Protein AF-0000000079472969 (afdb_homodimer)

Sequence (480 aa):
MRLGFPGTDNIRYLSDYVLSYDKRNRTANWVMEHLTKENLRSIEEVSRTKCEFHEDQAIHPYFRSGVADYARSGFDRGHLAAAGNHRRTQKDMNDTFFYSNMAPQVGKGFNRDSWERLESHVRQLTRKYTSVYVCTGPLYLPRCEADGKLYVHYQVIGANHVAVPTHFFKVVVGETDNGEMDMEAYVMPNEVIDDTTPLEAFMVPLDTIERASGLLIFNRIGSLRTMNGKAAPKLLRPRMMRLGFPGTDNIRYLSDYVLSYDKRNRTANWVMEHLTKENLRSIEEVSRTKCEFHEDQAIHPYFRSGVADYARSGFDRGHLAAAGNHRRTQKDMNDTFFYSNMAPQVGKGFNRDSWERLESHVRQLTRKYTSVYVCTGPLYLPRCEADGKLYVHYQVIGANHVAVPTHFFKVVVGETDNGEMDMEAYVMPNEVIDDTTPLEAFMVPLDTIERASGLLIFNRIGSLRTMNGKAAPKLLRPRM

Solvent-accessible surface area (backbone atoms only — not comparable to full-atom values): 25413 Å² total; per-residue (Å²): 114,95,44,49,72,56,70,66,83,33,75,43,82,55,88,69,40,38,36,31,50,29,39,44,41,32,24,35,56,31,30,38,41,72,46,30,57,76,44,50,40,85,39,89,87,36,56,75,86,78,46,62,77,40,61,45,81,87,45,58,75,77,38,46,46,47,70,72,29,45,58,92,59,80,40,35,82,29,55,58,51,51,50,80,63,28,29,75,39,53,65,39,28,37,61,36,30,25,32,56,35,22,41,51,23,35,34,79,33,16,51,78,37,53,50,42,50,50,53,50,52,58,61,55,43,29,80,74,15,65,35,32,37,36,41,25,30,52,31,73,64,64,43,74,46,95,89,71,46,37,29,32,66,34,45,36,33,45,93,71,40,34,43,33,42,44,23,34,37,40,40,38,38,35,26,36,90,86,68,46,30,33,35,39,31,38,49,44,68,54,40,74,42,66,86,82,62,59,71,74,78,31,52,47,64,64,65,60,54,25,42,57,53,37,33,54,73,49,70,61,61,76,69,45,60,26,41,68,90,34,78,36,63,85,61,91,61,81,82,130,115,95,43,49,73,57,70,68,83,33,75,43,83,56,89,68,41,38,34,31,51,31,38,43,41,33,24,34,56,30,30,40,40,73,44,30,57,74,46,50,41,84,39,90,88,35,57,73,88,77,47,62,78,37,62,46,81,86,44,58,76,76,36,44,44,46,70,73,29,45,58,89,58,78,39,34,82,30,56,57,49,50,49,82,63,28,30,75,38,54,65,38,28,39,62,36,31,25,32,58,36,22,40,50,24,35,35,79,32,15,52,79,37,55,50,41,50,52,52,49,54,58,62,53,44,30,79,74,14,66,35,33,39,36,41,24,29,53,30,72,62,65,43,74,47,95,87,71,46,37,30,34,69,32,45,36,33,46,94,71,41,34,42,31,43,45,22,36,37,39,39,38,37,33,27,36,91,86,69,46,30,33,34,39,29,36,49,44,68,54,39,75,42,68,84,81,61,57,72,74,78,30,53,48,63,63,65,60,53,26,42,58,54,38,34,53,73,49,70,61,61,76,69,46,60,26,40,66,89,35,77,36,62,85,60,91,59,81,82,127

InterPro domains:
  IPR001604 DNA/RNA non-specific endonuclease/pyrophosphatase/phosphodiesterase domain [PF01223] (4-219)
  IPR001604 DNA/RNA non-specific endonuclease/pyrophosphatase/phosphodiesterase domain [SM00892] (13-224)
  IPR018524 DNA/RNA non-specific endonuclease, active site [PS01070] (76-84)
  IPR020821 ENPP1-3/EXOG-like, endonuclease/phosphodiesterase domain [SM00477] (14-224)
  IPR040255 Non-specific endonuclease [PTHR13966] (1-221)
  IPR044925 His-Me finger superfamily [SSF54060] (2-221)
  IPR044929 DNA/RNA non-specific endonuclease superfamily [G3DSA:3.40.570.10] (1-231)

pLDDT: mean 93.41, std 9.68, range [42.09, 98.94]

Organism: Varroa destructor (NCBI:txid109461)

Nearest PDB structures (foldseek):
  3ism-assembly1_A  TM=9.592E-01  e=1.079E-37  Drosophila melanogaster
  3s5b-assembly1_B  TM=9.571E-01  e=1.030E-32  Caenorhabditis elegans
  5gkc-assembly1_B  TM=9.577E-01  e=2.692E-32  Caenorhabditis elegans
  4qn0-assembly2_B  TM=9.572E-01  e=4.098E-32  Caenorhabditis elegans
  5gkp-assembly1_B  TM=9.505E-01  e=1.535E-31  Caenorhabditis elegans

Structure (mmCIF, N/CA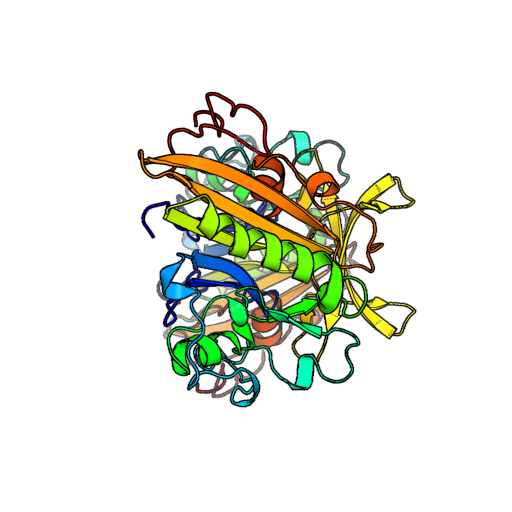/C/O backbone):
data_AF-0000000079472969-model_v1
#
loop_
_entity.id
_entity.type
_entity.pdbx_description
1 polymer Endonuclease
#
loop_
_atom_site.group_PDB
_atom_site.id
_atom_site.type_symbol
_atom_site.label_atom_id
_atom_site.label_alt_id
_atom_site.label_comp_id
_atom_site.label_asym_id
_atom_site.label_entity_id
_atom_site.label_seq_id
_atom_site.pdbx_PDB_ins_code
_atom_site.Cartn_x
_atom_site.Cartn_y
_atom_site.Cartn_z
_atom_site.occupancy
_atom_site.B_iso_or_equiv
_atom_site.auth_seq_id
_atom_site.auth_comp_id
_atom_site.auth_asym_id
_atom_site.auth_atom_id
_atom_site.pdbx_PDB_model_num
ATOM 1 N N . MET A 1 1 ? 5.09 -20.078 9.031 1 42.53 1 MET A N 1
ATOM 2 C CA . MET A 1 1 ? 5.957 -20.484 7.922 1 42.53 1 MET A CA 1
ATOM 3 C C . MET A 1 1 ? 7.426 -20.375 8.312 1 42.53 1 MET A C 1
ATOM 5 O O . MET A 1 1 ? 7.855 -19.359 8.859 1 42.53 1 MET A O 1
ATOM 9 N N . ARG A 1 2 ? 8.195 -21.391 8.273 1 45.91 2 ARG A N 1
ATOM 10 C CA . ARG A 1 2 ? 9.578 -21.609 8.695 1 45.91 2 ARG A CA 1
ATOM 11 C C . ARG A 1 2 ? 10.5 -20.531 8.109 1 45.91 2 ARG A C 1
ATOM 13 O O . ARG A 1 2 ? 11.422 -20.078 8.789 1 45.91 2 ARG A O 1
ATOM 20 N N . LEU A 1 3 ? 10.125 -20.047 6.926 1 52.72 3 LEU A N 1
ATOM 21 C CA . LEU A 1 3 ? 11.062 -19.188 6.211 1 52.72 3 LEU A CA 1
ATOM 22 C C . LEU A 1 3 ? 10.695 -17.719 6.395 1 52.72 3 LEU A C 1
ATOM 24 O O . LEU A 1 3 ? 11.391 -16.828 5.883 1 52.72 3 LEU A O 1
ATOM 28 N N . GLY A 1 4 ? 9.68 -17.375 7.199 1 56.12 4 GLY A N 1
ATOM 29 C CA . GLY A 1 4 ? 9.305 -16 7.523 1 56.12 4 GLY A CA 1
ATOM 30 C C . GLY A 1 4 ? 8.219 -15.453 6.621 1 56.12 4 GLY A C 1
ATOM 31 O O . GLY A 1 4 ? 8.117 -15.844 5.453 1 56.12 4 GLY A O 1
ATOM 32 N N . PHE A 1 5 ? 7.332 -14.656 7.211 1 61.09 5 PHE A N 1
ATOM 33 C CA . PHE A 1 5 ? 6.332 -13.922 6.445 1 61.09 5 PHE A CA 1
ATOM 34 C C . PHE A 1 5 ? 6.828 -12.523 6.102 1 61.09 5 PHE A C 1
ATOM 36 O O . PHE A 1 5 ? 7.562 -11.914 6.883 1 61.09 5 PHE A O 1
ATOM 43 N N . PRO A 1 6 ? 6.516 -12.039 4.82 1 61.31 6 PRO A N 1
ATOM 44 C CA . PRO A 1 6 ? 6.914 -10.672 4.5 1 61.31 6 PRO A CA 1
ATOM 45 C C . PRO A 1 6 ? 6.324 -9.641 5.465 1 61.31 6 PRO A C 1
ATOM 47 O O . PRO A 1 6 ? 5.188 -9.805 5.922 1 61.31 6 PRO A O 1
ATOM 50 N N . GLY A 1 7 ? 7.078 -8.773 6.211 1 53.88 7 GLY A N 1
ATOM 51 C CA . GLY A 1 7 ? 6.812 -7.848 7.301 1 53.88 7 GLY A CA 1
ATOM 52 C C . GLY A 1 7 ? 5.645 -6.922 7.023 1 53.88 7 GLY A C 1
ATOM 53 O O . GLY A 1 7 ? 5.492 -6.426 5.906 1 53.88 7 GLY A O 1
ATOM 54 N N . THR A 1 8 ? 4.637 -6.961 7.98 1 54.59 8 THR A N 1
ATOM 55 C CA . THR A 1 8 ? 3.441 -6.129 7.922 1 54.59 8 THR A CA 1
ATOM 56 C C . THR A 1 8 ? 3.59 -4.91 8.828 1 54.59 8 THR A C 1
ATOM 58 O O . THR A 1 8 ? 2.896 -3.906 8.641 1 54.59 8 THR A O 1
ATOM 61 N N . ASP A 1 9 ? 4.629 -5.059 9.734 1 59.91 9 ASP A N 1
ATOM 62 C CA . ASP A 1 9 ? 4.598 -4.012 10.75 1 59.91 9 ASP A CA 1
ATOM 63 C C . ASP A 1 9 ? 5.18 -2.707 10.219 1 59.91 9 ASP A C 1
ATOM 65 O O . ASP A 1 9 ? 6.312 -2.682 9.727 1 59.91 9 ASP A O 1
ATOM 69 N N . ASN A 1 10 ? 4.34 -1.793 10.25 1 75.88 10 ASN A N 1
ATOM 70 C CA . ASN A 1 10 ? 4.797 -0.537 9.664 1 75.88 10 ASN A CA 1
ATOM 71 C C . ASN A 1 10 ? 4.453 0.654 10.555 1 75.88 10 ASN A C 1
ATOM 73 O O . ASN A 1 10 ? 4.402 1.792 10.078 1 75.88 10 ASN A O 1
ATOM 77 N N . ILE A 1 11 ? 4.367 0.348 12.078 1 80.81 11 ILE A N 1
ATOM 78 C CA . ILE A 1 11 ? 4.008 1.478 12.93 1 80.81 11 ILE A CA 1
ATOM 79 C C . ILE A 1 11 ? 5.23 1.946 13.711 1 80.81 11 ILE A C 1
ATOM 81 O O . ILE A 1 11 ? 5.984 1.13 14.25 1 80.81 11 ILE A O 1
ATOM 85 N N . ARG A 1 12 ? 5.438 3.217 13.805 1 84.75 12 ARG A N 1
ATOM 86 C CA . ARG A 1 12 ? 6.504 3.883 14.539 1 84.75 12 ARG A CA 1
ATOM 87 C C . ARG A 1 12 ? 5.934 4.859 15.562 1 84.75 12 ARG A C 1
ATOM 89 O O . ARG A 1 12 ? 5.078 5.684 15.234 1 84.75 12 ARG A O 1
ATOM 96 N N . TYR A 1 13 ? 6.395 4.625 16.766 1 84.44 13 TYR A N 1
ATOM 97 C CA . TYR A 1 13 ? 6.059 5.574 17.828 1 84.44 13 TYR A CA 1
ATOM 98 C C . TYR A 1 13 ? 7.188 6.578 18.031 1 84.44 13 TYR A C 1
ATOM 100 O O . TYR A 1 13 ? 8.297 6.207 18.438 1 84.44 13 TYR A O 1
ATOM 108 N N . LEU A 1 14 ? 6.91 7.805 17.719 1 90.56 14 LEU A N 1
ATOM 109 C CA . LEU A 1 14 ? 7.895 8.867 17.922 1 90.56 14 LEU A CA 1
ATOM 110 C C . LEU A 1 14 ? 7.566 9.68 19.156 1 90.56 14 LEU A C 1
ATOM 112 O O . LEU A 1 14 ? 6.715 9.289 19.969 1 90.56 14 LEU A O 1
ATOM 116 N N . SER A 1 15 ? 8.242 10.75 19.406 1 87 15 SER A N 1
ATOM 117 C CA . SER A 1 15 ? 8.141 11.461 20.672 1 87 15 SER A CA 1
ATOM 118 C C . SER A 1 15 ? 6.746 12.055 20.859 1 87 15 SER A C 1
ATOM 120 O O . SER A 1 15 ? 6.184 11.992 21.953 1 87 15 SER A O 1
ATOM 122 N N . ASP A 1 16 ? 6.207 12.562 19.781 1 92.44 16 ASP A N 1
ATOM 123 C CA . ASP A 1 16 ? 4.973 13.312 20 1 92.44 16 ASP A CA 1
ATOM 124 C C . ASP A 1 16 ? 3.945 13 18.906 1 92.44 16 ASP A C 1
ATOM 126 O O . ASP A 1 16 ? 2.969 13.734 18.75 1 92.44 16 ASP A O 1
ATOM 130 N N . TYR A 1 17 ? 4.246 12.008 18.047 1 94.5 17 TYR A N 1
ATOM 131 C CA . TYR A 1 17 ? 3.283 11.547 17.062 1 94.5 17 TYR A CA 1
ATOM 132 C C . TYR A 1 17 ? 3.545 10.094 16.688 1 94.5 17 TYR A C 1
ATOM 134 O O . TYR A 1 17 ? 4.566 9.516 17.078 1 94.5 17 TYR A O 1
ATOM 142 N N . VAL A 1 18 ? 2.562 9.523 16.078 1 93.12 18 VAL A N 1
ATOM 143 C CA . VAL A 1 18 ? 2.646 8.141 15.633 1 93.12 18 VAL A CA 1
ATOM 144 C C . VAL A 1 18 ? 2.566 8.07 14.109 1 93.12 18 VAL A C 1
ATOM 146 O O . VAL A 1 18 ? 1.831 8.844 13.484 1 93.12 18 VAL A O 1
ATOM 149 N N . LEU A 1 19 ? 3.354 7.121 13.555 1 93.94 19 LEU A N 1
ATOM 150 C CA . LEU A 1 19 ? 3.467 7.039 12.102 1 93.94 19 LEU A CA 1
ATOM 151 C C . LEU A 1 19 ? 3.381 5.59 11.633 1 93.94 19 LEU A C 1
ATOM 153 O O . LEU A 1 19 ? 3.979 4.699 12.242 1 93.94 19 LEU A O 1
ATOM 157 N N . SER A 1 20 ? 2.516 5.324 10.664 1 93.38 20 SER A N 1
ATOM 158 C CA . SER A 1 20 ? 2.551 4.086 9.898 1 93.38 20 SER A CA 1
ATOM 159 C C . SER A 1 20 ? 3.254 4.285 8.555 1 93.38 20 SER A C 1
ATOM 161 O O . SER A 1 20 ? 2.891 5.18 7.789 1 93.38 20 SER A O 1
ATOM 163 N N . TYR A 1 21 ? 4.25 3.436 8.336 1 94.88 21 TYR A N 1
ATOM 164 C CA . TYR A 1 21 ? 5.102 3.666 7.176 1 94.88 21 TYR A CA 1
ATOM 165 C C . TYR A 1 21 ? 4.734 2.727 6.035 1 94.88 21 TYR A C 1
ATOM 167 O O . TYR A 1 21 ? 4.5 1.536 6.254 1 94.88 21 TYR A O 1
ATOM 175 N N . ASP A 1 22 ? 4.613 3.279 4.859 1 94.88 22 ASP A N 1
ATOM 176 C CA . ASP A 1 22 ? 4.422 2.543 3.613 1 94.88 22 ASP A CA 1
ATOM 177 C C . ASP A 1 22 ? 5.758 2.248 2.938 1 94.88 22 ASP A C 1
ATOM 179 O O . ASP A 1 22 ? 6.309 3.104 2.244 1 94.88 22 ASP A O 1
ATOM 183 N N . LYS A 1 23 ? 6.176 1.065 3.037 1 94.38 23 LYS A N 1
ATOM 184 C CA . LYS A 1 23 ? 7.484 0.671 2.52 1 94.38 23 LYS A CA 1
ATOM 185 C C . LYS A 1 23 ? 7.496 0.675 0.995 1 94.38 23 LYS A C 1
ATOM 187 O O . LYS A 1 23 ? 8.531 0.938 0.377 1 94.38 23 LYS A O 1
ATOM 192 N N . ARG A 1 24 ? 6.441 0.442 0.397 1 95.06 24 ARG A N 1
ATOM 193 C CA . ARG A 1 24 ? 6.359 0.403 -1.06 1 95.06 24 ARG A CA 1
ATOM 194 C C . ARG A 1 24 ? 6.484 1.803 -1.653 1 95.06 24 ARG A C 1
ATOM 196 O O . ARG A 1 24 ? 7.254 2.02 -2.592 1 95.06 24 ARG A O 1
ATOM 203 N N . ASN A 1 25 ? 5.773 2.693 -1.058 1 96.75 25 ASN A N 1
ATOM 204 C CA . ASN A 1 25 ? 5.707 4.039 -1.621 1 96.75 25 ASN A CA 1
ATOM 205 C C . ASN A 1 25 ? 6.738 4.965 -0.982 1 96.75 25 ASN A C 1
ATOM 207 O O . ASN A 1 25 ? 6.949 6.082 -1.45 1 96.75 25 ASN A O 1
ATOM 211 N N . ARG A 1 26 ? 7.352 4.543 0.113 1 97.12 26 ARG A N 1
ATOM 212 C CA . ARG A 1 26 ? 8.391 5.266 0.836 1 97.12 26 ARG A CA 1
ATOM 213 C C . ARG A 1 26 ? 7.871 6.598 1.361 1 97.12 26 ARG A C 1
ATOM 215 O O . ARG A 1 26 ? 8.562 7.613 1.284 1 97.12 26 ARG A O 1
ATOM 222 N N . THR A 1 27 ? 6.66 6.594 1.744 1 96.69 27 THR A N 1
ATOM 223 C CA . THR A 1 27 ? 5.988 7.629 2.523 1 96.69 27 THR A CA 1
ATOM 224 C C . THR A 1 27 ? 5.156 7.012 3.643 1 96.69 27 THR A C 1
ATOM 226 O O . THR A 1 27 ? 5.059 5.785 3.744 1 96.69 27 THR A O 1
ATOM 229 N N . ALA A 1 28 ? 4.664 7.867 4.48 1 96.06 28 ALA A N 1
ATOM 230 C CA . ALA A 1 28 ? 3.781 7.316 5.508 1 96.06 28 ALA A CA 1
ATOM 231 C C . ALA A 1 28 ? 2.43 6.93 4.918 1 96.06 28 ALA A C 1
ATOM 233 O O . ALA A 1 28 ? 1.945 7.57 3.984 1 96.06 28 ALA A O 1
ATOM 234 N N . ASN A 1 29 ? 1.852 5.832 5.465 1 94.81 29 ASN A N 1
ATOM 235 C CA . ASN A 1 29 ? 0.433 5.582 5.23 1 94.81 29 ASN A CA 1
ATOM 236 C C . ASN A 1 29 ? -0.439 6.652 5.883 1 94.81 29 ASN A C 1
ATOM 238 O O . ASN A 1 29 ? -1.455 7.059 5.32 1 94.81 29 ASN A O 1
ATOM 242 N N . TRP A 1 30 ? 0.001 6.941 7.105 1 95.56 30 TRP A N 1
ATOM 243 C CA . TRP A 1 30 ? -0.675 7.953 7.91 1 95.56 30 TRP A CA 1
ATOM 244 C C . TRP A 1 30 ? 0.191 8.375 9.094 1 95.56 30 TRP A C 1
ATOM 246 O O . TRP A 1 30 ? 1.111 7.656 9.484 1 95.56 30 TRP A O 1
ATOM 256 N N . VAL A 1 31 ? -0.04 9.555 9.578 1 96.38 31 VAL A N 1
ATOM 257 C CA . VAL A 1 31 ? 0.464 10.039 10.867 1 96.38 31 VAL A CA 1
ATOM 258 C C . VAL A 1 31 ? -0.703 10.477 11.75 1 96.38 31 VAL A C 1
ATOM 260 O O . VAL A 1 31 ? -1.722 10.953 11.25 1 96.38 31 VAL A O 1
ATOM 263 N N . MET A 1 32 ? -0.513 10.297 13 1 94.69 32 MET A N 1
ATOM 264 C CA . MET A 1 32 ? -1.516 10.742 13.969 1 94.69 32 MET A CA 1
ATOM 265 C C . MET A 1 32 ? -0.9 11.68 15 1 94.69 32 MET A C 1
ATOM 267 O O . MET A 1 32 ? 0.186 11.414 15.516 1 94.69 32 MET A O 1
ATOM 271 N N . GLU A 1 33 ? -1.605 12.711 15.188 1 96.06 33 GLU A N 1
ATOM 272 C CA . GLU A 1 33 ? -1.178 13.742 16.125 1 96.06 33 GLU A CA 1
ATOM 273 C C . GLU A 1 33 ? -2.279 14.062 17.141 1 96.06 33 GLU A C 1
ATOM 275 O O . GLU A 1 33 ? -3.459 13.82 16.875 1 96.06 33 GLU A O 1
ATOM 280 N N . HIS A 1 34 ? -1.877 14.461 18.281 1 95.5 34 HIS A N 1
ATOM 281 C CA . HIS A 1 34 ? -2.76 14.992 19.312 1 95.5 34 HIS A CA 1
ATOM 282 C C . HIS A 1 34 ? -2.369 16.422 19.688 1 95.5 34 HIS A C 1
ATOM 284 O O . HIS A 1 34 ? -1.249 16.656 20.156 1 95.5 34 HIS A O 1
ATOM 290 N N . LEU A 1 35 ? -3.279 17.344 19.469 1 96.69 35 LEU A N 1
ATOM 291 C CA . LEU A 1 35 ? -3.006 18.75 19.719 1 96.69 35 LEU A CA 1
ATOM 292 C C . LEU A 1 35 ? -3.848 19.281 20.875 1 96.69 35 LEU A C 1
ATOM 294 O O . LEU A 1 35 ? -5.035 18.953 20.984 1 96.69 35 LEU A O 1
ATOM 298 N N . THR A 1 36 ? -3.285 20.031 21.703 1 95.88 36 THR A N 1
ATOM 299 C CA . THR A 1 36 ? -3.924 20.812 22.75 1 95.88 36 THR A CA 1
ATOM 300 C C . THR A 1 36 ? -3.361 22.234 22.781 1 95.88 36 THR A C 1
ATOM 302 O O . THR A 1 36 ? -2.285 22.484 22.234 1 95.88 36 THR A O 1
ATOM 305 N N . LYS A 1 37 ? -4.141 23.078 23.406 1 95.38 37 LYS A N 1
ATOM 306 C CA . LYS A 1 37 ? -3.65 24.453 23.562 1 95.38 37 LYS A CA 1
ATOM 307 C C . LYS A 1 37 ? -2.283 24.469 24.234 1 95.38 37 LYS A C 1
ATOM 309 O O . LYS A 1 37 ? -1.4 25.234 23.844 1 95.38 37 LYS A O 1
ATOM 314 N N . GLU A 1 38 ? -2.025 23.656 25.156 1 92.69 38 GLU A N 1
ATOM 315 C CA . GLU A 1 38 ? -0.796 23.594 25.953 1 92.69 38 GLU A CA 1
ATOM 316 C C . GLU A 1 38 ? 0.381 23.125 25.094 1 92.69 38 GLU A C 1
ATOM 318 O O . GLU A 1 38 ? 1.469 23.703 25.156 1 92.69 38 GLU A O 1
ATOM 323 N N . ASN A 1 39 ? 0.145 22.172 24.312 1 91.56 39 ASN A N 1
ATOM 324 C CA . ASN A 1 39 ? 1.266 21.594 23.578 1 91.56 39 ASN A CA 1
ATOM 325 C C . ASN A 1 39 ? 1.632 22.453 22.359 1 91.56 39 ASN A C 1
ATOM 327 O O . ASN A 1 39 ? 2.701 22.281 21.781 1 91.56 39 ASN A O 1
ATOM 331 N N . LEU A 1 40 ? 0.744 23.359 22.047 1 94.06 40 LEU A N 1
ATOM 332 C CA . LEU A 1 40 ? 1.011 24.219 20.891 1 94.06 40 LEU A CA 1
ATOM 333 C C . LEU A 1 40 ? 1.72 25.5 21.312 1 94.06 40 LEU A C 1
ATOM 335 O O . LEU A 1 40 ? 2.143 26.281 20.469 1 94.06 40 LEU A O 1
ATOM 339 N N . ARG A 1 41 ? 1.836 25.656 22.516 1 90.06 41 ARG A N 1
ATOM 340 C CA . ARG A 1 41 ? 2.469 26.875 23 1 90.06 41 ARG A CA 1
ATOM 341 C C . ARG A 1 41 ? 3.908 26.984 22.516 1 90.06 41 ARG A C 1
ATOM 343 O O . ARG A 1 41 ? 4.641 25.984 22.5 1 90.06 41 ARG A O 1
ATOM 350 N N . SER A 1 42 ? 4.195 28.141 22.125 1 85.25 42 SER A N 1
ATOM 351 C CA . SER A 1 42 ? 5.555 28.406 21.656 1 85.25 42 SER A CA 1
ATOM 352 C C . SER A 1 42 ? 6.531 28.5 22.828 1 85.25 42 SER A C 1
ATOM 354 O O . SER A 1 42 ? 6.25 29.172 23.828 1 85.25 42 SER A O 1
ATOM 356 N N . ILE A 1 43 ? 7.555 27.812 22.656 1 87.81 43 ILE A N 1
ATOM 357 C CA . ILE A 1 43 ? 8.641 27.859 23.641 1 87.81 43 ILE A CA 1
ATOM 358 C C . ILE A 1 43 ? 9.883 28.453 23 1 87.81 43 ILE A C 1
ATOM 360 O O . ILE A 1 43 ? 10.328 28.016 21.938 1 87.81 43 ILE A O 1
ATOM 364 N N . GLU A 1 44 ? 10.477 29.375 23.594 1 88.81 44 GLU A N 1
ATOM 365 C CA . GLU A 1 44 ? 11.578 30.172 23.047 1 88.81 44 GLU A CA 1
ATOM 366 C C . GLU A 1 44 ? 12.75 29.281 22.656 1 88.81 44 GLU A C 1
ATOM 368 O O . GLU A 1 44 ? 13.422 29.531 21.656 1 88.81 44 GLU A O 1
ATOM 373 N N . GLU A 1 45 ? 12.977 28.266 23.375 1 92.06 45 GLU A N 1
ATOM 374 C CA . GLU A 1 45 ? 14.141 27.422 23.156 1 92.06 45 GLU A CA 1
ATOM 375 C C . GLU A 1 45 ? 13.93 26.484 21.969 1 92.06 45 GLU A C 1
ATOM 377 O O . GLU A 1 45 ? 14.883 25.891 21.453 1 92.06 45 GLU A O 1
ATOM 382 N N . VAL A 1 46 ? 12.766 26.391 21.531 1 93 46 VAL A N 1
ATOM 383 C CA . VAL A 1 46 ? 12.43 25.469 20.453 1 93 46 VAL A CA 1
ATOM 384 C C . VAL A 1 46 ? 12.312 26.25 19.141 1 93 46 VAL A C 1
ATOM 386 O O . VAL A 1 46 ? 11.586 27.234 19.062 1 93 46 VAL A O 1
ATOM 389 N N . SER A 1 47 ? 13.125 25.797 18.156 1 94 47 SER A N 1
ATOM 390 C CA . SER A 1 47 ? 13.117 26.516 16.875 1 94 47 SER A CA 1
ATOM 391 C C . SER A 1 47 ? 13.266 25.562 15.703 1 94 47 SER A C 1
ATOM 393 O O . SER A 1 47 ? 14.07 24.625 15.75 1 94 47 SER A O 1
ATOM 395 N N . ARG A 1 48 ? 12.562 25.891 14.672 1 93.19 48 ARG A N 1
ATOM 396 C CA . ARG A 1 48 ? 12.625 25.125 13.43 1 93.19 48 ARG A CA 1
ATOM 397 C C . ARG A 1 48 ? 14 25.25 12.781 1 93.19 48 ARG A C 1
ATOM 399 O O . ARG A 1 48 ? 14.469 24.328 12.109 1 93.19 48 ARG A O 1
ATOM 406 N N . THR A 1 49 ? 14.672 26.328 12.953 1 93.44 49 THR A N 1
ATOM 407 C CA . THR A 1 49 ? 15.961 26.594 12.328 1 93.44 49 THR A CA 1
ATOM 408 C C . THR A 1 49 ? 17.031 25.641 12.852 1 93.44 49 THR A C 1
ATOM 410 O O . THR A 1 49 ? 18.094 25.5 12.25 1 93.44 49 THR A O 1
ATOM 413 N N . LYS A 1 50 ? 16.734 25.016 13.938 1 94.88 50 LYS A N 1
ATOM 414 C CA . LYS A 1 50 ? 17.672 24.094 14.547 1 94.88 50 LYS A CA 1
ATOM 415 C C . LYS A 1 50 ? 17.422 22.656 14.07 1 94.88 50 LYS A C 1
ATOM 417 O O . LYS A 1 50 ? 18.094 21.719 14.531 1 94.88 50 LYS A O 1
ATOM 422 N N . CYS A 1 51 ? 16.516 22.516 13.25 1 96.12 51 CYS A N 1
ATOM 423 C CA . CYS A 1 51 ? 16.156 21.172 12.789 1 96.12 51 CYS A CA 1
ATOM 424 C C . CYS A 1 51 ? 16.781 20.875 11.43 1 96.12 51 CYS A C 1
ATOM 426 O O . CYS A 1 51 ? 16.922 21.781 10.594 1 96.12 51 CYS A O 1
ATOM 428 N N . GLU A 1 52 ? 17.141 19.609 11.273 1 96.44 52 GLU A N 1
ATOM 429 C CA . GLU A 1 52 ? 17.672 19.125 10 1 96.44 52 GLU A CA 1
ATOM 430 C C . GLU A 1 52 ? 16.938 17.859 9.539 1 96.44 52 GLU A C 1
ATOM 432 O O . GLU A 1 52 ? 16.656 16.984 10.352 1 96.44 52 GLU A O 1
ATOM 437 N N . PHE A 1 53 ? 16.766 17.875 8.297 1 97.5 53 PHE A N 1
ATOM 438 C CA . PHE A 1 53 ? 16.188 16.656 7.727 1 97.5 53 PHE A CA 1
ATOM 439 C C . PHE A 1 53 ? 17.156 15.492 7.84 1 97.5 53 PHE A C 1
ATOM 441 O O . PHE A 1 53 ? 18.344 15.633 7.57 1 97.5 53 PHE A O 1
ATOM 448 N N . HIS A 1 54 ? 16.578 14.367 8.203 1 95.69 54 HIS A N 1
ATOM 449 C CA . HIS A 1 54 ? 17.438 13.195 8.32 1 95.69 54 HIS A CA 1
ATOM 450 C C . HIS A 1 54 ? 16.688 11.914 7.977 1 95.69 54 HIS A C 1
ATOM 452 O O . HIS A 1 54 ? 15.477 11.844 8.156 1 95.69 54 HIS A O 1
ATOM 458 N N . GLU A 1 55 ? 17.438 10.977 7.52 1 96.06 55 GLU A N 1
ATOM 459 C CA . GLU A 1 55 ? 16.875 9.672 7.195 1 96.06 55 GLU A CA 1
ATOM 460 C C . GLU A 1 55 ? 16.438 8.93 8.461 1 96.06 55 GLU A C 1
ATOM 462 O O . GLU A 1 55 ? 17.062 9.07 9.508 1 96.06 55 GLU A O 1
ATOM 467 N N . ASP A 1 56 ? 15.461 8.234 8.367 1 95.62 56 ASP A N 1
ATOM 468 C CA . ASP A 1 56 ? 14.984 7.402 9.469 1 95.62 56 ASP A CA 1
ATOM 469 C C . ASP A 1 56 ? 15.688 6.047 9.477 1 95.62 56 ASP A C 1
ATOM 471 O O . ASP A 1 56 ? 15.32 5.145 8.727 1 95.62 56 ASP A O 1
ATOM 475 N N . GLN A 1 57 ? 16.516 5.82 10.367 1 93.94 57 GLN A N 1
ATOM 476 C CA . GLN A 1 57 ? 17.375 4.637 10.391 1 93.94 57 GLN A CA 1
ATOM 477 C C . GLN A 1 57 ? 16.609 3.406 10.859 1 93.94 57 GLN A C 1
ATOM 479 O O . GLN A 1 57 ? 17.078 2.277 10.703 1 93.94 57 GLN A O 1
ATOM 484 N N . ALA A 1 58 ? 15.469 3.686 11.359 1 92.25 58 ALA A N 1
ATOM 485 C CA . ALA A 1 58 ? 14.641 2.562 11.797 1 92.25 58 ALA A CA 1
ATOM 486 C C . ALA A 1 58 ? 14.023 1.842 10.602 1 92.25 58 ALA A C 1
ATOM 488 O O . ALA A 1 58 ? 13.531 0.718 10.734 1 92.25 58 ALA A O 1
ATOM 489 N N . ILE A 1 59 ? 14.016 2.42 9.5 1 93.31 59 ILE A N 1
ATOM 490 C CA . ILE A 1 59 ? 13.469 1.835 8.281 1 93.31 59 ILE A CA 1
ATOM 491 C C . ILE A 1 59 ? 14.57 1.109 7.516 1 93.31 59 ILE A C 1
ATOM 493 O O . ILE A 1 59 ? 15.672 1.64 7.352 1 93.31 59 ILE A O 1
ATOM 497 N N . HIS A 1 60 ? 14.242 -0.093 7.098 1 92.06 60 HIS A N 1
ATOM 498 C CA . HIS A 1 60 ? 15.195 -0.864 6.309 1 92.06 60 HIS A CA 1
ATOM 499 C C . HIS A 1 60 ? 15.703 -0.058 5.117 1 92.06 60 HIS A C 1
ATOM 501 O O . HIS A 1 60 ? 14.93 0.639 4.457 1 92.06 60 HIS A O 1
ATOM 507 N N . PRO A 1 61 ? 16.969 -0.176 4.758 1 93.06 61 PRO A N 1
ATOM 508 C CA . PRO A 1 61 ? 17.578 0.647 3.703 1 93.06 61 PRO A CA 1
ATOM 509 C C . PRO A 1 61 ? 16.844 0.521 2.367 1 93.06 61 PRO A C 1
ATOM 511 O O . PRO A 1 61 ? 16.766 1.491 1.61 1 93.06 61 PRO A O 1
ATOM 514 N N . TYR A 1 62 ? 16.281 -0.628 2.092 1 93.44 62 TYR A N 1
ATOM 515 C CA . TYR A 1 62 ? 15.578 -0.837 0.83 1 93.44 62 TYR A CA 1
ATOM 516 C C . TYR A 1 62 ? 14.398 0.119 0.697 1 93.44 62 TYR A C 1
ATOM 518 O O . TYR A 1 62 ? 13.953 0.414 -0.415 1 93.44 62 TYR A O 1
ATOM 526 N N . PHE A 1 63 ? 13.938 0.591 1.874 1 95.31 63 PHE A N 1
ATOM 527 C CA . PHE A 1 63 ? 12.648 1.273 1.856 1 95.31 63 PHE A CA 1
ATOM 528 C C . PHE A 1 63 ? 12.797 2.715 2.328 1 95.31 63 PHE A C 1
ATOM 530 O O . PHE A 1 63 ? 11.797 3.398 2.566 1 95.31 63 PHE A O 1
ATOM 537 N N . ARG A 1 64 ? 13.969 3.197 2.43 1 95.12 64 ARG A N 1
ATOM 538 C CA . ARG A 1 64 ? 14.227 4.508 3.018 1 95.12 64 ARG A CA 1
ATOM 539 C C . ARG A 1 64 ? 14.234 5.594 1.949 1 95.12 64 ARG A C 1
ATOM 541 O O . ARG A 1 64 ? 14.781 5.402 0.861 1 95.12 64 ARG A O 1
ATOM 548 N N . SER A 1 65 ? 13.578 6.617 2.301 1 97.38 65 SER A N 1
ATOM 549 C CA . SER A 1 65 ? 13.742 7.824 1.496 1 97.38 65 SER A CA 1
ATOM 550 C C . SER A 1 65 ? 14.758 8.773 2.119 1 97.38 65 SER A C 1
ATOM 552 O O . SER A 1 65 ? 15.031 8.695 3.318 1 97.38 65 SER A O 1
ATOM 554 N N . GLY A 1 66 ? 15.352 9.633 1.31 1 97.06 66 GLY A N 1
ATOM 555 C CA . GLY A 1 66 ? 16.375 10.539 1.808 1 97.06 66 GLY A CA 1
ATOM 556 C C . GLY A 1 66 ? 16.531 11.781 0.948 1 97.06 66 GLY A C 1
ATOM 557 O O . GLY A 1 66 ? 15.734 12.023 0.043 1 97.06 66 GLY A O 1
ATOM 558 N N . VAL A 1 67 ? 17.547 12.508 1.345 1 96.56 67 VAL A N 1
ATOM 559 C CA . VAL A 1 67 ? 17.812 13.82 0.754 1 96.56 67 VAL A CA 1
ATOM 560 C C . VAL A 1 67 ? 17.969 13.68 -0.759 1 96.56 67 VAL A C 1
ATOM 562 O O . VAL A 1 67 ? 17.453 14.5 -1.519 1 96.56 67 VAL A O 1
ATOM 565 N N . ALA A 1 68 ? 18.641 12.703 -1.202 1 97.31 68 ALA A N 1
ATOM 566 C CA . ALA A 1 68 ? 18.938 12.516 -2.619 1 97.31 68 ALA A CA 1
ATOM 567 C C . ALA A 1 68 ? 17.656 12.297 -3.426 1 97.31 68 ALA A C 1
ATOM 569 O O . ALA A 1 68 ? 17.594 12.656 -4.605 1 97.31 68 ALA A O 1
ATOM 570 N N . ASP A 1 69 ? 16.656 11.773 -2.855 1 98.38 69 ASP A N 1
ATOM 571 C CA . ASP A 1 69 ? 15.398 11.5 -3.557 1 98.38 69 ASP A CA 1
ATOM 572 C C . ASP A 1 69 ? 14.641 12.797 -3.842 1 98.38 69 ASP A C 1
ATOM 574 O O . ASP A 1 69 ? 14 12.93 -4.883 1 98.38 69 ASP A O 1
ATOM 578 N N . TYR A 1 70 ? 14.773 13.719 -2.982 1 98.19 70 TYR A N 1
ATOM 579 C CA . TYR A 1 70 ? 14 14.953 -3.08 1 98.19 70 TYR A CA 1
ATOM 580 C C . TYR A 1 70 ? 14.789 16.031 -3.799 1 98.19 70 TYR A C 1
ATOM 582 O O . TYR A 1 70 ? 14.219 17.016 -4.293 1 98.19 70 TYR A O 1
ATOM 590 N N . ALA A 1 71 ? 16.078 15.922 -3.783 1 97.5 71 ALA A N 1
ATOM 591 C CA . ALA A 1 71 ? 16.922 16.938 -4.391 1 97.5 71 ALA A CA 1
ATOM 592 C C . ALA A 1 71 ? 16.594 17.125 -5.863 1 97.5 71 ALA A C 1
ATOM 594 O O . ALA A 1 71 ? 16.578 16.172 -6.633 1 97.5 71 ALA A O 1
ATOM 595 N N . ARG A 1 72 ? 16.203 18.328 -6.27 1 96.69 72 ARG A N 1
ATOM 596 C CA . ARG A 1 72 ? 15.922 18.734 -7.645 1 96.69 72 ARG A CA 1
ATOM 597 C C . ARG A 1 72 ? 14.711 17.984 -8.195 1 96.69 72 ARG A C 1
ATOM 599 O O . ARG A 1 72 ? 14.648 17.703 -9.391 1 96.69 72 ARG A O 1
ATOM 606 N N . SER A 1 73 ? 13.883 17.531 -7.371 1 97.56 73 SER A N 1
ATOM 607 C CA . SER A 1 73 ? 12.703 16.781 -7.789 1 97.56 73 SER A CA 1
ATOM 608 C C . SER A 1 73 ? 11.594 17.719 -8.25 1 97.56 73 SER A C 1
ATOM 610 O O . SER A 1 73 ? 10.68 17.297 -8.977 1 97.56 73 SER A O 1
ATOM 612 N N . GLY A 1 74 ? 11.641 18.922 -7.781 1 97.69 74 GLY A N 1
ATOM 613 C CA . GLY A 1 74 ? 10.562 19.875 -8.016 1 97.69 74 GLY A CA 1
ATOM 614 C C . GLY A 1 74 ? 9.492 19.828 -6.938 1 97.69 74 GLY A C 1
ATOM 615 O O . GLY A 1 74 ? 8.555 20.641 -6.961 1 97.69 74 GLY A O 1
ATOM 616 N N . PHE A 1 75 ? 9.672 18.984 -5.996 1 98.75 75 PHE A N 1
ATOM 617 C CA . PHE A 1 75 ? 8.703 18.875 -4.91 1 98.75 75 PHE A CA 1
ATOM 618 C C . PHE A 1 75 ? 9.328 19.297 -3.584 1 98.75 75 PHE A C 1
ATOM 620 O O . PHE A 1 75 ? 10.531 19.125 -3.381 1 98.75 75 PHE A O 1
ATOM 627 N N . ASP A 1 76 ? 8.477 19.766 -2.725 1 98.56 76 ASP A N 1
ATOM 628 C CA . ASP A 1 76 ? 8.883 20.031 -1.352 1 98.56 76 ASP A CA 1
ATOM 629 C C . ASP A 1 76 ? 8.906 18.766 -0.519 1 98.56 76 ASP A C 1
ATOM 631 O O . ASP A 1 76 ? 8.219 17.781 -0.846 1 98.56 76 ASP A O 1
ATOM 635 N N . ARG A 1 77 ? 9.742 18.781 0.484 1 98.25 77 ARG A N 1
ATOM 636 C CA . ARG A 1 77 ? 9.664 17.781 1.55 1 98.25 77 ARG A CA 1
ATOM 637 C C . ARG A 1 77 ? 8.516 18.094 2.506 1 98.25 77 ARG A C 1
ATOM 639 O O . ARG A 1 77 ? 8.734 18.641 3.588 1 98.25 77 ARG A O 1
ATOM 646 N N . GLY A 1 78 ? 7.352 17.719 2.129 1 98.5 78 GLY A N 1
ATOM 647 C CA . GLY A 1 78 ? 6.16 18.078 2.879 1 98.5 78 GLY A CA 1
ATOM 648 C C . GLY A 1 78 ? 5.984 17.281 4.152 1 98.5 78 GLY A C 1
ATOM 649 O O . GLY A 1 78 ? 5.965 16.047 4.117 1 98.5 78 GLY A O 1
ATOM 650 N N . HIS A 1 79 ? 5.797 17.953 5.254 1 98.44 79 HIS A N 1
ATOM 651 C CA . HIS A 1 79 ? 5.52 17.312 6.535 1 98.44 79 HIS A CA 1
ATOM 652 C C . HIS A 1 79 ? 4.102 16.75 6.574 1 98.44 79 HIS A C 1
ATOM 654 O O . HIS A 1 79 ? 3.146 17.438 6.219 1 98.44 79 HIS A O 1
ATOM 660 N N . LEU A 1 80 ? 4 15.523 6.98 1 98.5 80 LEU A N 1
ATOM 661 C CA . LEU A 1 80 ? 2.672 15.008 7.289 1 98.5 80 LEU A CA 1
ATOM 662 C C . LEU A 1 80 ? 2.279 15.344 8.727 1 98.5 80 LEU A C 1
ATOM 664 O O . LEU A 1 80 ? 1.177 15.844 8.969 1 98.5 80 LEU A O 1
ATOM 668 N N . ALA A 1 81 ? 3.129 15 9.656 1 97.94 81 ALA A N 1
ATOM 669 C CA . ALA A 1 81 ? 3.051 15.641 10.969 1 97.94 81 ALA A CA 1
ATOM 670 C C . ALA A 1 81 ? 3.756 16.984 10.969 1 97.94 81 ALA A C 1
ATOM 672 O O . ALA A 1 81 ? 4.984 17.062 10.883 1 97.94 81 ALA A O 1
ATOM 673 N N . ALA A 1 82 ? 3.031 18.016 11.094 1 97.44 82 ALA A N 1
ATOM 674 C CA . ALA A 1 82 ? 3.566 19.359 10.914 1 97.44 82 ALA A CA 1
ATOM 675 C C . ALA A 1 82 ? 4.523 19.734 12.039 1 97.44 82 ALA A C 1
ATOM 677 O O . ALA A 1 82 ? 4.215 19.531 13.219 1 97.44 82 ALA A O 1
ATOM 678 N N . ALA A 1 83 ? 5.578 20.375 11.695 1 96.44 83 ALA A N 1
ATOM 679 C CA . ALA A 1 83 ? 6.57 20.781 12.68 1 96.44 83 ALA A CA 1
ATOM 680 C C . ALA A 1 83 ? 5.957 21.734 13.711 1 96.44 83 ALA A C 1
ATOM 682 O O . ALA A 1 83 ? 6.207 21.594 14.914 1 96.44 83 ALA A O 1
ATOM 683 N N . GLY A 1 84 ? 5.141 22.641 13.219 1 94.5 84 GLY A N 1
ATOM 684 C CA . GLY A 1 84 ? 4.543 23.656 14.078 1 94.5 84 GLY A CA 1
ATOM 685 C C . GLY A 1 84 ? 3.613 23.078 15.125 1 94.5 84 GLY A C 1
ATOM 686 O O . GLY A 1 84 ? 3.227 23.766 16.062 1 94.5 84 GLY A O 1
ATOM 687 N N . ASN A 1 85 ? 3.252 21.828 14.977 1 96.31 85 ASN A N 1
ATOM 688 C CA . ASN A 1 85 ? 2.389 21.172 15.953 1 96.31 85 ASN A CA 1
ATOM 689 C C . ASN A 1 85 ? 3.193 20.578 17.109 1 96.31 85 ASN A C 1
ATOM 691 O O . ASN A 1 85 ? 2.623 20.172 18.125 1 96.31 85 ASN A O 1
ATOM 695 N N . HIS A 1 86 ? 4.477 20.484 16.969 1 95.31 86 HIS A N 1
ATOM 696 C CA . HIS A 1 86 ? 5.316 19.766 17.922 1 95.31 86 HIS A CA 1
ATOM 697 C C . HIS A 1 86 ? 6.426 20.656 18.469 1 95.31 86 HIS A C 1
ATOM 699 O O . HIS A 1 86 ? 7.605 20.438 18.172 1 95.31 86 HIS A O 1
ATOM 705 N N . ARG A 1 87 ? 6.066 21.547 19.359 1 92.38 87 ARG A N 1
ATOM 706 C CA . ARG A 1 87 ? 6.961 22.609 19.812 1 92.38 87 ARG A CA 1
ATOM 707 C C . ARG A 1 87 ? 7.219 22.516 21.312 1 92.38 87 ARG A C 1
ATOM 709 O O . ARG A 1 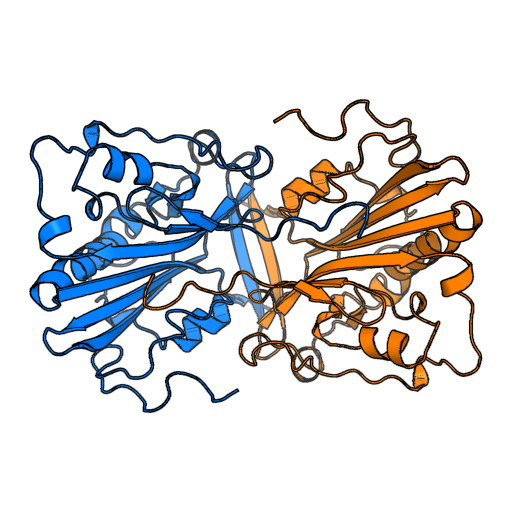87 ? 7.707 23.469 21.922 1 92.38 87 ARG A O 1
ATOM 716 N N . ARG A 1 88 ? 6.844 21.453 21.922 1 92.25 88 ARG A N 1
ATOM 717 C CA . ARG A 1 88 ? 7.047 21.328 23.359 1 92.25 88 ARG A CA 1
ATOM 718 C C . ARG A 1 88 ? 8.531 21.219 23.703 1 92.25 88 ARG A C 1
ATOM 720 O O . ARG A 1 88 ? 8.984 21.75 24.719 1 92.25 88 ARG A O 1
ATOM 727 N N . THR A 1 89 ? 9.227 20.453 22.953 1 94.19 89 THR A N 1
ATOM 728 C CA . THR A 1 89 ? 10.672 20.312 23.078 1 94.19 89 THR A CA 1
ATOM 729 C C . THR A 1 89 ? 11.344 20.344 21.703 1 94.19 89 THR A C 1
ATOM 731 O O . THR A 1 89 ? 10.695 20.078 20.688 1 94.19 89 THR A O 1
ATOM 734 N N . GLN A 1 90 ? 12.617 20.641 21.734 1 95.75 90 GLN A N 1
ATOM 735 C CA . GLN A 1 90 ? 13.367 20.625 20.469 1 95.75 90 GLN A CA 1
ATOM 736 C C . GLN A 1 90 ? 13.375 19.234 19.859 1 95.75 90 GLN A C 1
ATOM 738 O O . GLN A 1 90 ? 13.336 19.094 18.641 1 95.75 90 GLN A O 1
ATOM 743 N N . LYS A 1 91 ? 13.422 18.234 20.688 1 95.38 91 LYS A N 1
ATOM 744 C CA . LYS A 1 91 ? 13.398 16.859 20.219 1 95.38 91 LYS A CA 1
ATOM 745 C C . LYS A 1 91 ? 12.094 16.547 19.5 1 95.38 91 LYS A C 1
ATOM 747 O O . LYS A 1 91 ? 12.094 15.891 18.453 1 95.38 91 LYS A O 1
ATOM 752 N N . ASP A 1 92 ? 11 16.984 20.031 1 94.94 92 ASP A N 1
ATOM 753 C CA . ASP A 1 92 ? 9.703 16.766 19.406 1 94.94 92 ASP A CA 1
ATOM 754 C C . ASP A 1 92 ? 9.672 17.344 18 1 94.94 92 ASP A C 1
ATOM 756 O O . ASP A 1 92 ? 9.219 16.672 17.062 1 94.94 92 ASP A O 1
ATOM 760 N N . MET A 1 93 ? 10.156 18.516 17.906 1 96.19 93 MET A N 1
ATOM 761 C CA . MET A 1 93 ? 10.164 19.156 16.594 1 96.19 93 MET A CA 1
ATOM 762 C C . MET A 1 93 ? 11.156 18.484 15.656 1 96.19 93 MET A C 1
ATOM 764 O O . MET A 1 93 ? 10.836 18.219 14.492 1 96.19 93 MET A O 1
ATOM 768 N N . ASN A 1 94 ? 12.305 18.125 16.156 1 97.12 94 ASN A N 1
ATOM 769 C CA . ASN A 1 94 ? 13.312 17.438 15.367 1 97.12 94 ASN A CA 1
ATOM 770 C C . ASN A 1 94 ? 12.773 16.125 14.789 1 97.12 94 ASN A C 1
ATOM 772 O O . ASN A 1 94 ? 13.094 15.766 13.656 1 97.12 94 ASN A O 1
ATOM 776 N N . ASP A 1 95 ? 12.008 15.484 15.508 1 97.06 95 ASP A N 1
ATOM 777 C CA . ASP A 1 95 ? 11.477 14.188 15.102 1 97.06 95 ASP A CA 1
ATOM 778 C C . ASP A 1 95 ? 10.547 14.328 13.898 1 97.06 95 ASP A C 1
ATOM 780 O O . ASP A 1 95 ? 10.312 13.359 13.172 1 97.06 95 ASP A O 1
ATOM 784 N N . THR A 1 96 ? 9.992 15.484 13.719 1 97.94 96 THR A N 1
ATOM 785 C CA . THR A 1 96 ? 9.125 15.68 12.562 1 97.94 96 THR A CA 1
ATOM 786 C C . THR A 1 96 ? 9.945 15.828 11.289 1 97.94 96 THR A C 1
ATOM 788 O O . THR A 1 96 ? 9.398 15.875 10.188 1 97.94 96 THR A O 1
ATOM 791 N N . PHE A 1 97 ? 11.25 15.883 11.383 1 98.25 97 PHE A N 1
ATOM 792 C CA . PHE A 1 97 ? 12.109 16.109 10.219 1 98.25 97 PHE A CA 1
ATOM 793 C C . PHE A 1 97 ? 12.688 14.797 9.711 1 98.25 97 PHE A C 1
ATOM 795 O O . PHE A 1 97 ? 13.562 14.797 8.836 1 98.25 97 PHE A O 1
ATOM 802 N N . PHE A 1 98 ? 12.227 13.742 10.211 1 97.94 98 PHE A N 1
ATOM 803 C CA . PHE A 1 98 ? 12.516 12.461 9.578 1 97.94 98 PHE A CA 1
ATOM 804 C C . PHE A 1 98 ? 11.922 12.406 8.18 1 97.94 98 PHE A C 1
ATOM 806 O O . PHE A 1 98 ? 10.789 12.836 7.957 1 97.94 98 PHE A O 1
ATOM 813 N N . TYR A 1 99 ? 12.664 11.812 7.281 1 98.12 99 TYR A N 1
ATOM 814 C CA . TYR A 1 99 ? 12.148 11.648 5.926 1 98.12 99 TYR A CA 1
ATOM 815 C C . TYR A 1 99 ? 10.93 10.734 5.914 1 98.12 99 TYR A C 1
ATOM 817 O O . TYR A 1 99 ? 10.086 10.828 5.02 1 98.12 99 TYR A O 1
ATOM 825 N N . SER A 1 100 ? 10.773 9.867 6.902 1 97.44 100 SER A N 1
ATOM 826 C CA . SER A 1 100 ? 9.609 8.992 6.988 1 97.44 100 SER A CA 1
ATOM 827 C C . SER A 1 100 ? 8.336 9.797 7.207 1 97.44 100 SER A C 1
ATOM 829 O O . SER A 1 100 ? 7.23 9.305 6.961 1 97.44 100 SER A O 1
ATOM 831 N N . ASN A 1 101 ? 8.492 11.039 7.66 1 98.25 101 ASN A N 1
ATOM 832 C CA . ASN A 1 101 ? 7.355 11.922 7.883 1 98.25 101 ASN A CA 1
ATOM 833 C C . ASN A 1 101 ? 7.117 12.836 6.684 1 98.25 101 ASN A C 1
ATOM 835 O O . ASN A 1 101 ? 6.215 13.672 6.707 1 98.25 101 ASN A O 1
ATOM 839 N N . MET A 1 102 ? 7.961 12.711 5.668 1 98.69 102 MET A N 1
ATOM 840 C CA . MET A 1 102 ? 7.855 13.578 4.5 1 98.69 102 MET A CA 1
ATOM 841 C C . MET A 1 102 ? 7.129 12.875 3.359 1 98.69 102 MET A C 1
ATOM 843 O O . MET A 1 102 ? 7.246 11.656 3.199 1 98.69 102 MET A O 1
ATOM 847 N N . ALA A 1 103 ? 6.422 13.594 2.604 1 98.81 103 ALA A N 1
ATOM 848 C CA . ALA A 1 103 ? 5.895 13.211 1.299 1 98.81 103 ALA A CA 1
ATOM 849 C C . ALA A 1 103 ? 6.105 14.312 0.269 1 98.81 103 ALA A C 1
ATOM 851 O O . ALA A 1 103 ? 6.039 15.5 0.602 1 98.81 103 ALA A O 1
ATOM 852 N N . PRO A 1 104 ? 6.383 13.922 -0.925 1 98.94 104 PRO A N 1
ATOM 853 C CA . PRO A 1 104 ? 6.543 14.969 -1.942 1 98.94 104 PRO A CA 1
ATOM 854 C C . PRO A 1 104 ? 5.277 15.797 -2.137 1 98.94 104 PRO A C 1
ATOM 856 O O . PRO A 1 104 ? 4.219 15.258 -2.463 1 98.94 104 PRO A O 1
ATOM 859 N N . GLN A 1 105 ? 5.402 17.062 -1.981 1 98.88 105 GLN A N 1
ATOM 860 C CA . GLN A 1 105 ? 4.289 17.984 -2.156 1 98.88 105 GLN A CA 1
ATOM 861 C C . GLN A 1 105 ? 4.648 19.094 -3.145 1 98.88 105 GLN A C 1
ATOM 863 O O . GLN A 1 105 ? 5.777 19.594 -3.143 1 98.88 105 GLN A O 1
ATOM 868 N N . VAL A 1 106 ? 3.656 19.422 -3.902 1 98.75 106 VAL A N 1
ATOM 869 C CA . VAL A 1 106 ? 3.795 20.672 -4.656 1 98.75 106 VAL A CA 1
ATOM 870 C C . VAL A 1 106 ? 4.059 21.828 -3.699 1 98.75 106 VAL A C 1
ATOM 872 O O . VAL A 1 106 ? 3.398 21.953 -2.664 1 98.75 106 VAL A O 1
ATOM 875 N N . GLY A 1 107 ? 5.023 22.672 -4.035 1 98 107 GLY A N 1
ATOM 876 C CA . GLY A 1 107 ? 5.449 23.734 -3.146 1 98 107 GLY A CA 1
ATOM 877 C C . GLY A 1 107 ? 4.512 24.938 -3.15 1 98 107 GLY A C 1
ATOM 878 O O . GLY A 1 107 ? 3.543 24.969 -2.391 1 98 107 GLY A O 1
ATOM 879 N N . LYS A 1 108 ? 4.824 25.859 -4.102 1 97.38 108 LYS A N 1
ATOM 880 C CA . LYS A 1 108 ? 3.986 27.047 -4.234 1 97.38 108 LYS A CA 1
ATOM 881 C C . LYS A 1 108 ? 2.564 26.672 -4.645 1 97.38 108 LYS A C 1
ATOM 883 O O . LYS A 1 108 ? 2.369 25.875 -5.566 1 97.38 108 LYS A O 1
ATOM 888 N N . GLY A 1 109 ? 1.578 27.203 -3.893 1 97.62 109 GLY A N 1
ATOM 889 C CA . GLY A 1 109 ? 0.175 26.953 -4.176 1 97.62 109 GLY A CA 1
ATOM 890 C C . GLY A 1 109 ? -0.402 25.797 -3.361 1 97.62 109 GLY A C 1
ATOM 891 O O . GLY A 1 109 ? -1.622 25.641 -3.277 1 97.62 109 GLY A O 1
ATOM 892 N N . PHE A 1 110 ? 0.47 25.031 -2.83 1 98.5 110 PHE A N 1
ATOM 893 C CA . PHE A 1 110 ? -0.051 23.906 -2.061 1 98.5 110 PHE A CA 1
ATOM 894 C C . PHE A 1 110 ? 0.623 23.828 -0.695 1 98.5 110 PHE A C 1
ATOM 896 O O . PHE A 1 110 ? 0.136 24.406 0.278 1 98.5 110 PHE A O 1
ATOM 903 N N . ASN A 1 111 ? 1.844 23.188 -0.573 1 98.31 111 ASN A N 1
ATOM 904 C CA . ASN A 1 111 ? 2.52 22.984 0.703 1 98.31 111 ASN A CA 1
ATOM 905 C C . ASN A 1 111 ? 2.648 24.281 1.487 1 98.31 111 ASN A C 1
ATOM 907 O O . ASN A 1 111 ? 2.332 24.328 2.678 1 98.31 111 ASN A O 1
ATOM 911 N N . ARG A 1 112 ? 3.023 25.328 0.819 1 97.06 112 ARG A N 1
ATOM 912 C CA . ARG A 1 112 ? 3.357 26.594 1.458 1 97.06 112 ARG A CA 1
ATOM 913 C C . ARG A 1 112 ? 2.15 27.531 1.484 1 97.06 112 ARG A C 1
ATOM 915 O O . ARG A 1 112 ? 2.248 28.672 1.956 1 97.06 112 ARG A O 1
ATOM 922 N N . ASP A 1 113 ? 0.992 27.062 0.972 1 97.5 113 ASP A N 1
ATOM 923 C CA . ASP A 1 113 ? -0.192 27.906 0.874 1 97.5 113 ASP A CA 1
ATOM 924 C C . ASP A 1 113 ? -1.438 27.172 1.36 1 97.5 113 ASP A C 1
ATOM 926 O O . ASP A 1 113 ? -1.72 27.141 2.561 1 97.5 113 ASP A O 1
ATOM 930 N N . SER A 1 114 ? -2.119 26.438 0.464 1 97.81 114 SER A N 1
ATOM 931 C CA . SER A 1 114 ? -3.406 25.828 0.809 1 97.81 114 SER A CA 1
ATOM 932 C C . SER A 1 114 ? -3.256 24.797 1.92 1 97.81 114 SER A C 1
ATOM 934 O O . SER A 1 114 ? -4.082 24.734 2.834 1 97.81 114 SER A O 1
ATOM 936 N N . TRP A 1 115 ? -2.277 23.969 1.822 1 98.5 115 TRP A N 1
ATOM 937 C CA . TRP A 1 115 ? -2.041 22.969 2.85 1 98.5 115 TRP A CA 1
ATOM 938 C C . TRP A 1 115 ? -1.675 23.609 4.18 1 98.5 115 TRP A C 1
ATOM 940 O O . TRP A 1 115 ? -2.164 23.203 5.234 1 98.5 115 TRP A O 1
ATOM 950 N N . GLU A 1 116 ? -0.809 24.609 4.145 1 97.31 116 GLU A N 1
ATOM 951 C CA . GLU A 1 116 ? -0.476 25.375 5.348 1 97.31 116 GLU A CA 1
ATOM 952 C C . GLU A 1 116 ? -1.716 26.016 5.945 1 97.31 116 GLU A C 1
ATOM 954 O O . GLU A 1 116 ? -1.854 26.094 7.168 1 97.31 116 GLU A O 1
ATOM 959 N N . ARG A 1 117 ? -2.566 26.547 5.121 1 98.06 117 ARG A N 1
ATOM 960 C CA . ARG A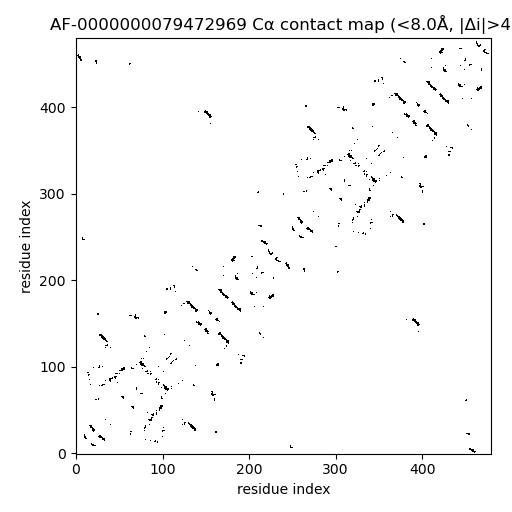 1 117 ? -3.812 27.125 5.613 1 98.06 117 ARG A CA 1
ATOM 961 C C . ARG A 1 117 ? -4.633 26.094 6.379 1 98.06 117 ARG A C 1
ATOM 963 O O . ARG A 1 117 ? -5.195 26.391 7.434 1 98.06 117 ARG A O 1
ATOM 970 N N . LEU A 1 118 ? -4.711 24.891 5.82 1 98.69 118 LEU A N 1
ATOM 971 C CA . LEU A 1 118 ? -5.426 23.828 6.512 1 98.69 118 LEU A CA 1
ATOM 972 C C . LEU A 1 118 ? -4.758 23.5 7.844 1 98.69 118 LEU A C 1
ATOM 974 O O . LEU A 1 118 ? -5.438 23.344 8.859 1 98.69 118 LEU A O 1
ATOM 978 N N . GLU A 1 119 ? -3.439 23.406 7.848 1 98 119 GLU A N 1
ATOM 979 C CA . GLU A 1 119 ? -2.703 23.125 9.078 1 98 119 GLU A CA 1
ATOM 980 C C . GLU A 1 119 ? -2.969 24.188 10.133 1 98 119 GLU A C 1
ATOM 982 O O . GLU A 1 119 ? -3.172 23.875 11.305 1 98 119 GLU A O 1
ATOM 987 N N . SER A 1 120 ? -2.949 25.406 9.711 1 97.56 120 SER A N 1
ATOM 988 C CA . SER A 1 120 ? -3.221 26.516 10.609 1 97.56 120 SER A CA 1
ATOM 989 C C . SER A 1 120 ? -4.633 26.438 11.18 1 97.56 120 SER A C 1
ATOM 991 O O . SER A 1 120 ? -4.836 26.625 12.383 1 97.56 120 SER A O 1
ATOM 993 N N . HIS A 1 121 ? -5.57 26.203 10.297 1 98.31 121 HIS A N 1
ATOM 994 C CA . HIS A 1 121 ? -6.949 26.031 10.734 1 98.31 121 HIS A CA 1
ATOM 995 C C . HIS A 1 121 ? -7.055 24.969 11.82 1 98.31 121 HIS A C 1
ATOM 997 O O . HIS A 1 121 ? -7.691 25.188 12.852 1 98.31 121 HIS A O 1
ATOM 1003 N N . VAL A 1 122 ? -6.402 23.859 11.617 1 98.5 122 VAL A N 1
ATOM 1004 C CA . VAL A 1 122 ? -6.461 22.734 12.555 1 98.5 122 VAL A CA 1
ATOM 1005 C C . VAL A 1 122 ? -5.879 23.156 13.898 1 98.5 122 VAL A C 1
ATOM 1007 O O . VAL A 1 122 ? -6.445 22.844 14.953 1 98.5 122 VAL A O 1
ATOM 1010 N N . ARG A 1 123 ? -4.777 23.844 13.922 1 97.81 123 ARG A N 1
ATOM 1011 C CA . ARG A 1 123 ? -4.195 24.328 15.172 1 97.81 123 ARG A CA 1
ATOM 1012 C C . ARG A 1 123 ? -5.168 25.25 15.906 1 97.81 123 ARG A C 1
ATOM 1014 O O . ARG A 1 123 ? -5.277 25.188 17.141 1 97.81 123 ARG A O 1
ATOM 1021 N N . GLN A 1 124 ? -5.871 26.062 15.172 1 97.94 124 GLN A N 1
ATOM 1022 C CA . GLN A 1 124 ? -6.781 27.031 15.766 1 97.94 124 GLN A CA 1
ATOM 1023 C C . GLN A 1 124 ? -7.98 26.344 16.406 1 97.94 124 GLN A C 1
ATOM 1025 O O . GLN A 1 124 ? -8.672 26.938 17.234 1 97.94 124 GLN A O 1
ATOM 1030 N N . LEU A 1 125 ? -8.227 25.156 15.992 1 98.19 125 LEU A N 1
ATOM 1031 C CA . LEU A 1 125 ? -9.336 24.406 16.578 1 98.19 125 LEU A CA 1
ATOM 1032 C C . LEU A 1 125 ? -9.109 24.188 18.062 1 98.19 125 LEU A C 1
ATOM 1034 O O . LEU A 1 125 ? -10.055 23.906 18.812 1 98.19 125 LEU A O 1
ATOM 1038 N N . THR A 1 126 ? -7.875 24.266 18.562 1 97.38 126 THR A N 1
ATOM 1039 C CA . THR A 1 126 ? -7.574 24.062 19.969 1 97.38 126 THR A CA 1
ATOM 1040 C C . THR A 1 126 ? -8.125 25.219 20.812 1 97.38 126 THR A C 1
ATOM 1042 O O . THR A 1 126 ? -8.164 25.141 22.031 1 97.38 126 THR A O 1
ATOM 1045 N N . ARG A 1 127 ? -8.516 26.281 20.172 1 96.81 127 ARG A N 1
ATOM 1046 C CA . ARG A 1 127 ? -9.203 27.359 20.875 1 96.81 127 ARG A CA 1
ATOM 1047 C C . ARG A 1 127 ? -10.633 26.969 21.219 1 96.81 127 ARG A C 1
ATOM 1049 O O . ARG A 1 127 ? -11.219 27.484 22.172 1 96.81 127 ARG A O 1
ATOM 1056 N N . LYS A 1 128 ? -11.164 26.094 20.422 1 96.81 128 LYS A N 1
ATOM 1057 C CA . LYS A 1 128 ? -12.555 25.672 20.562 1 96.81 128 LYS A CA 1
ATOM 1058 C C . LYS A 1 128 ? -12.648 24.328 21.297 1 96.81 128 LYS A C 1
ATOM 1060 O O . LYS A 1 128 ? -13.602 24.078 22.031 1 96.81 128 LYS A O 1
ATOM 1065 N N . TYR A 1 129 ? -11.727 23.484 21.062 1 97.75 129 TYR A N 1
ATOM 1066 C CA . TYR A 1 129 ? -11.766 22.125 21.578 1 97.75 129 TYR A CA 1
ATOM 1067 C C . TYR A 1 129 ? -10.648 21.891 22.594 1 97.75 129 TYR A C 1
ATOM 1069 O O . TYR A 1 129 ? -9.547 22.422 22.438 1 97.75 129 TYR A O 1
ATOM 1077 N N . THR A 1 130 ? -10.906 21 23.594 1 96.75 130 THR A N 1
ATOM 1078 C CA . THR A 1 130 ? -9.906 20.672 24.609 1 96.75 130 THR A CA 1
ATOM 1079 C C . THR A 1 130 ? -8.836 19.75 24.016 1 96.75 130 THR A C 1
ATOM 1081 O O . THR A 1 130 ? -7.68 19.781 24.453 1 96.75 130 THR A O 1
ATOM 1084 N N . SER A 1 131 ? -9.273 18.938 23.062 1 96.12 131 SER A N 1
ATOM 1085 C CA . SER A 1 131 ? -8.383 18 22.375 1 96.12 131 SER A CA 1
ATOM 1086 C C . SER A 1 131 ? -8.695 17.938 20.875 1 96.12 131 SER A C 1
ATOM 1088 O O . SER A 1 131 ? -9.867 17.891 20.484 1 96.12 131 SER A O 1
ATOM 1090 N N . VAL A 1 132 ? -7.637 17.969 20.156 1 97.25 132 VAL A N 1
ATOM 1091 C CA . VAL A 1 132 ? -7.77 17.812 18.703 1 97.25 132 VAL A CA 1
ATOM 1092 C C . VAL A 1 132 ? -6.898 16.656 18.219 1 97.25 132 VAL A C 1
ATOM 1094 O O . VAL A 1 132 ? -5.68 16.672 18.406 1 97.25 132 VAL A O 1
ATOM 1097 N N . TYR A 1 133 ? -7.527 15.641 17.641 1 95.56 133 TYR A N 1
ATOM 1098 C CA . TYR A 1 133 ? -6.844 14.5 17.047 1 95.56 133 TYR A CA 1
ATOM 1099 C C . TYR A 1 133 ? -6.805 14.617 15.531 1 95.56 133 TYR A C 1
ATOM 1101 O O . TYR A 1 133 ? -7.805 14.969 14.898 1 95.56 133 TYR A O 1
ATOM 1109 N N . VAL A 1 134 ? -5.645 14.328 15.023 1 97 134 VAL A N 1
ATOM 1110 C CA . VAL A 1 134 ? -5.473 14.547 13.594 1 97 134 VAL A CA 1
ATOM 1111 C C . VAL A 1 134 ? -4.871 13.297 12.945 1 97 134 VAL A C 1
ATOM 1113 O O . VAL A 1 134 ? -3.887 12.75 13.438 1 97 134 VAL A O 1
ATOM 1116 N N . CYS A 1 135 ? -5.453 12.844 11.891 1 96.5 135 CYS A N 1
ATOM 1117 C CA . CYS A 1 135 ? -4.906 11.805 11.023 1 96.5 135 CYS A CA 1
ATOM 1118 C C . CYS A 1 135 ? -4.641 12.352 9.625 1 96.5 135 CYS A C 1
ATOM 1120 O O . CYS A 1 135 ? -5.547 12.875 8.977 1 96.5 135 CYS A O 1
ATOM 1122 N N . THR A 1 136 ? -3.416 12.289 9.195 1 98.12 136 THR A N 1
ATOM 1123 C CA . THR A 1 136 ? -3.004 12.828 7.902 1 98.12 136 THR A CA 1
ATOM 1124 C C . THR A 1 136 ? -2.316 11.75 7.066 1 98.12 136 THR A C 1
ATOM 1126 O O . THR A 1 136 ? -1.556 10.938 7.594 1 98.12 136 THR A O 1
ATOM 1129 N N . GLY A 1 137 ? -2.553 11.75 5.75 1 97.88 137 GLY A N 1
ATOM 1130 C CA . GLY A 1 137 ? -1.842 10.82 4.891 1 97.88 137 GLY A CA 1
ATOM 1131 C C . GLY A 1 137 ? -2.043 11.094 3.414 1 97.88 137 GLY A C 1
ATOM 1132 O O . GLY A 1 137 ? -2.803 11.992 3.045 1 97.88 137 GLY A O 1
ATOM 1133 N N . PRO A 1 138 ? -1.32 10.383 2.643 1 98.44 138 PRO A N 1
ATOM 1134 C CA . PRO A 1 138 ? -1.442 10.492 1.187 1 98.44 138 PRO A CA 1
ATOM 1135 C C . PRO A 1 138 ? -2.59 9.648 0.625 1 98.44 138 PRO A C 1
ATOM 1137 O O . PRO A 1 138 ? -3.094 8.75 1.306 1 98.44 138 PRO A O 1
ATOM 1140 N N . LEU A 1 139 ? -3.059 10.023 -0.522 1 98.69 139 LEU A N 1
ATOM 1141 C CA . LEU A 1 139 ? -3.984 9.25 -1.342 1 98.69 139 LEU A CA 1
ATOM 1142 C C . LEU A 1 139 ? -3.49 9.156 -2.781 1 98.69 139 LEU A C 1
ATOM 1144 O O . LEU A 1 139 ? -2.766 10.039 -3.252 1 98.69 139 LEU A O 1
ATOM 1148 N N . TYR A 1 140 ? -3.816 8.141 -3.412 1 98.62 140 TYR A N 1
ATOM 1149 C CA . TYR A 1 140 ? -3.607 7.918 -4.836 1 98.62 140 TYR A CA 1
ATOM 1150 C C . TYR A 1 140 ? -4.93 7.652 -5.547 1 98.62 140 TYR A C 1
ATOM 1152 O O . TYR A 1 140 ? -5.359 6.504 -5.66 1 98.62 140 TYR A O 1
ATOM 1160 N N . LEU A 1 141 ? -5.512 8.703 -5.984 1 98.81 141 LEU A N 1
ATOM 1161 C CA . LEU A 1 141 ? -6.887 8.641 -6.473 1 98.81 141 LEU A CA 1
ATOM 1162 C C . LEU A 1 141 ? -6.918 8.453 -7.984 1 98.81 141 LEU A C 1
ATOM 1164 O O . LEU A 1 141 ? -6.109 9.047 -8.703 1 98.81 141 LEU A O 1
ATOM 1168 N N . PRO A 1 142 ? -7.871 7.66 -8.438 1 98.62 142 PRO A N 1
ATOM 1169 C CA . PRO A 1 142 ? -8 7.449 -9.875 1 98.62 142 PRO A CA 1
ATOM 1170 C C . PRO A 1 142 ? -8.68 8.617 -10.586 1 98.62 142 PRO A C 1
ATOM 1172 O O . PRO A 1 142 ? -9.406 9.391 -9.961 1 98.62 142 PRO A O 1
ATOM 1175 N N . ARG A 1 143 ? -8.391 8.688 -11.797 1 98.25 143 ARG A N 1
ATOM 1176 C CA . ARG A 1 143 ? -9.047 9.633 -12.688 1 98.25 143 ARG A CA 1
ATOM 1177 C C . ARG A 1 143 ? -9.438 8.961 -14 1 98.25 143 ARG A C 1
ATOM 1179 O O . ARG A 1 143 ? -8.789 8 -14.43 1 98.25 143 ARG A O 1
ATOM 1186 N N . CYS A 1 144 ? -10.477 9.5 -14.539 1 98.12 144 CYS A N 1
ATOM 1187 C CA . CYS A 1 144 ? -10.906 8.992 -15.836 1 98.12 144 CYS A CA 1
ATOM 1188 C C . CYS A 1 144 ? -9.992 9.5 -16.953 1 98.12 144 CYS A C 1
ATOM 1190 O O . CYS A 1 144 ? -9.68 10.695 -17 1 98.12 144 CYS A O 1
ATOM 1192 N N . GLU A 1 145 ? -9.602 8.609 -17.797 1 97.56 145 GLU A N 1
ATOM 1193 C CA . GLU A 1 145 ? -8.766 9 -18.922 1 97.56 145 GLU A CA 1
ATOM 1194 C C . GLU A 1 145 ? -9.531 8.922 -20.234 1 97.56 145 GLU A C 1
ATOM 1196 O O . GLU A 1 145 ? -10.75 8.742 -20.234 1 97.56 145 GLU A O 1
ATOM 1201 N N . ALA A 1 146 ? -8.875 9.195 -21.359 1 97.19 146 ALA A N 1
ATOM 1202 C CA . ALA A 1 146 ? -9.5 9.398 -22.656 1 97.19 146 ALA A CA 1
ATOM 1203 C C . ALA A 1 146 ? -10.258 8.148 -23.094 1 97.19 146 ALA A C 1
ATOM 1205 O O . ALA A 1 146 ? -11.266 8.234 -23.812 1 97.19 146 ALA A O 1
ATOM 1206 N N . ASP A 1 147 ? -9.883 7.008 -22.719 1 97.06 147 ASP A N 1
ATOM 1207 C CA . ASP A 1 147 ? -10.531 5.766 -23.141 1 97.06 147 ASP A CA 1
ATOM 1208 C C . ASP A 1 147 ? -11.742 5.461 -22.266 1 97.06 147 ASP A C 1
ATOM 1210 O O . ASP A 1 147 ? -12.375 4.414 -22.422 1 97.06 147 ASP A O 1
ATOM 1214 N N . GLY A 1 148 ? -12.016 6.344 -21.297 1 97.25 148 GLY A N 1
ATOM 1215 C CA . GLY A 1 148 ? -13.203 6.227 -20.469 1 97.25 148 GLY A CA 1
ATOM 1216 C C . GLY A 1 148 ? -12.984 5.355 -19.234 1 97.25 148 GLY A C 1
ATOM 1217 O O . GLY A 1 148 ? -13.922 5.117 -18.469 1 97.25 148 GLY A O 1
ATOM 1218 N N . LYS A 1 149 ? -11.828 4.938 -19.047 1 98 149 LYS A N 1
ATOM 1219 C CA . LYS A 1 149 ? -11.516 4.082 -17.906 1 98 149 LYS A CA 1
ATOM 1220 C C . LYS A 1 149 ? -10.82 4.871 -16.797 1 98 149 LYS A C 1
ATOM 1222 O O . LYS A 1 149 ? -10.383 6.004 -17.016 1 98 149 LYS A O 1
ATOM 1227 N N . LEU A 1 150 ? -10.781 4.293 -15.641 1 98.62 150 LEU A N 1
ATOM 1228 C CA . LEU A 1 150 ? -10.188 4.938 -14.477 1 98.62 150 LEU A CA 1
ATOM 1229 C C . LEU A 1 150 ? -8.773 4.414 -14.227 1 98.62 150 LEU A C 1
ATOM 1231 O O . LEU A 1 150 ? -8.539 3.203 -14.25 1 98.62 150 LEU A O 1
ATOM 1235 N N . TYR A 1 151 ? -7.863 5.387 -14.031 1 98.81 151 TYR A N 1
ATOM 1236 C CA . TYR A 1 151 ? -6.469 5.035 -13.789 1 98.81 151 TYR A CA 1
ATOM 1237 C C . TYR A 1 151 ? -5.91 5.797 -12.594 1 98.81 151 TYR A C 1
ATOM 1239 O O . TYR A 1 151 ? -6.277 6.949 -12.359 1 98.81 151 TYR A O 1
ATOM 1247 N N . VAL A 1 152 ? -5.078 5.141 -11.859 1 98.81 152 VAL A N 1
ATOM 1248 C CA . VAL A 1 152 ? -4.18 5.82 -10.938 1 98.81 152 VAL A CA 1
ATOM 1249 C C . VAL A 1 152 ? -2.854 6.125 -11.633 1 98.81 152 VAL A C 1
ATOM 1251 O O . VAL A 1 152 ? -2.268 5.25 -12.273 1 98.81 152 VAL A O 1
ATOM 1254 N N . HIS A 1 153 ? -2.441 7.367 -11.5 1 98.75 153 HIS A N 1
ATOM 1255 C CA . HIS A 1 153 ? -1.252 7.863 -12.18 1 98.75 153 HIS A CA 1
ATOM 1256 C C . HIS A 1 153 ? -0.473 8.828 -11.297 1 98.75 153 HIS A C 1
ATOM 1258 O O . HIS A 1 153 ? -0.985 9.891 -10.93 1 98.75 153 HIS A O 1
ATOM 1264 N N . TYR A 1 154 ? 0.726 8.461 -10.938 1 98.81 154 TYR A N 1
ATOM 1265 C CA . TYR A 1 154 ? 1.516 9.352 -10.094 1 98.81 154 TYR A CA 1
ATOM 1266 C C . TYR A 1 154 ? 3.002 9.219 -10.406 1 98.81 154 TYR A C 1
ATOM 1268 O O . TYR A 1 154 ? 3.467 8.156 -10.812 1 98.81 154 TYR A O 1
ATOM 1276 N N . GLN A 1 155 ? 3.744 10.273 -10.211 1 98.81 155 GLN A N 1
ATOM 1277 C CA . GLN A 1 155 ? 5.191 10.305 -10.406 1 98.81 155 GLN A CA 1
ATOM 1278 C C . GLN A 1 155 ? 5.918 9.633 -9.242 1 98.81 155 GLN A C 1
ATOM 1280 O O . GLN A 1 155 ? 5.414 9.617 -8.117 1 98.81 155 GLN A O 1
ATOM 1285 N N . VAL A 1 156 ? 7.066 9.055 -9.523 1 98.88 156 VAL A N 1
ATOM 1286 C CA . VAL A 1 156 ? 8.008 8.68 -8.477 1 98.88 156 VAL A CA 1
ATOM 1287 C C . VAL A 1 156 ? 9.312 9.445 -8.648 1 98.88 156 VAL A C 1
ATOM 1289 O O . VAL A 1 156 ? 9.719 9.75 -9.773 1 98.88 156 VAL A O 1
ATOM 1292 N N . ILE A 1 157 ? 9.969 9.75 -7.516 1 98.81 157 ILE A N 1
ATOM 1293 C CA . ILE A 1 157 ? 11.141 10.609 -7.613 1 98.81 157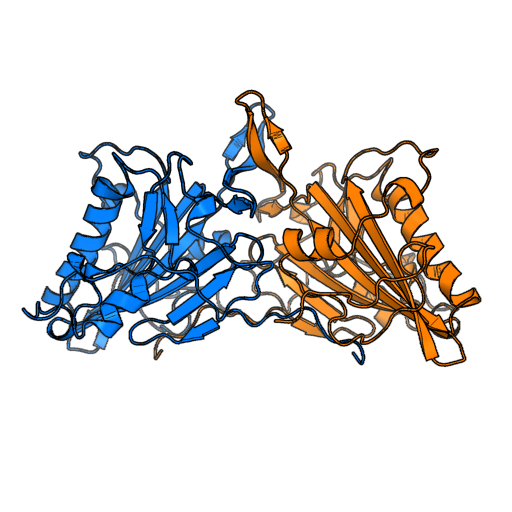 ILE A CA 1
ATOM 1294 C C . ILE A 1 157 ? 12.344 9.922 -6.969 1 98.81 157 ILE A C 1
ATOM 1296 O O . ILE A 1 157 ? 12.18 9.125 -6.043 1 98.81 157 ILE A O 1
ATOM 1300 N N . GLY A 1 158 ? 13.547 10.258 -7.434 1 97.94 158 GLY A N 1
ATOM 1301 C CA . GLY A 1 158 ? 14.805 9.797 -6.863 1 97.94 158 GLY A CA 1
ATOM 1302 C C . GLY A 1 158 ? 15.109 8.344 -7.195 1 97.94 158 GLY A C 1
ATOM 1303 O O . GLY A 1 158 ? 14.297 7.664 -7.832 1 97.94 158 GLY A O 1
ATOM 1304 N N . ALA A 1 159 ? 16.25 7.91 -6.719 1 95.31 159 ALA A N 1
ATOM 1305 C CA . ALA A 1 159 ? 16.719 6.555 -7 1 95.31 159 ALA A CA 1
ATOM 1306 C C . ALA A 1 159 ? 15.883 5.523 -6.254 1 95.31 159 ALA A C 1
ATOM 1308 O O . ALA A 1 159 ? 15.789 4.367 -6.68 1 95.31 159 ALA A O 1
ATOM 1309 N N . ASN A 1 160 ? 15.227 5.984 -5.227 1 96.31 160 ASN A N 1
ATOM 1310 C CA . ASN A 1 160 ? 14.43 5.055 -4.43 1 96.31 160 ASN A CA 1
ATOM 1311 C C . ASN A 1 160 ? 12.961 5.09 -4.824 1 96.31 160 ASN A C 1
ATOM 1313 O O . ASN A 1 160 ? 12.125 4.449 -4.184 1 96.31 160 ASN A O 1
ATOM 1317 N N . HIS A 1 161 ? 12.633 5.832 -5.773 1 98 161 HIS A N 1
ATOM 1318 C CA . HIS A 1 161 ? 11.289 5.867 -6.336 1 98 161 HIS A CA 1
ATOM 1319 C C . HIS A 1 161 ? 10.258 6.242 -5.273 1 98 161 HIS A C 1
ATOM 1321 O O . HIS A 1 161 ? 9.25 5.555 -5.109 1 98 161 HIS A O 1
ATOM 1327 N N . VAL A 1 162 ? 10.492 7.371 -4.594 1 98.81 162 VAL A N 1
ATOM 1328 C CA . VAL A 1 162 ? 9.523 7.883 -3.631 1 98.81 162 VAL A CA 1
ATOM 1329 C C . VAL A 1 162 ? 8.266 8.336 -4.359 1 98.81 162 VAL A C 1
ATOM 1331 O O . VAL A 1 162 ? 8.328 9.164 -5.27 1 98.81 162 VAL A O 1
ATOM 1334 N N . ALA A 1 163 ? 7.152 7.844 -3.961 1 98.88 163 ALA A N 1
ATOM 1335 C CA . ALA A 1 163 ? 5.895 8.125 -4.652 1 98.88 163 ALA A CA 1
ATOM 1336 C C . ALA A 1 163 ? 5.426 9.555 -4.383 1 98.88 163 ALA A C 1
ATOM 1338 O O . ALA A 1 163 ? 5.461 10.016 -3.24 1 98.88 163 ALA A O 1
ATOM 1339 N N . VAL A 1 164 ? 4.988 10.211 -5.387 1 98.94 164 VAL A N 1
ATOM 1340 C CA . VAL A 1 164 ? 4.34 11.508 -5.262 1 98.94 164 VAL A CA 1
ATOM 1341 C C . VAL A 1 164 ? 2.824 11.328 -5.18 1 98.94 164 VAL A C 1
ATOM 1343 O O . VAL A 1 164 ? 2.176 11 -6.18 1 98.94 164 VAL A O 1
ATOM 1346 N N . PRO A 1 165 ? 2.279 11.586 -4.008 1 98.88 165 PRO A N 1
ATOM 1347 C CA . PRO A 1 165 ? 0.837 11.359 -3.879 1 98.88 165 PRO A CA 1
ATOM 1348 C C . PRO A 1 165 ? 0.017 12.258 -4.805 1 98.88 165 PRO A C 1
ATOM 1350 O O . PRO A 1 165 ? 0.369 13.422 -5.012 1 98.88 165 PRO A O 1
ATOM 1353 N N . THR A 1 166 ? -1.112 11.727 -5.246 1 98.88 166 THR A N 1
ATOM 1354 C CA . THR A 1 166 ? -2.008 12.555 -6.047 1 98.88 166 THR A CA 1
ATOM 1355 C C . THR A 1 166 ? -2.789 13.516 -5.16 1 98.88 166 THR A C 1
ATOM 1357 O O . THR A 1 166 ? -3.176 14.602 -5.602 1 98.88 166 THR A O 1
ATOM 1360 N N . HIS A 1 167 ? -3.062 13.078 -3.994 1 98.94 167 HIS A N 1
ATOM 1361 C CA . HIS A 1 167 ? -3.84 13.836 -3.02 1 98.94 167 HIS A CA 1
ATOM 1362 C C . HIS A 1 167 ? -3.328 13.602 -1.603 1 98.94 167 HIS A C 1
ATOM 1364 O O . HIS A 1 167 ? -2.521 12.703 -1.371 1 98.94 167 HIS A O 1
ATOM 1370 N N . PHE A 1 168 ? -3.773 14.422 -0.736 1 98.94 168 PHE A N 1
ATOM 1371 C CA . PHE A 1 168 ? -3.582 14.227 0.696 1 98.94 168 PHE A CA 1
ATOM 1372 C C . PHE A 1 168 ? -4.91 14.328 1.439 1 98.94 168 PHE A C 1
ATOM 1374 O O . PHE A 1 168 ? -5.801 15.07 1.028 1 98.94 168 PHE A O 1
ATOM 1381 N N . PHE A 1 169 ? -4.988 13.555 2.486 1 98.81 169 PHE A N 1
ATOM 1382 C CA . PHE A 1 169 ? -6.164 13.695 3.336 1 98.81 169 PHE A CA 1
ATOM 1383 C C . PHE A 1 169 ? -5.77 14.164 4.734 1 98.81 169 PHE A C 1
ATOM 1385 O O . PHE A 1 169 ? -4.617 14.008 5.141 1 98.81 169 PHE A O 1
ATOM 1392 N N . LYS A 1 170 ? -6.688 14.742 5.398 1 98.81 170 LYS A N 1
ATOM 1393 C CA . LYS A 1 170 ? -6.621 15.102 6.812 1 98.81 170 LYS A CA 1
ATOM 1394 C C . LYS A 1 170 ? -7.977 14.922 7.488 1 98.81 170 LYS A C 1
ATOM 1396 O O . LYS A 1 170 ? -8.969 15.516 7.07 1 98.81 170 LYS A O 1
ATOM 1401 N N . VAL A 1 171 ? -8.039 14.102 8.438 1 97.56 171 VAL A N 1
ATOM 1402 C CA . VAL A 1 171 ? -9.227 13.914 9.273 1 97.56 171 VAL A CA 1
ATOM 1403 C C . VAL A 1 171 ? -8.953 14.453 10.68 1 97.56 171 VAL A C 1
ATOM 1405 O O . VAL A 1 171 ? -7.969 14.07 11.32 1 97.56 171 VAL A O 1
ATOM 1408 N N . VAL A 1 172 ? -9.828 15.312 11.133 1 98 172 VAL A N 1
ATOM 1409 C CA . VAL A 1 172 ? -9.641 16.016 12.398 1 98 172 VAL A CA 1
ATOM 1410 C C . VAL A 1 172 ? -10.836 15.75 13.312 1 98 172 VAL A C 1
ATOM 1412 O O . VAL A 1 172 ? -11.992 15.859 12.891 1 98 172 VAL A O 1
ATOM 1415 N N . VAL A 1 173 ? -10.555 15.406 14.531 1 96.38 173 VAL A N 1
ATOM 1416 C CA . VAL A 1 173 ? -11.594 15.219 15.539 1 96.38 173 VAL A CA 1
ATOM 1417 C C . VAL A 1 173 ? -11.352 16.172 16.719 1 96.38 173 VAL A C 1
ATOM 1419 O O . VAL A 1 173 ? -10.273 16.156 17.328 1 96.38 173 VAL A O 1
ATOM 1422 N N . GLY A 1 174 ? -12.273 17.016 16.969 1 97.38 174 GLY A N 1
ATOM 1423 C CA . GLY A 1 174 ? -12.25 17.891 18.125 1 97.38 174 GLY A CA 1
ATOM 1424 C C . GLY A 1 174 ? -13.148 17.422 19.25 1 97.38 174 GLY A C 1
ATOM 1425 O O . GLY A 1 174 ? -14.312 17.078 19.016 1 97.38 174 GLY A O 1
ATOM 1426 N N . GLU A 1 175 ? -12.617 17.359 20.391 1 96.12 175 GLU A N 1
ATOM 1427 C CA . GLU A 1 175 ? -13.375 17 21.594 1 96.12 175 GLU A CA 1
ATOM 1428 C C . GLU A 1 175 ? -13.719 18.234 22.422 1 96.12 175 GLU A C 1
ATOM 1430 O O . GLU A 1 175 ? -12.836 19.016 22.766 1 96.12 175 GLU A O 1
ATOM 1435 N N . THR A 1 176 ? -14.969 18.375 22.703 1 95.5 176 THR A N 1
ATOM 1436 C CA . THR A 1 176 ? -15.398 19.5 23.531 1 95.5 176 THR A CA 1
ATOM 1437 C C . THR A 1 176 ? -15.148 19.219 25.016 1 95.5 176 THR A C 1
ATOM 1439 O O . THR A 1 176 ? -14.758 18.094 25.375 1 95.5 176 THR A O 1
ATOM 1442 N N . ASP A 1 177 ? -15.406 20.25 25.812 1 94 177 ASP A N 1
ATOM 1443 C CA . ASP A 1 177 ? -15.211 20.125 27.25 1 94 177 ASP A CA 1
ATOM 1444 C C . ASP A 1 177 ? -16.156 19.078 27.859 1 94 177 ASP A C 1
ATOM 1446 O O . ASP A 1 177 ? -15.82 18.453 28.859 1 94 177 ASP A O 1
ATOM 1450 N N . ASN A 1 178 ? -17.281 18.844 27.234 1 93.75 178 ASN A N 1
ATOM 1451 C CA . ASN A 1 178 ? -18.266 17.906 27.766 1 93.75 178 ASN A CA 1
ATOM 1452 C C . ASN A 1 178 ? -18.094 16.516 27.141 1 93.75 178 ASN A C 1
ATOM 1454 O O . ASN A 1 178 ? -18.953 15.648 27.297 1 93.75 178 ASN A O 1
ATOM 1458 N N . GLY A 1 179 ? -17.062 16.359 26.328 1 91.06 179 GLY A N 1
ATOM 1459 C CA . GLY A 1 179 ? -16.734 15.039 25.812 1 91.06 179 GLY A CA 1
ATOM 1460 C C . GLY A 1 179 ? -17.375 14.75 24.453 1 91.06 179 GLY A C 1
ATOM 1461 O O . GLY A 1 179 ? -17.25 13.648 23.922 1 91.06 179 GLY A O 1
ATOM 1462 N N . GLU A 1 180 ? -18.047 15.742 23.969 1 93.69 180 GLU A N 1
ATOM 1463 C CA . GLU A 1 180 ? -18.625 15.562 22.641 1 93.69 180 GLU A CA 1
ATOM 1464 C C . GLU A 1 180 ? -17.562 15.703 21.547 1 93.69 180 GLU A C 1
ATOM 1466 O O . GLU A 1 180 ? -16.547 16.391 21.75 1 93.69 180 GLU A O 1
ATOM 1471 N N . MET A 1 181 ? -17.859 15.047 20.422 1 94.88 181 MET A N 1
ATOM 1472 C CA . MET A 1 181 ? -16.844 15.023 19.375 1 94.88 181 MET A CA 1
ATOM 1473 C C . MET A 1 181 ? -17.422 15.562 18.062 1 94.88 181 MET A C 1
ATOM 1475 O O . MET A 1 181 ? -18.562 15.281 17.719 1 94.88 181 MET A O 1
ATOM 1479 N N . ASP A 1 182 ? -16.625 16.406 17.422 1 97.06 182 ASP A N 1
ATOM 1480 C CA . ASP A 1 182 ? -16.875 16.891 16.062 1 97.06 182 ASP A CA 1
ATOM 1481 C C . ASP A 1 182 ? -15.766 16.453 15.109 1 97.06 182 ASP A C 1
ATOM 1483 O O . ASP A 1 182 ? -14.609 16.312 15.516 1 97.06 182 ASP A O 1
A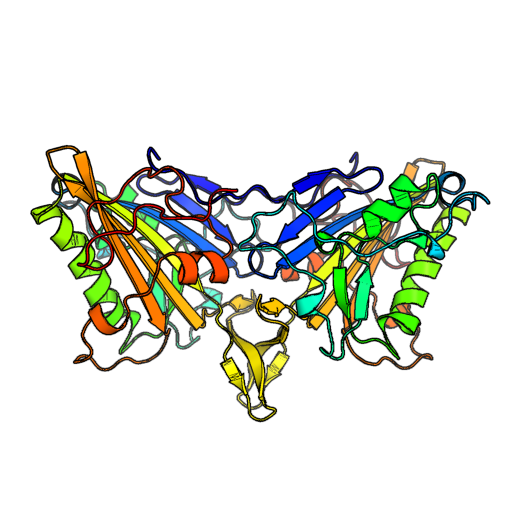TOM 1487 N N . MET A 1 183 ? -16.188 16.266 13.859 1 96.94 183 MET A N 1
ATOM 1488 C CA . MET A 1 183 ? -15.211 15.789 12.891 1 96.94 183 MET A CA 1
ATOM 1489 C C . MET A 1 183 ? -15.211 16.656 11.633 1 96.94 183 MET A C 1
ATOM 1491 O O . MET A 1 183 ? -16.266 17.109 11.195 1 96.94 183 MET A O 1
ATOM 1495 N N . GLU A 1 184 ? -14.047 16.891 11.133 1 98.19 184 GLU A N 1
ATOM 1496 C CA . GLU A 1 184 ? -13.828 17.438 9.797 1 98.19 184 GLU A CA 1
ATOM 1497 C C . GLU A 1 184 ? -12.914 16.531 8.969 1 98.19 184 GLU A C 1
ATOM 1499 O O . GLU A 1 184 ? -11.945 15.977 9.492 1 98.19 184 GLU A O 1
ATOM 1504 N N . ALA A 1 185 ? -13.273 16.328 7.719 1 98.31 185 ALA A N 1
ATOM 1505 C CA . ALA A 1 185 ? -12.484 15.484 6.824 1 98.31 185 ALA A CA 1
ATOM 1506 C C . ALA A 1 185 ? -12.211 16.188 5.504 1 98.31 185 ALA A C 1
ATOM 1508 O O . ALA A 1 185 ? -13.141 16.688 4.852 1 98.31 185 ALA A O 1
ATOM 1509 N N . TYR A 1 186 ? -10.922 16.203 5.102 1 98.88 186 TYR A N 1
ATOM 1510 C CA . TYR A 1 186 ? -10.492 16.953 3.924 1 98.88 186 TYR A CA 1
ATOM 1511 C C . TYR A 1 186 ? -9.727 16.047 2.961 1 98.88 186 TYR A C 1
ATOM 1513 O O . TYR A 1 186 ? -8.961 15.18 3.387 1 98.88 186 TYR A O 1
ATOM 1521 N N . VAL A 1 187 ? -9.914 16.266 1.7 1 98.88 187 VAL A N 1
ATOM 1522 C CA . VAL A 1 187 ? -9.047 15.742 0.651 1 98.88 187 VAL A CA 1
ATOM 1523 C C . VAL A 1 187 ? -8.609 16.875 -0.269 1 98.88 187 VAL A C 1
ATOM 1525 O O . VAL A 1 187 ? -9.445 17.609 -0.806 1 98.88 187 VAL A O 1
ATOM 1528 N N . MET A 1 188 ? -7.34 17.031 -0.406 1 98.88 188 MET A N 1
ATOM 1529 C CA . MET A 1 188 ? -6.809 18.094 -1.262 1 98.88 188 MET A CA 1
ATOM 1530 C C . MET A 1 188 ? -5.914 17.516 -2.352 1 98.88 188 MET A C 1
ATOM 1532 O O . MET A 1 188 ? -5.074 16.656 -2.076 1 98.88 188 MET A O 1
ATOM 1536 N N . PRO A 1 189 ? -6.086 17.984 -3.57 1 98.81 189 PRO A N 1
ATOM 1537 C CA . PRO A 1 189 ? -5.156 17.547 -4.613 1 98.81 189 PRO A CA 1
ATOM 1538 C C . PRO A 1 189 ? -3.748 18.109 -4.426 1 98.81 189 PRO A C 1
ATOM 1540 O O . PRO A 1 189 ? -3.592 19.25 -4.004 1 98.81 189 PRO A O 1
ATOM 1543 N N . ASN A 1 190 ? -2.75 17.281 -4.648 1 98.81 190 ASN A N 1
ATOM 1544 C CA . ASN A 1 190 ? -1.355 17.719 -4.633 1 98.81 190 ASN A CA 1
ATOM 1545 C C . ASN A 1 190 ? -1.003 18.516 -5.879 1 98.81 190 ASN A C 1
ATOM 1547 O O . ASN A 1 190 ? -0.198 18.078 -6.703 1 98.81 190 ASN A O 1
ATOM 1551 N N . GLU A 1 191 ? -1.544 19.672 -5.973 1 98.56 191 GLU A N 1
ATOM 1552 C CA . GLU A 1 191 ? -1.405 20.578 -7.109 1 98.56 191 GLU A CA 1
ATOM 1553 C C . GLU A 1 191 ? -1.498 22.047 -6.664 1 98.56 191 GLU A C 1
ATOM 1555 O O . GLU A 1 191 ? -1.829 22.328 -5.512 1 98.56 191 GLU A O 1
ATOM 1560 N N . VAL A 1 192 ? -1.152 22.906 -7.582 1 98.56 192 VAL A N 1
ATOM 1561 C CA . VAL A 1 192 ? -1.344 24.328 -7.297 1 98.56 192 VAL A CA 1
ATOM 1562 C C . VAL A 1 192 ? -2.83 24.609 -7.105 1 98.56 192 VAL A C 1
ATOM 1564 O O . VAL A 1 192 ? -3.648 24.297 -7.973 1 98.56 192 VAL A O 1
ATOM 1567 N N . ILE A 1 193 ? -3.164 25.188 -5.992 1 98.31 193 ILE A N 1
ATOM 1568 C CA . ILE A 1 193 ? -4.539 25.547 -5.656 1 98.31 193 ILE A CA 1
ATOM 1569 C C . ILE A 1 193 ? -4.652 27.062 -5.488 1 98.31 193 ILE A C 1
ATOM 1571 O O . ILE A 1 193 ? -3.816 27.688 -4.828 1 98.31 193 ILE A O 1
ATOM 1575 N N . ASP A 1 194 ? -5.684 27.594 -6.027 1 97.31 194 ASP A N 1
ATOM 1576 C CA . ASP A 1 194 ? -5.934 29.031 -5.887 1 97.31 194 ASP A CA 1
ATOM 1577 C C . ASP A 1 194 ? -6.117 29.406 -4.418 1 97.31 194 ASP A C 1
ATOM 1579 O O . ASP A 1 194 ? -6.859 28.75 -3.688 1 97.31 194 ASP A O 1
ATOM 1583 N N . ASP A 1 195 ? -5.504 30.453 -4.066 1 93.75 195 ASP A N 1
ATOM 1584 C CA . ASP A 1 195 ? -5.496 30.891 -2.672 1 93.75 195 ASP A CA 1
ATOM 1585 C C . ASP A 1 195 ? -6.898 31.281 -2.213 1 93.75 195 ASP A C 1
ATOM 1587 O O . ASP A 1 195 ? -7.188 31.297 -1.015 1 93.75 195 ASP A O 1
ATOM 1591 N N . THR A 1 196 ? -7.715 31.578 -3.111 1 96.06 196 THR A N 1
ATOM 1592 C CA . THR A 1 196 ? -9.055 32.062 -2.758 1 96.06 196 THR A CA 1
ATOM 1593 C C . THR A 1 196 ? -9.992 30.875 -2.539 1 96.06 196 THR A C 1
ATOM 1595 O O . THR A 1 196 ? -11.109 31.047 -2.053 1 96.06 196 THR A O 1
ATOM 1598 N N . THR A 1 197 ? -9.578 29.688 -2.857 1 97.62 197 THR A N 1
ATOM 1599 C CA . THR A 1 197 ? -10.438 28.531 -2.65 1 97.62 197 THR A CA 1
ATOM 1600 C C . THR A 1 197 ? -10.641 28.266 -1.161 1 97.62 197 THR A C 1
ATOM 1602 O O . THR A 1 197 ? -9.672 28.016 -0.432 1 97.62 197 THR A O 1
ATOM 1605 N N . PRO A 1 198 ? -11.844 28.312 -0.731 1 98 198 PRO A N 1
ATOM 1606 C CA . PRO A 1 198 ? -12.078 28.062 0.695 1 98 198 PRO A CA 1
ATOM 1607 C C . PRO A 1 198 ? -11.789 26.625 1.098 1 98 198 PRO A C 1
ATOM 1609 O O . PRO A 1 198 ? -12 25.703 0.303 1 98 198 PRO A O 1
ATOM 1612 N N . LEU A 1 199 ? -11.406 26.406 2.291 1 97.88 199 LEU A N 1
ATOM 1613 C CA . LEU A 1 199 ? -11.07 25.078 2.789 1 97.88 199 LEU A CA 1
ATOM 1614 C C . LEU A 1 199 ? -12.266 24.141 2.691 1 97.88 199 LEU A C 1
ATOM 1616 O O . LEU A 1 199 ? -12.109 22.953 2.459 1 97.88 199 LEU A O 1
ATOM 1620 N N . GLU A 1 200 ? -13.469 24.688 2.9 1 97.75 200 GLU A N 1
ATOM 1621 C CA . GLU A 1 200 ? -14.695 23.891 2.906 1 97.75 200 GLU A CA 1
ATOM 1622 C C . GLU A 1 200 ? -14.891 23.172 1.575 1 97.75 200 GLU A C 1
ATOM 1624 O O . GLU A 1 200 ? -15.547 22.141 1.518 1 97.75 200 GLU A O 1
ATOM 1629 N N . ALA A 1 201 ? -14.305 23.719 0.554 1 98.19 201 ALA A N 1
ATOM 1630 C CA . ALA A 1 201 ? -14.438 23.125 -0.774 1 98.19 201 ALA A CA 1
ATOM 1631 C C . ALA A 1 201 ? -13.766 21.75 -0.834 1 98.19 201 ALA A C 1
ATOM 1633 O O . ALA A 1 201 ? -14.016 20.969 -1.75 1 98.19 201 ALA A O 1
ATOM 1634 N N . PHE A 1 202 ? -12.945 21.453 0.133 1 98.62 202 PHE A N 1
ATOM 1635 C CA . PHE A 1 202 ? -12.164 20.219 0.108 1 98.62 202 PHE A CA 1
ATOM 1636 C C . PHE A 1 202 ? -12.742 19.203 1.077 1 98.62 202 PHE A C 1
ATOM 1638 O O . PHE A 1 202 ? -12.195 18.109 1.23 1 98.62 202 PHE A O 1
ATOM 1645 N N . MET A 1 203 ? -13.789 19.562 1.77 1 98.56 203 MET A N 1
ATOM 1646 C CA . MET A 1 203 ? -14.391 18.641 2.736 1 98.56 203 MET A CA 1
ATOM 1647 C C . MET A 1 203 ? -15.086 17.484 2.029 1 98.56 203 MET A C 1
ATOM 1649 O O . MET A 1 203 ? -15.742 17.672 1.004 1 98.56 203 MET A O 1
ATOM 1653 N N . VAL A 1 204 ? -14.898 16.266 2.512 1 98.06 204 VAL A N 1
ATOM 1654 C CA . VAL A 1 204 ? -15.516 15.055 1.965 1 98.06 204 VAL A CA 1
ATOM 1655 C C . VAL A 1 204 ? -16.078 14.195 3.098 1 98.06 204 VAL A C 1
ATOM 1657 O O . VAL A 1 204 ? -15.695 14.367 4.262 1 98.06 204 VAL A O 1
ATOM 1660 N N . PRO A 1 205 ? -16.984 13.32 2.721 1 95.81 205 PRO A N 1
ATOM 1661 C CA . PRO A 1 205 ? -17.375 12.32 3.721 1 95.81 205 PRO A CA 1
ATOM 1662 C C . PRO A 1 205 ? -16.219 11.438 4.164 1 95.81 205 PRO A C 1
ATOM 1664 O O . PRO A 1 205 ? -15.289 11.188 3.383 1 95.81 205 PRO A O 1
ATOM 1667 N N . LEU A 1 206 ? -16.266 10.969 5.371 1 94.44 206 LEU A N 1
ATOM 1668 C CA . LEU A 1 206 ? -15.195 10.148 5.926 1 94.44 206 LEU A CA 1
ATOM 1669 C C . LEU A 1 206 ? -14.984 8.891 5.094 1 94.44 206 LEU A C 1
ATOM 1671 O O . LEU A 1 206 ? -13.844 8.469 4.867 1 94.44 206 LEU A O 1
ATOM 1675 N N . ASP A 1 207 ? -16.078 8.266 4.637 1 94.25 207 ASP A N 1
ATOM 1676 C CA . ASP A 1 207 ? -15.984 6.984 3.939 1 94.25 207 ASP A CA 1
ATOM 1677 C C . ASP A 1 207 ? -15.234 7.137 2.619 1 94.25 207 ASP A C 1
ATOM 1679 O O . ASP A 1 207 ? -14.617 6.184 2.137 1 94.25 207 ASP A O 1
ATOM 1683 N N . THR A 1 208 ? -15.258 8.328 2.062 1 96.44 208 THR A N 1
ATOM 1684 C CA . THR A 1 208 ? -14.469 8.602 0.865 1 96.44 208 THR A CA 1
ATOM 1685 C C . THR A 1 208 ? -12.984 8.375 1.136 1 96.44 208 THR A C 1
ATOM 1687 O O . THR A 1 208 ? -12.289 7.723 0.35 1 96.44 208 THR A O 1
ATOM 1690 N N . ILE A 1 209 ? -12.578 8.883 2.207 1 97.12 209 ILE A N 1
ATOM 1691 C CA . ILE A 1 209 ? -11.172 8.766 2.584 1 97.12 209 ILE A CA 1
ATOM 1692 C C . ILE A 1 209 ? -10.859 7.32 2.982 1 97.12 209 ILE A C 1
ATOM 1694 O O . ILE A 1 209 ? -9.828 6.77 2.588 1 97.12 209 ILE A O 1
ATOM 1698 N N . GLU A 1 210 ? -11.719 6.742 3.73 1 94.81 210 GLU A N 1
ATOM 1699 C CA . GLU A 1 210 ? -11.477 5.383 4.207 1 94.81 210 GLU A CA 1
ATOM 1700 C C . GLU A 1 210 ? -11.398 4.395 3.043 1 94.81 210 GLU A C 1
ATOM 1702 O O . GLU A 1 210 ? -10.469 3.588 2.969 1 94.81 210 GLU A O 1
ATOM 1707 N N . ARG A 1 211 ? -12.32 4.477 2.133 1 95.12 211 ARG A N 1
ATOM 1708 C CA . ARG A 1 211 ? -12.336 3.588 0.975 1 95.12 211 ARG A CA 1
ATOM 1709 C C . ARG A 1 211 ? -11.102 3.791 0.107 1 95.12 211 ARG A C 1
ATOM 1711 O O . ARG A 1 211 ? -10.508 2.822 -0.375 1 95.12 211 ARG A O 1
ATOM 1718 N N . ALA A 1 212 ? -10.672 4.988 -0.018 1 96.88 212 ALA A N 1
ATOM 1719 C CA . ALA A 1 212 ? -9.555 5.305 -0.896 1 96.88 212 ALA A CA 1
ATOM 1720 C C . ALA A 1 212 ? -8.227 4.914 -0.252 1 96.88 212 ALA A C 1
ATOM 1722 O O . ALA A 1 212 ? -7.293 4.496 -0.942 1 96.88 212 ALA A O 1
ATOM 1723 N N . SER A 1 213 ? -8.141 5.062 0.995 1 95.31 213 SER A N 1
ATOM 1724 C CA . SER A 1 213 ? -6.879 4.832 1.685 1 95.31 213 SER A CA 1
ATOM 1725 C C . SER A 1 213 ? -6.75 3.381 2.139 1 95.31 213 SER A C 1
ATOM 1727 O O . SER A 1 213 ? -5.652 2.914 2.445 1 95.31 213 SER A O 1
ATOM 1729 N N . GLY A 1 214 ? -7.859 2.752 2.285 1 93.69 214 GLY A N 1
ATOM 1730 C CA . GLY A 1 214 ? -7.844 1.414 2.855 1 93.69 214 GLY A CA 1
ATOM 1731 C C . GLY A 1 214 ? -7.734 1.411 4.367 1 93.69 214 GLY A C 1
ATOM 1732 O O . GLY A 1 214 ? -7.324 0.413 4.965 1 93.69 214 GLY A O 1
ATOM 1733 N N . LEU A 1 215 ? -8.078 2.533 5.012 1 91.94 215 LEU A N 1
ATOM 1734 C CA . LEU A 1 215 ? -7.926 2.703 6.449 1 91.94 215 LEU A CA 1
ATOM 1735 C C . LEU A 1 215 ? -9.273 2.955 7.117 1 91.94 215 LEU A C 1
ATOM 1737 O O . LEU A 1 215 ? -10.125 3.66 6.562 1 91.94 215 LEU A O 1
ATOM 1741 N N . LEU A 1 216 ? -9.477 2.326 8.234 1 90.81 216 LEU A N 1
ATOM 1742 C CA . LEU A 1 216 ? -10.555 2.768 9.117 1 90.81 216 LEU A CA 1
ATOM 1743 C C . LEU A 1 216 ? -10.055 3.791 10.125 1 90.81 216 LEU A C 1
ATOM 1745 O O . LEU A 1 216 ? -9.273 3.451 11.023 1 90.81 216 LEU A O 1
ATOM 1749 N N . ILE A 1 217 ? -10.492 4.984 9.992 1 91.44 217 ILE A N 1
ATOM 1750 C CA . ILE A 1 217 ? -9.922 6.105 10.734 1 91.44 217 ILE A CA 1
ATOM 1751 C C . ILE A 1 217 ? -10.828 6.465 11.906 1 91.44 217 ILE A C 1
ATOM 1753 O O . ILE A 1 217 ? -12.023 6.691 11.727 1 91.44 217 ILE A O 1
ATOM 1757 N N . PHE A 1 218 ? -10.258 6.508 13.07 1 90 218 PHE A N 1
ATOM 1758 C CA . PHE A 1 218 ? -10.969 6.805 14.305 1 90 218 PHE A CA 1
ATOM 1759 C C . PHE A 1 218 ? -12.172 5.883 14.477 1 90 218 PHE A C 1
ATOM 1761 O O . PHE A 1 218 ? -13.289 6.344 14.711 1 90 218 PHE A O 1
ATOM 1768 N N . ASN A 1 219 ? -11.867 4.617 14.344 1 85.88 219 ASN A N 1
ATOM 1769 C CA . ASN A 1 219 ? -12.93 3.623 14.25 1 85.88 219 ASN A CA 1
ATOM 1770 C C . ASN A 1 219 ? -13.5 3.271 15.617 1 85.88 219 ASN A C 1
ATOM 1772 O O . ASN A 1 219 ? -14.445 2.492 15.727 1 85.88 219 ASN A O 1
ATOM 1776 N N . ARG A 1 220 ? -13.055 3.912 16.641 1 81.88 220 ARG A N 1
ATOM 1777 C CA . ARG A 1 220 ? -13.578 3.652 17.984 1 81.88 220 ARG A CA 1
ATOM 1778 C C . ARG A 1 220 ? -14.555 4.738 18.406 1 81.88 220 ARG A C 1
ATOM 1780 O O . ARG A 1 220 ? -15.156 4.652 19.484 1 81.88 220 ARG A O 1
ATOM 1787 N N . ILE A 1 221 ? -14.641 5.695 17.562 1 84.56 221 ILE A N 1
ATOM 1788 C CA . ILE A 1 221 ? -15.594 6.758 17.875 1 84.56 221 ILE A CA 1
ATOM 1789 C C . ILE A 1 221 ? -17.016 6.234 17.703 1 84.56 221 ILE A C 1
ATOM 1791 O O . ILE A 1 221 ? -17.391 5.762 16.625 1 84.56 221 ILE A O 1
ATOM 1795 N N . GLY A 1 222 ? -17.75 6.309 18.734 1 78.44 222 GLY A N 1
ATOM 1796 C CA . GLY A 1 222 ? -19.109 5.809 18.734 1 78.44 222 GLY A CA 1
ATOM 1797 C C . GLY A 1 222 ? -20.109 6.793 18.141 1 78.44 222 GLY A C 1
ATOM 1798 O O . GLY A 1 222 ? -21.031 6.402 17.438 1 78.44 222 GLY A O 1
ATOM 1799 N N . SER A 1 223 ? -19.938 8.086 18.594 1 86 223 SER A N 1
ATOM 1800 C CA . SER A 1 223 ? -20.891 9.109 18.141 1 86 223 SER A CA 1
ATOM 1801 C C . SER A 1 223 ? -20.188 10.438 17.891 1 86 223 SER A C 1
ATOM 1803 O O . SER A 1 223 ? -19.203 10.758 18.562 1 86 223 SER A O 1
ATOM 1805 N N . LEU A 1 224 ? -20.719 11.07 16.891 1 93 224 LEU A N 1
ATOM 1806 C CA . LEU A 1 224 ? -20.25 12.414 16.562 1 93 224 LEU A CA 1
ATOM 1807 C C . LEU A 1 224 ? -21.406 13.414 16.656 1 93 224 LEU A C 1
ATOM 1809 O O . LEU A 1 224 ? -22.531 13.117 16.266 1 93 224 LEU A O 1
ATOM 1813 N N . ARG A 1 225 ? -21.062 14.492 17.25 1 94.88 225 ARG A N 1
ATOM 1814 C CA . ARG A 1 225 ? -22.047 15.578 17.25 1 94.88 225 ARG A CA 1
ATOM 1815 C C . ARG A 1 225 ? -22.188 16.188 15.859 1 94.88 225 ARG A C 1
ATOM 1817 O O . ARG A 1 225 ? -23.297 16.312 15.344 1 94.88 225 ARG A O 1
ATOM 1824 N N . THR A 1 226 ? -21.031 16.484 15.25 1 95.81 226 THR A N 1
ATOM 1825 C CA . THR A 1 226 ? -21.062 17.062 13.906 1 95.81 226 THR A CA 1
ATOM 1826 C C . THR A 1 226 ? -19.984 16.438 13.023 1 95.81 226 THR A C 1
ATOM 1828 O O . THR A 1 226 ? -19 15.891 13.523 1 95.81 226 THR A O 1
ATOM 1831 N N . MET A 1 227 ? -20.266 16.5 11.711 1 95.19 227 MET A N 1
ATOM 1832 C CA . MET A 1 227 ? -19.312 16.156 10.656 1 95.19 227 MET A CA 1
ATOM 1833 C C . MET A 1 227 ? -19.297 17.219 9.562 1 95.19 227 MET A C 1
ATOM 1835 O O . MET A 1 227 ? -20.328 17.484 8.945 1 95.19 227 MET A O 1
ATOM 1839 N N . ASN A 1 228 ? -18.156 17.766 9.406 1 97.12 228 ASN A N 1
ATOM 1840 C CA . ASN A 1 228 ? -17.984 18.797 8.391 1 97.12 228 ASN A CA 1
ATOM 1841 C C . ASN A 1 228 ? -18.984 19.938 8.578 1 97.12 228 ASN A C 1
ATOM 1843 O O . ASN A 1 228 ? -19.625 20.375 7.617 1 97.12 228 ASN A O 1
ATOM 1847 N N . GLY A 1 229 ? -19.203 20.281 9.812 1 93 229 GLY A N 1
ATOM 1848 C CA . GLY A 1 229 ? -20.016 21.438 10.141 1 93 229 GLY A CA 1
ATOM 1849 C C . GLY A 1 229 ? -21.5 21.141 10.133 1 93 229 GLY A C 1
ATOM 1850 O O . GLY A 1 229 ? -22.312 22.016 10.406 1 93 229 GLY A O 1
ATOM 1851 N N . LYS A 1 230 ? -21.891 19.906 9.797 1 94.88 230 LYS A N 1
ATOM 1852 C CA . LYS A 1 230 ? -23.297 19.484 9.797 1 94.88 230 LYS A CA 1
ATOM 1853 C C . LYS A 1 230 ? -23.531 18.391 10.82 1 94.88 230 LYS A C 1
ATOM 1855 O O . LYS A 1 230 ? -22.609 17.719 11.266 1 94.88 230 LYS A O 1
ATOM 1860 N N . ALA A 1 231 ? -24.75 18.281 11.203 1 92.38 231 ALA A N 1
ATOM 1861 C CA . ALA A 1 231 ? -25.094 17.203 12.125 1 92.38 231 ALA A CA 1
ATOM 1862 C C . ALA A 1 231 ? -24.594 15.852 11.609 1 92.38 231 ALA A C 1
ATOM 1864 O O . ALA A 1 231 ? -24.797 15.523 10.438 1 92.38 231 ALA A O 1
ATOM 1865 N N . ALA A 1 232 ? -24.016 15.109 12.461 1 90.81 232 ALA A N 1
ATOM 1866 C CA . ALA A 1 232 ? -23.438 13.836 12.055 1 90.81 232 ALA A CA 1
ATOM 1867 C C . ALA A 1 232 ? -24.531 12.773 11.883 1 90.81 232 ALA A C 1
ATOM 1869 O O . ALA A 1 232 ? -25.547 12.789 12.586 1 90.81 232 ALA A O 1
ATOM 1870 N N . PRO A 1 233 ? -24.234 11.867 10.977 1 84.12 233 PRO A N 1
ATOM 1871 C CA . PRO A 1 233 ? -25.172 10.742 10.891 1 84.12 233 PRO A CA 1
ATOM 1872 C C . PRO A 1 233 ? -25.125 9.836 12.117 1 84.12 233 PRO A C 1
ATOM 1874 O O . PRO A 1 233 ? -24.141 9.859 12.867 1 84.12 233 PRO A O 1
ATOM 1877 N N . LYS A 1 234 ? -26.141 9.07 12.375 1 78.31 234 LYS A N 1
ATOM 1878 C CA . LYS A 1 234 ? -26.25 8.164 13.516 1 78.31 234 LYS A CA 1
ATOM 1879 C C . LYS A 1 234 ? -25.172 7.074 13.445 1 78.31 234 LYS A C 1
ATOM 1881 O O . LYS A 1 234 ? -24.578 6.723 14.469 1 78.31 234 LYS A O 1
ATOM 1886 N N . LEU A 1 235 ? -24.953 6.66 12.203 1 78.12 235 LEU A N 1
ATOM 1887 C CA . LEU A 1 235 ? -23.922 5.652 12 1 78.12 235 LEU A CA 1
ATOM 1888 C C . LEU A 1 235 ? -22.828 6.18 11.094 1 78.12 235 LEU A C 1
ATOM 1890 O O . LEU A 1 235 ? -23.094 6.668 9.992 1 78.12 235 LEU A O 1
ATOM 1894 N N . LEU A 1 236 ? -21.625 6.121 11.711 1 77.75 236 LEU A N 1
ATOM 1895 C CA . LEU A 1 236 ? -20.5 6.59 10.922 1 77.75 236 LEU A CA 1
ATOM 1896 C C . LEU A 1 236 ? -20.125 5.566 9.852 1 77.75 236 LEU A C 1
ATOM 1898 O O . LEU A 1 236 ? -19.562 5.926 8.812 1 77.75 236 LEU A O 1
ATOM 1902 N N . ARG A 1 237 ? -20.391 4.211 10.203 1 80.31 237 ARG A N 1
ATOM 1903 C CA . ARG A 1 237 ? -20.047 3.113 9.305 1 80.31 237 ARG A CA 1
ATOM 1904 C C . ARG A 1 237 ? -21.172 2.08 9.258 1 80.31 237 ARG A C 1
ATOM 1906 O O . ARG A 1 237 ? -21.953 1.962 10.203 1 80.31 237 ARG A O 1
ATOM 1913 N N . PRO A 1 238 ? -21.109 1.485 8.133 1 69.75 238 PRO A N 1
ATOM 1914 C CA . PRO A 1 238 ? -22.125 0.429 8.094 1 69.75 238 PRO A CA 1
ATOM 1915 C C . PRO A 1 238 ? -21.859 -0.676 9.117 1 69.75 238 PRO A C 1
ATOM 1917 O O . PRO A 1 238 ? -20.703 -0.959 9.445 1 69.75 238 PRO A O 1
ATOM 1920 N N . ARG A 1 239 ? -22.906 -0.989 9.836 1 60.34 239 ARG A N 1
ATOM 1921 C CA . ARG A 1 239 ? -22.812 -2.121 10.75 1 60.34 239 ARG A CA 1
ATOM 1922 C C . ARG A 1 239 ? -22.297 -3.365 10.039 1 60.34 239 ARG A C 1
ATOM 1924 O O . ARG A 1 239 ? -22.641 -3.605 8.875 1 60.34 239 ARG A O 1
ATOM 1931 N N . MET A 1 240 ? -21.078 -3.959 10.484 1 55.25 240 MET A N 1
ATOM 1932 C CA . MET A 1 240 ? -20.531 -5.176 9.898 1 55.25 240 MET A CA 1
ATOM 1933 C C . MET A 1 240 ? -21.516 -6.332 10 1 55.25 240 MET A C 1
ATOM 1935 O O . MET A 1 240 ? -22.359 -6.359 10.914 1 55.25 240 MET A O 1
ATOM 1939 N N . MET B 1 1 ? -3.373 5.422 21.391 1 42.09 1 MET B N 1
ATOM 1940 C CA . MET B 1 1 ? -4.305 6.496 21.047 1 42.09 1 MET B CA 1
ATOM 1941 C C . MET B 1 1 ? -5.742 6.078 21.344 1 42.09 1 MET B C 1
ATOM 1943 O O . MET B 1 1 ? -6.164 4.988 20.953 1 42.09 1 MET B O 1
ATOM 1947 N N . ARG B 1 2 ? -6.473 6.738 22.156 1 46 2 ARG B N 1
ATOM 1948 C CA . ARG B 1 2 ? -7.805 6.512 22.703 1 46 2 ARG B CA 1
ATOM 1949 C C . ARG B 1 2 ? -8.812 6.238 21.578 1 46 2 ARG B C 1
ATOM 1951 O O . ARG B 1 2 ? -9.695 5.391 21.734 1 46 2 ARG B O 1
ATOM 1958 N N . LEU B 1 3 ? -8.562 6.84 20.406 1 53.12 3 LEU B N 1
ATOM 1959 C CA . LEU B 1 3 ? -9.594 6.801 19.375 1 53.12 3 LEU B CA 1
ATOM 1960 C C . LEU B 1 3 ? -9.273 5.738 18.328 1 53.12 3 LEU B C 1
ATOM 1962 O O . LEU B 1 3 ? -10.039 5.543 17.391 1 53.12 3 LEU B O 1
ATOM 1966 N N . GLY B 1 4 ? -8.219 4.922 18.5 1 56.66 4 GLY B N 1
ATOM 1967 C CA . GLY B 1 4 ? -7.875 3.814 17.625 1 56.66 4 GLY B CA 1
ATOM 1968 C C . GLY B 1 4 ? -6.887 4.191 16.547 1 56.66 4 GLY B C 1
ATOM 1969 O O . GLY B 1 4 ? -6.863 5.336 16.094 1 56.66 4 GLY B O 1
ATOM 1970 N N . PHE B 1 5 ? -5.98 3.256 16.25 1 61 5 PHE B N 1
ATOM 1971 C CA . PHE B 1 5 ? -5.07 3.406 15.117 1 61 5 PHE B CA 1
ATOM 1972 C C . PHE B 1 5 ? -5.633 2.729 13.875 1 61 5 PHE B C 1
ATOM 1974 O O . PHE B 1 5 ? -6.301 1.697 13.969 1 61 5 PHE B O 1
ATOM 1981 N N . PRO B 1 6 ? -5.461 3.404 12.656 1 61.44 6 PRO B N 1
ATOM 1982 C CA . PRO B 1 6 ? -5.918 2.727 11.445 1 61.44 6 PRO B CA 1
ATOM 1983 C C . PRO B 1 6 ? -5.262 1.361 11.242 1 61.44 6 PRO B C 1
ATOM 1985 O O . PRO B 1 6 ? -4.086 1.187 11.562 1 61.44 6 PRO B O 1
ATOM 1988 N N . GLY B 1 7 ? -5.977 0.185 11.172 1 54.06 7 GLY B N 1
ATOM 1989 C CA . GLY B 1 7 ? -5.617 -1.224 11.156 1 54.06 7 GLY B CA 1
ATOM 1990 C C . GLY B 1 7 ? -4.547 -1.554 10.133 1 54.06 7 GLY B C 1
ATOM 1991 O O . GLY B 1 7 ? -4.566 -1.036 9.016 1 54.06 7 GLY B O 1
ATOM 1992 N N . THR B 1 8 ? -3.443 -2.201 10.688 1 54.75 8 THR B N 1
ATOM 1993 C CA . THR B 1 8 ? -2.312 -2.639 9.875 1 54.75 8 THR B CA 1
ATOM 1994 C C . THR B 1 8 ? -2.432 -4.121 9.531 1 54.75 8 THR B C 1
ATOM 1996 O O . THR B 1 8 ? -1.77 -4.609 8.617 1 54.75 8 THR B O 1
ATOM 1999 N N . ASP B 1 9 ? -3.424 -4.727 10.305 1 59.62 9 ASP B N 1
ATOM 2000 C CA . ASP B 1 9 ? -3.365 -6.176 10.148 1 59.62 9 ASP B CA 1
ATOM 2001 C C . ASP B 1 9 ? -4.027 -6.617 8.844 1 59.62 9 ASP B C 1
ATOM 2003 O O . ASP B 1 9 ? -5.195 -6.316 8.602 1 59.62 9 ASP B O 1
ATOM 2007 N N . ASN B 1 10 ? -3.223 -7.168 8.102 1 75.88 10 ASN B N 1
ATOM 2008 C CA . ASN B 1 10 ? -3.75 -7.531 6.793 1 75.88 10 ASN B CA 1
ATOM 2009 C C . ASN B 1 10 ? -3.379 -8.961 6.414 1 75.88 10 ASN B C 1
ATOM 2011 O O . ASN B 1 10 ? -3.393 -9.32 5.238 1 75.88 10 ASN B O 1
ATOM 2015 N N . ILE B 1 11 ? -3.18 -9.945 7.609 1 81.38 11 ILE B N 1
ATOM 2016 C CA . ILE B 1 11 ? -2.795 -11.312 7.254 1 81.38 11 ILE B CA 1
ATOM 2017 C C . ILE B 1 11 ? -3.971 -12.258 7.488 1 81.38 11 ILE B C 1
ATOM 2019 O O . ILE B 1 11 ? -4.648 -12.172 8.516 1 81.38 11 ILE B O 1
ATOM 2023 N N . ARG B 1 12 ? -4.211 -13.148 6.594 1 85 12 ARG B N 1
ATOM 2024 C CA . ARG B 1 12 ? -5.242 -14.18 6.637 1 85 12 ARG B CA 1
ATOM 2025 C C . ARG B 1 12 ? -4.629 -15.57 6.492 1 85 12 ARG B C 1
ATOM 2027 O O . ARG B 1 12 ? -3.832 -15.812 5.586 1 85 12 ARG B O 1
ATOM 2034 N N . TYR B 1 13 ? -4.988 -16.359 7.48 1 84.88 13 TYR B N 1
ATOM 2035 C CA . TYR B 1 13 ? -4.609 -17.766 7.402 1 84.88 13 TYR B CA 1
ATOM 2036 C C . TYR B 1 13 ? -5.75 -18.609 6.852 1 84.88 13 TYR B C 1
ATOM 2038 O O . TYR B 1 13 ? -6.809 -18.719 7.48 1 84.88 13 TYR B O 1
ATOM 2046 N N . LEU B 1 14 ? -5.547 -19.141 5.695 1 90.81 14 LEU B N 1
ATOM 2047 C CA . LEU B 1 14 ? -6.551 -20.016 5.09 1 90.81 14 LEU B CA 1
ATOM 2048 C C . LEU B 1 14 ? -6.156 -21.484 5.23 1 90.81 14 LEU B C 1
ATOM 2050 O O . LEU B 1 14 ? -5.23 -21.812 5.973 1 90.81 14 LEU B O 1
ATOM 2054 N N . SER B 1 15 ? -6.852 -22.375 4.621 1 87.12 15 SER B N 1
ATOM 2055 C CA . SER B 1 15 ? -6.676 -23.797 4.875 1 87.12 15 SER B CA 1
ATOM 2056 C C . SER B 1 15 ? -5.293 -24.266 4.438 1 87.12 15 SER B C 1
ATOM 2058 O O . SER B 1 15 ? -4.645 -25.047 5.145 1 87.12 15 SER B O 1
ATOM 2060 N N . ASP B 1 16 ? -4.855 -23.75 3.309 1 92.56 16 ASP B N 1
ATOM 2061 C CA . ASP B 1 16 ? -3.637 -24.359 2.771 1 92.56 16 ASP B CA 1
ATOM 2062 C C . ASP B 1 16 ? -2.689 -23.281 2.24 1 92.56 16 ASP B C 1
ATOM 2064 O O . ASP B 1 16 ? -1.757 -23.578 1.49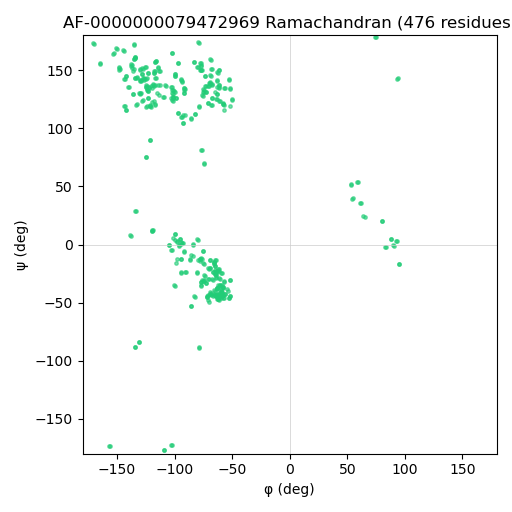4 1 92.56 16 ASP B O 1
ATOM 2068 N N . TYR B 1 17 ? -3.018 -22 2.473 1 94.56 17 TYR B N 1
ATOM 2069 C CA . TYR B 1 17 ? -2.119 -20.906 2.121 1 94.56 17 TYR B CA 1
ATOM 2070 C C . TYR B 1 17 ? -2.355 -19.703 3.02 1 94.56 17 TYR B C 1
ATOM 2072 O O . TYR B 1 17 ? -3.322 -19.672 3.785 1 94.56 17 TYR B O 1
ATOM 2080 N N . VAL B 1 18 ? -1.403 -18.828 2.98 1 93.19 18 VAL B N 1
ATOM 2081 C CA . VAL B 1 18 ? -1.469 -17.609 3.773 1 93.19 18 VAL B CA 1
ATOM 2082 C C . VAL B 1 18 ? -1.505 -16.391 2.85 1 93.19 18 VAL B C 1
ATOM 2084 O O . VAL B 1 18 ? -0.848 -16.375 1.805 1 93.19 18 VAL B O 1
ATOM 2087 N N . LEU B 1 19 ? -2.295 -15.383 3.273 1 94 19 LEU B N 1
ATOM 2088 C CA . LEU B 1 19 ? -2.516 -14.219 2.424 1 94 19 LEU B CA 1
ATOM 2089 C C . LEU B 1 19 ? -2.412 -12.93 3.23 1 94 19 LEU B C 1
ATOM 2091 O O . LEU B 1 19 ? -2.93 -12.852 4.348 1 94 19 LEU B O 1
ATOM 2095 N N . SER B 1 20 ? -1.61 -11.984 2.75 1 93.38 20 SER B N 1
ATOM 2096 C CA . SER B 1 20 ? -1.662 -10.602 3.213 1 93.38 20 SER B CA 1
ATOM 2097 C C . SER B 1 20 ? -2.475 -9.734 2.262 1 93.38 20 SER B C 1
ATOM 2099 O O . SER B 1 20 ? -2.209 -9.703 1.059 1 93.38 20 SER B O 1
ATOM 2101 N N . TYR B 1 21 ? -3.451 -9.062 2.842 1 94.88 21 TYR B N 1
ATOM 2102 C CA . TYR B 1 21 ? -4.402 -8.352 1.996 1 94.88 21 TYR B CA 1
ATOM 2103 C C . TYR B 1 21 ? -4.094 -6.859 1.961 1 94.88 21 TYR B C 1
ATOM 2105 O O . TYR B 1 21 ? -3.805 -6.254 2.996 1 94.88 21 TYR B O 1
ATOM 2113 N N . ASP B 1 22 ? -4.086 -6.297 0.792 1 94.88 22 ASP B N 1
ATOM 2114 C CA . ASP B 1 22 ? -3.965 -4.863 0.548 1 94.88 22 ASP B C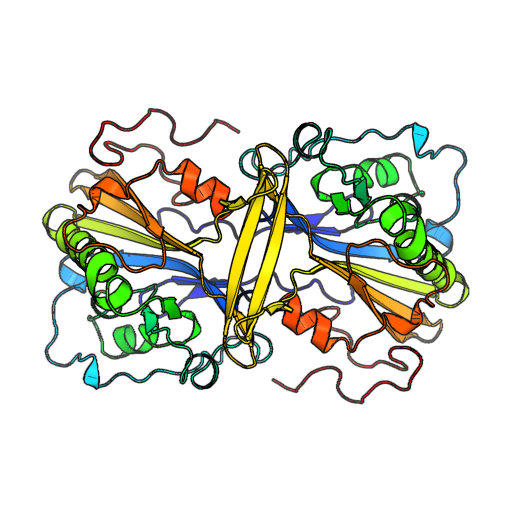A 1
ATOM 2115 C C . ASP B 1 22 ? -5.34 -4.207 0.452 1 94.88 22 ASP B C 1
ATOM 2117 O O . ASP B 1 22 ? -5.98 -4.246 -0.602 1 94.88 22 ASP B O 1
ATOM 2121 N N . LYS B 1 23 ? -5.703 -3.537 1.446 1 94.38 23 LYS B N 1
ATOM 2122 C CA . LYS B 1 23 ? -7.031 -2.938 1.525 1 94.38 23 LYS B CA 1
ATOM 2123 C C . LYS B 1 23 ? -7.164 -1.768 0.555 1 94.38 23 LYS B C 1
ATOM 2125 O O . LYS B 1 23 ? -8.258 -1.496 0.048 1 94.38 23 LYS B O 1
ATOM 2130 N N . ARG B 1 24 ? -6.156 -1.122 0.272 1 95.06 24 ARG B N 1
ATOM 2131 C CA . ARG B 1 24 ? -6.188 0.024 -0.631 1 95.06 24 ARG B CA 1
ATOM 2132 C C . ARG B 1 24 ? -6.414 -0.421 -2.072 1 95.06 24 ARG B C 1
ATOM 2134 O O . ARG B 1 24 ? -7.258 0.136 -2.775 1 95.06 24 ARG B O 1
ATOM 2141 N N . ASN B 1 25 ? -5.695 -1.433 -2.428 1 96.75 25 ASN B N 1
ATOM 2142 C CA . ASN B 1 25 ? -5.727 -1.857 -3.822 1 96.75 25 ASN B CA 1
ATOM 2143 C C . ASN B 1 25 ? -6.742 -2.975 -4.047 1 96.75 25 ASN B C 1
ATOM 2145 O O . ASN B 1 25 ? -7.035 -3.334 -5.188 1 96.75 25 ASN B O 1
ATOM 2149 N N . ARG B 1 26 ? -7.246 -3.572 -2.967 1 97.12 26 ARG B N 1
ATOM 2150 C CA . ARG B 1 26 ? -8.258 -4.625 -2.98 1 97.12 26 ARG B CA 1
ATOM 2151 C C . ARG B 1 26 ? -7.746 -5.863 -3.713 1 97.12 26 ARG B C 1
ATOM 2153 O O . ARG B 1 26 ? -8.477 -6.48 -4.488 1 97.12 26 ARG B O 1
ATOM 2160 N N . THR B 1 27 ? -6.504 -6.121 -3.57 1 96.75 27 THR B N 1
ATOM 2161 C CA . THR B 1 27 ? -5.816 -7.359 -3.92 1 96.75 27 THR B CA 1
ATOM 2162 C C . THR B 1 27 ? -4.875 -7.789 -2.801 1 96.75 27 THR B C 1
ATOM 2164 O O . THR B 1 27 ? -4.719 -7.078 -1.806 1 96.75 27 THR B O 1
ATOM 2167 N N . ALA B 1 28 ? -4.34 -8.961 -2.965 1 96.06 28 ALA B N 1
ATOM 2168 C CA . ALA B 1 28 ? -3.357 -9.367 -1.962 1 96.06 28 ALA B CA 1
ATOM 2169 C C . ALA B 1 28 ? -2.043 -8.617 -2.145 1 96.06 28 ALA B C 1
ATOM 2171 O O . ALA B 1 28 ? -1.658 -8.289 -3.271 1 96.06 28 ALA B O 1
ATOM 2172 N N . ASN B 1 29 ? -1.388 -8.312 -0.998 1 94.88 29 ASN B N 1
ATOM 2173 C CA . ASN B 1 29 ? 0.017 -7.922 -1.068 1 94.88 29 ASN B CA 1
ATOM 2174 C C . ASN B 1 29 ? 0.896 -9.078 -1.543 1 94.88 29 ASN B C 1
ATOM 2176 O O . ASN B 1 29 ? 1.846 -8.867 -2.299 1 94.88 29 ASN B O 1
ATOM 2180 N N . TRP B 1 30 ? 0.541 -10.203 -0.952 1 95.56 30 TRP B N 1
ATOM 2181 C CA . TRP B 1 30 ? 1.236 -11.445 -1.27 1 95.56 30 TRP B CA 1
ATOM 2182 C C . TRP B 1 30 ? 0.449 -12.656 -0.773 1 95.56 30 TRP B C 1
ATOM 2184 O O . TRP B 1 30 ? -0.409 -12.531 0.104 1 95.56 30 TRP B O 1
ATOM 2194 N N . VAL B 1 31 ? 0.683 -13.789 -1.389 1 96.38 31 VAL B N 1
ATOM 2195 C CA . VAL B 1 31 ? 0.263 -15.094 -0.898 1 96.38 31 VAL B CA 1
ATOM 2196 C C . VAL B 1 31 ? 1.478 -16.016 -0.764 1 96.38 31 VAL B C 1
ATOM 2198 O O . VAL B 1 31 ? 2.436 -15.898 -1.534 1 96.38 31 VAL B O 1
ATOM 2201 N N . MET B 1 32 ? 1.394 -16.859 0.189 1 94.81 32 MET B N 1
ATOM 2202 C CA . MET B 1 32 ? 2.451 -17.844 0.383 1 94.81 32 MET B CA 1
ATOM 2203 C C . MET B 1 32 ? 1.881 -19.266 0.369 1 94.81 32 MET B C 1
ATOM 2205 O O . MET B 1 32 ? 0.846 -19.531 0.983 1 94.81 32 MET B O 1
ATOM 2209 N N . GLU B 1 33 ? 2.566 -20.047 -0.349 1 96.12 33 GLU B N 1
ATOM 2210 C CA . GLU B 1 33 ? 2.176 -21.453 -0.506 1 96.12 33 GLU B CA 1
ATOM 2211 C C . GLU B 1 33 ? 3.34 -22.391 -0.197 1 96.12 33 GLU B C 1
ATOM 2213 O O . GLU B 1 33 ? 4.504 -21.984 -0.275 1 96.12 33 GLU B O 1
ATOM 2218 N N . HIS B 1 34 ? 3.006 -23.531 0.241 1 95.5 34 HIS B N 1
ATOM 2219 C CA . HIS B 1 34 ? 3.947 -24.625 0.422 1 95.5 34 HIS B CA 1
ATOM 2220 C C . HIS B 1 34 ? 3.535 -25.844 -0.395 1 95.5 34 HIS B C 1
ATOM 2222 O O . HIS B 1 34 ? 2.445 -26.391 -0.2 1 95.5 34 HIS B O 1
ATOM 2228 N N . LEU B 1 35 ? 4.398 -26.25 -1.309 1 96.75 35 LEU B N 1
ATOM 2229 C CA . LEU B 1 35 ? 4.09 -27.344 -2.215 1 96.75 35 LEU B CA 1
ATOM 2230 C C . LEU B 1 35 ? 5 -28.531 -1.945 1 96.75 35 LEU B C 1
ATOM 2232 O O . LEU B 1 35 ? 6.203 -28.375 -1.727 1 96.75 35 LEU B O 1
ATOM 2236 N N . THR B 1 36 ? 4.473 -29.672 -1.951 1 95.94 36 THR B N 1
ATOM 2237 C CA . THR B 1 36 ? 5.16 -30.953 -1.938 1 95.94 36 THR B CA 1
ATOM 2238 C C . THR B 1 36 ? 4.551 -31.906 -2.961 1 95.94 36 THR B C 1
ATOM 2240 O O . THR B 1 36 ? 3.426 -31.703 -3.418 1 95.94 36 THR B O 1
ATOM 2243 N N . LYS B 1 37 ? 5.352 -32.906 -3.275 1 95.38 37 LYS B N 1
ATOM 2244 C CA . LYS B 1 37 ? 4.824 -33.938 -4.18 1 95.38 37 LYS B CA 1
ATOM 2245 C C . LYS B 1 37 ? 3.516 -34.5 -3.652 1 95.38 37 LYS B C 1
ATOM 2247 O O . LYS B 1 37 ? 2.576 -34.719 -4.418 1 95.38 37 LYS B O 1
ATOM 2252 N N . GLU B 1 38 ? 3.359 -34.719 -2.43 1 92.69 38 GLU B N 1
ATOM 2253 C CA . GLU B 1 38 ? 2.199 -35.312 -1.784 1 92.69 38 GLU B CA 1
ATOM 2254 C C . GLU B 1 38 ? 0.976 -34.406 -1.881 1 92.69 38 GLU B C 1
ATOM 2256 O O . GLU B 1 38 ? -0.123 -34.875 -2.195 1 92.69 38 GLU B O 1
ATOM 2261 N N . ASN B 1 39 ? 1.182 -33.188 -1.649 1 91.5 39 ASN B N 1
ATOM 2262 C CA . ASN B 1 39 ? 0.029 -32.281 -1.59 1 91.5 39 ASN B CA 1
ATOM 2263 C C . ASN B 1 39 ? -0.465 -31.922 -2.986 1 91.5 39 ASN B C 1
ATOM 2265 O O . ASN B 1 39 ? -1.565 -31.391 -3.139 1 91.5 39 ASN B O 1
ATOM 2269 N N . LEU B 1 40 ? 0.364 -32.219 -3.963 1 94 40 LEU B N 1
ATOM 2270 C CA . LEU B 1 40 ? -0.028 -31.891 -5.328 1 94 40 LEU B CA 1
ATOM 2271 C C . LEU B 1 40 ? -0.75 -33.062 -5.984 1 94 40 LEU B C 1
ATOM 2273 O O . LEU B 1 40 ? -1.266 -32.938 -7.098 1 94 40 LEU B O 1
ATOM 2277 N N . ARG B 1 41 ? -0.777 -34.094 -5.32 1 90.06 41 ARG B N 1
ATOM 2278 C CA . ARG B 1 41 ? -1.416 -35.25 -5.895 1 90.06 41 ARG B CA 1
ATOM 2279 C C . ARG B 1 41 ? -2.893 -35 -6.176 1 90.06 41 ARG B C 1
ATOM 2281 O O . ARG B 1 41 ? -3.584 -34.375 -5.371 1 90.06 41 ARG B O 1
ATOM 2288 N N . SER B 1 42 ? -3.25 -35.469 -7.301 1 85.19 42 SER B N 1
ATOM 2289 C CA . SER B 1 42 ? -4.648 -35.344 -7.688 1 85.19 42 SER B CA 1
ATOM 2290 C C . SER B 1 42 ? -5.531 -36.312 -6.934 1 85.19 42 SER B C 1
ATOM 2292 O O . SER B 1 42 ? -5.203 -37.5 -6.832 1 85.19 42 SER B O 1
ATOM 2294 N N . ILE B 1 43 ? -6.539 -35.812 -6.426 1 87.81 43 ILE B N 1
ATOM 2295 C CA . ILE B 1 43 ? -7.547 -36.594 -5.75 1 87.81 43 ILE B CA 1
ATOM 2296 C C . ILE B 1 43 ? -8.859 -36.562 -6.523 1 87.81 43 ILE B C 1
ATOM 2298 O O . ILE B 1 43 ? -9.367 -35.469 -6.828 1 87.81 43 ILE B O 1
ATOM 2302 N N . GLU B 1 44 ? -9.438 -37.625 -6.805 1 88.81 44 GLU B N 1
ATOM 2303 C CA . GLU B 1 44 ? -10.602 -37.75 -7.68 1 88.81 44 GLU B CA 1
ATOM 2304 C C . GLU B 1 44 ? -11.773 -36.906 -7.16 1 88.81 44 GLU B C 1
ATOM 2306 O O . GLU B 1 44 ? -12.523 -36.344 -7.945 1 88.81 44 GLU B O 1
ATOM 2311 N N . GLU B 1 45 ? -11.906 -36.844 -5.902 1 91.94 45 GLU B N 1
ATOM 2312 C CA . GLU B 1 45 ? -13.047 -36.156 -5.301 1 91.94 45 GLU B CA 1
ATOM 2313 C C . GLU B 1 45 ? -12.891 -34.656 -5.359 1 91.94 45 GLU B C 1
ATOM 2315 O O . GLU B 1 45 ? -13.859 -33.906 -5.152 1 91.94 45 GLU B O 1
ATOM 2320 N N . VAL B 1 46 ? -11.766 -34.219 -5.66 1 92.94 46 VAL B N 1
ATOM 2321 C CA . VAL B 1 46 ? -11.484 -32.781 -5.676 1 92.94 46 VAL B CA 1
ATOM 2322 C C . VAL B 1 46 ? -11.492 -32.281 -7.113 1 92.94 46 VAL B C 1
ATOM 2324 O O . VAL B 1 46 ? -10.812 -32.812 -7.98 1 92.94 46 VAL B O 1
ATOM 2327 N N . SER B 1 47 ? -12.352 -31.25 -7.344 1 93.94 47 SER B N 1
ATOM 2328 C CA . SER B 1 47 ? -12.477 -30.734 -8.703 1 93.94 47 SER B CA 1
ATOM 2329 C C . SER B 1 47 ? -12.68 -29.219 -8.711 1 93.94 47 SER B C 1
ATOM 2331 O O . SER B 1 47 ? -13.445 -28.688 -7.902 1 93.94 47 SER B O 1
ATOM 2333 N N . ARG B 1 48 ? -12.07 -28.625 -9.672 1 93.25 48 ARG B N 1
ATOM 2334 C CA . ARG B 1 48 ? -12.211 -27.188 -9.859 1 93.25 48 ARG B CA 1
ATOM 2335 C C . ARG B 1 48 ? -13.633 -26.828 -10.273 1 93.25 48 ARG B C 1
ATOM 2337 O O . ARG B 1 48 ? -14.125 -25.734 -9.961 1 93.25 48 ARG B O 1
ATOM 2344 N N . THR B 1 49 ? -14.32 -27.656 -10.93 1 93.38 49 THR B N 1
ATOM 2345 C CA . THR B 1 49 ? -15.664 -27.406 -11.43 1 93.38 49 THR B CA 1
ATOM 2346 C C . THR B 1 49 ? -16.656 -27.234 -10.281 1 93.38 49 THR B C 1
ATOM 2348 O O . THR B 1 49 ? -17.766 -26.734 -10.477 1 93.38 49 THR B O 1
ATOM 2351 N N . LYS B 1 50 ? -16.25 -27.656 -9.141 1 94.88 50 LYS B N 1
ATOM 2352 C CA . LYS B 1 50 ? -17.109 -27.562 -7.965 1 94.88 50 LYS B CA 1
ATOM 2353 C C . LYS B 1 50 ? -16.844 -26.266 -7.188 1 94.88 50 LYS B C 1
ATOM 2355 O O . LYS B 1 50 ? -17.422 -26.062 -6.121 1 94.88 50 LYS B O 1
ATOM 2360 N N . CYS B 1 51 ? -16 -25.516 -7.68 1 96.06 51 CYS B N 1
ATOM 2361 C CA . CYS B 1 51 ? -15.625 -24.281 -6.977 1 96.06 51 CYS B CA 1
ATOM 2362 C C . CYS B 1 51 ? -16.344 -23.078 -7.562 1 96.06 51 CYS B C 1
ATOM 2364 O O . CYS B 1 51 ? -16.594 -23.016 -8.766 1 96.06 51 CYS B O 1
ATOM 2366 N N . GLU B 1 52 ? -16.672 -22.141 -6.652 1 96.44 52 GLU B N 1
ATOM 2367 C CA . GLU B 1 52 ? -17.281 -20.875 -7.055 1 96.44 52 GLU B CA 1
ATOM 2368 C C . GLU B 1 52 ? -16.547 -19.688 -6.434 1 96.44 52 GLU B C 1
ATOM 2370 O O . GLU B 1 52 ? -16.156 -19.734 -5.266 1 96.44 52 GLU B O 1
ATOM 2375 N N . PHE B 1 53 ? -16.469 -18.75 -7.254 1 97.5 53 PHE B N 1
ATOM 2376 C CA . PHE B 1 53 ? -15.883 -17.516 -6.734 1 97.5 53 PHE B CA 1
ATOM 2377 C C . PHE B 1 53 ? -16.797 -16.875 -5.691 1 97.5 53 PHE B C 1
ATOM 2379 O O . PHE B 1 53 ? -18.016 -16.812 -5.879 1 97.5 53 PHE B O 1
ATOM 2386 N N . HIS B 1 54 ? -16.156 -16.422 -4.637 1 95.69 54 HIS B N 1
ATOM 2387 C CA . HIS B 1 54 ? -16.969 -15.789 -3.6 1 95.69 54 HIS B CA 1
ATOM 2388 C C . HIS B 1 54 ? -16.203 -14.68 -2.896 1 95.69 54 HIS B C 1
ATOM 2390 O O . HIS B 1 54 ? -14.969 -14.719 -2.824 1 95.69 54 HIS B O 1
ATOM 2396 N N . GLU B 1 55 ? -16.938 -13.75 -2.414 1 96.12 55 GLU B N 1
ATOM 2397 C CA . GLU B 1 55 ? -16.359 -12.641 -1.66 1 96.12 55 GLU B CA 1
ATOM 2398 C C . GLU B 1 55 ? -15.805 -13.117 -0.319 1 96.12 55 GLU B C 1
ATOM 2400 O O . GLU B 1 55 ? -16.359 -14.039 0.294 1 96.12 55 GLU B O 1
ATOM 2405 N N . ASP B 1 56 ? -14.812 -12.57 0.074 1 95.62 56 ASP B N 1
ATOM 2406 C CA . ASP B 1 56 ? -14.227 -12.867 1.375 1 95.62 56 ASP B CA 1
ATOM 2407 C C . ASP B 1 56 ? -14.875 -12.031 2.479 1 95.62 56 ASP B C 1
ATOM 2409 O O . ASP B 1 56 ? -14.531 -10.867 2.66 1 95.62 56 ASP B O 1
ATOM 2413 N N . GLN B 1 57 ? -15.617 -12.594 3.289 1 94 57 GLN B N 1
ATOM 2414 C CA . GLN B 1 57 ? -16.422 -11.883 4.277 1 94 57 GLN B CA 1
ATOM 2415 C C . GLN B 1 57 ? -15.57 -11.43 5.457 1 94 57 GLN B C 1
ATOM 2417 O O . GLN B 1 57 ? -16.016 -10.602 6.266 1 94 57 GLN B O 1
ATOM 2422 N N . ALA B 1 58 ? -14.406 -11.961 5.477 1 92.25 58 ALA B N 1
ATOM 2423 C CA . ALA B 1 58 ? -13.508 -11.547 6.551 1 92.25 58 ALA B CA 1
ATOM 2424 C C . ALA B 1 58 ? -12.961 -10.141 6.297 1 92.25 58 ALA B C 1
ATOM 2426 O O . ALA B 1 58 ? -12.422 -9.508 7.207 1 92.25 58 ALA B O 1
ATOM 2427 N N . ILE B 1 59 ? -13.047 -9.672 5.141 1 93.25 59 ILE B N 1
ATOM 2428 C CA . ILE B 1 59 ? -12.578 -8.336 4.773 1 93.25 59 ILE B CA 1
ATOM 2429 C C . ILE B 1 59 ? -13.719 -7.328 4.93 1 93.25 59 ILE B C 1
ATOM 2431 O O . ILE B 1 59 ? -14.844 -7.586 4.508 1 93.25 59 ILE B O 1
ATOM 2435 N N . HIS B 1 60 ? -13.383 -6.219 5.555 1 92 60 HIS B N 1
ATOM 2436 C CA . HIS B 1 60 ? -14.359 -5.156 5.719 1 92 60 HIS B CA 1
ATOM 2437 C C . HIS B 1 60 ? -14.992 -4.777 4.383 1 92 60 HIS B C 1
ATOM 2439 O O . HIS B 1 60 ? -14.297 -4.688 3.369 1 92 60 HIS B O 1
ATOM 2445 N N . PRO B 1 61 ? -16.297 -4.48 4.344 1 93.06 61 PRO B N 1
ATOM 2446 C CA . PRO B 1 61 ? -17 -4.223 3.092 1 93.06 61 PRO B CA 1
ATOM 2447 C C . PRO B 1 61 ? -16.375 -3.088 2.279 1 93.06 61 PRO B C 1
ATOM 2449 O O . PRO B 1 61 ? -16.391 -3.127 1.047 1 93.06 61 PRO B O 1
ATOM 2452 N N . TYR B 1 62 ? -15.789 -2.125 2.947 1 93.44 62 TYR B N 1
ATOM 2453 C CA . TYR B 1 62 ? -15.188 -0.998 2.248 1 93.44 62 TYR B CA 1
ATOM 2454 C C . TYR B 1 62 ? -14.055 -1.464 1.337 1 93.44 62 TYR B C 1
ATOM 2456 O O . TYR B 1 62 ? -13.711 -0.785 0.366 1 93.44 62 TYR B O 1
ATOM 2464 N N . PHE B 1 63 ? -13.516 -2.646 1.685 1 95.25 63 PHE B N 1
ATOM 2465 C CA . PHE B 1 63 ? -12.258 -3.023 1.051 1 95.25 63 PHE B CA 1
ATOM 2466 C C . PHE B 1 63 ? -12.422 -4.312 0.257 1 95.25 63 PHE B C 1
ATOM 2468 O O . PHE B 1 63 ? -11.43 -4.895 -0.194 1 95.25 63 PHE B O 1
ATOM 2475 N N . ARG B 1 64 ? -13.602 -4.73 0.05 1 95.12 64 ARG B N 1
ATOM 2476 C CA . ARG B 1 64 ? -13.859 -6.031 -0.558 1 95.12 64 ARG B CA 1
ATOM 2477 C C . ARG B 1 64 ? -13.992 -5.91 -2.072 1 95.12 64 ARG B C 1
ATOM 2479 O O . ARG B 1 64 ? -14.617 -4.973 -2.574 1 95.12 64 ARG B O 1
ATOM 2486 N N . SER B 1 65 ? -13.344 -6.816 -2.684 1 97.44 65 SER B N 1
ATOM 2487 C CA . SER B 1 65 ? -13.609 -6.977 -4.109 1 97.44 65 SER B CA 1
ATOM 2488 C C . SER B 1 65 ? -14.617 -8.094 -4.359 1 97.44 65 SER B C 1
ATOM 2490 O O . SER B 1 65 ? -14.797 -8.977 -3.512 1 97.44 65 SER B O 1
ATOM 2492 N N . GLY B 1 66 ? -15.297 -8.047 -5.488 1 97.12 66 GLY B N 1
ATOM 2493 C CA . GLY B 1 66 ? -16.312 -9.047 -5.785 1 97.12 66 GLY B CA 1
ATOM 2494 C C . GLY B 1 66 ? -16.594 -9.195 -7.27 1 97.12 66 GLY B C 1
ATOM 2495 O O . GLY B 1 66 ? -15.883 -8.617 -8.102 1 97.12 66 GLY B O 1
ATOM 2496 N N . VAL B 1 67 ? -17.609 -10.008 -7.496 1 96.56 67 VAL B N 1
ATOM 2497 C CA . VAL B 1 67 ? -17.969 -10.398 -8.852 1 96.56 67 VAL B CA 1
ATOM 2498 C C . VAL B 1 67 ? -18.234 -9.164 -9.695 1 96.56 67 VAL B C 1
ATOM 2500 O O . VAL B 1 67 ? -17.812 -9.086 -10.852 1 96.56 67 VAL B O 1
ATOM 2503 N N . ALA B 1 68 ? -18.891 -8.227 -9.18 1 97.31 68 ALA B N 1
ATOM 2504 C CA . ALA B 1 68 ? -19.297 -7.031 -9.914 1 97.31 68 ALA B CA 1
ATOM 2505 C C . ALA B 1 68 ? -18.094 -6.223 -10.367 1 97.31 68 ALA B C 1
ATOM 2507 O O . ALA B 1 68 ? -18.125 -5.551 -11.398 1 97.31 68 ALA B O 1
ATOM 2508 N N . ASP B 1 69 ? -17.016 -6.277 -9.68 1 98.38 69 ASP B N 1
ATOM 2509 C CA . ASP B 1 69 ? -15.82 -5.523 -10.023 1 98.38 69 ASP B CA 1
ATOM 2510 C C . ASP B 1 69 ? -15.133 -6.105 -11.258 1 98.38 69 ASP B C 1
ATOM 2512 O O . ASP B 1 69 ? -14.594 -5.367 -12.078 1 98.38 69 ASP B O 1
ATOM 2516 N N . TYR B 1 70 ? -15.219 -7.359 -11.406 1 98.19 70 TYR B N 1
ATOM 2517 C CA . TYR B 1 70 ? -14.508 -8.047 -12.477 1 98.19 70 TYR B CA 1
ATOM 2518 C C . TYR B 1 70 ? -15.391 -8.219 -13.703 1 98.19 70 TYR B C 1
ATOM 2520 O O . TYR B 1 70 ? -14.891 -8.445 -14.805 1 98.19 70 TYR B O 1
ATOM 2528 N N . ALA B 1 71 ? -16.656 -8.211 -13.5 1 97.56 71 ALA B N 1
ATOM 2529 C CA . ALA B 1 71 ? -17.594 -8.438 -14.594 1 97.56 71 ALA B CA 1
ATOM 2530 C C . ALA B 1 71 ? -17.391 -7.414 -15.711 1 97.56 71 ALA B C 1
ATOM 2532 O O . ALA B 1 71 ? -17.406 -6.203 -15.461 1 97.56 71 ALA B O 1
ATOM 2533 N N . ARG B 1 72 ? -17.094 -7.859 -16.922 1 96.69 72 ARG B N 1
ATOM 2534 C CA . ARG B 1 72 ? -16.922 -7.055 -18.125 1 96.69 72 ARG B CA 1
ATOM 2535 C C . ARG B 1 72 ? -15.742 -6.102 -18 1 96.69 72 ARG B C 1
ATOM 2537 O O . ARG B 1 72 ? -15.766 -5.004 -18.547 1 96.69 72 ARG B O 1
ATOM 2544 N N . SER B 1 73 ? -14.828 -6.414 -17.188 1 97.56 73 SER B N 1
ATOM 2545 C CA . SER B 1 73 ? -13.664 -5.566 -16.969 1 97.56 73 SER B CA 1
ATOM 2546 C C . SER B 1 73 ? -12.625 -5.766 -18.078 1 97.56 73 SER B C 1
ATOM 2548 O O . SER B 1 73 ? -11.766 -4.906 -18.281 1 97.56 73 SER B O 1
ATOM 2550 N N . GLY B 1 74 ? -12.68 -6.898 -18.688 1 97.62 74 GLY B N 1
ATOM 2551 C CA . GLY B 1 74 ? -11.656 -7.285 -19.656 1 97.62 74 GLY B CA 1
ATOM 2552 C C . GLY B 1 74 ? -10.508 -8.047 -19.031 1 97.62 74 GLY B C 1
ATOM 2553 O O . GLY B 1 74 ? -9.602 -8.5 -19.734 1 97.62 74 GLY B O 1
ATOM 2554 N N . PHE B 1 75 ? -10.578 -8.227 -17.75 1 98.75 75 PHE B N 1
ATOM 2555 C CA . PHE B 1 75 ? -9.523 -8.953 -17.062 1 98.75 75 PHE B CA 1
ATOM 2556 C C . PHE B 1 75 ? -10.055 -10.266 -16.484 1 98.75 75 PHE B C 1
ATOM 2558 O O . PHE B 1 75 ? -11.234 -10.367 -16.141 1 98.75 75 PHE B O 1
ATOM 2565 N N . ASP B 1 76 ? -9.156 -11.203 -16.375 1 98.62 76 ASP B N 1
ATOM 2566 C CA . ASP B 1 76 ? -9.469 -12.445 -15.672 1 98.62 76 ASP B CA 1
ATOM 2567 C C . ASP B 1 76 ? -9.375 -12.266 -14.156 1 98.62 76 ASP B C 1
ATOM 2569 O O . ASP B 1 76 ? -8.68 -11.375 -13.68 1 98.62 76 ASP B O 1
ATOM 2573 N N . ARG B 1 77 ? -10.133 -13.078 -13.477 1 98.31 77 ARG B N 1
ATOM 2574 C CA . ARG B 1 77 ? -9.938 -13.258 -12.039 1 98.31 77 ARG B CA 1
ATOM 2575 C C . ARG B 1 77 ? -8.727 -14.148 -11.758 1 98.31 77 ARG B C 1
ATOM 2577 O O . ARG B 1 77 ? -8.883 -15.336 -11.469 1 98.31 77 ARG B O 1
ATOM 2584 N N . GLY B 1 78 ? -7.578 -13.562 -11.797 1 98.5 78 GLY B N 1
ATOM 2585 C CA . GLY B 1 78 ? -6.348 -14.328 -11.695 1 98.5 78 GLY B CA 1
ATOM 2586 C C . GLY B 1 78 ? -6.043 -14.781 -10.281 1 98.5 78 GLY B C 1
ATOM 2587 O O . GLY B 1 78 ? -5.992 -13.969 -9.359 1 98.5 78 GLY B O 1
ATOM 2588 N N . HIS B 1 79 ? -5.789 -16.062 -10.125 1 98.44 79 HIS B N 1
ATOM 2589 C CA . HIS B 1 79 ? -5.387 -16.625 -8.836 1 98.44 79 HIS B CA 1
ATOM 2590 C C . HIS B 1 79 ? -3.951 -16.234 -8.492 1 98.44 79 HIS B C 1
ATOM 2592 O O . HIS B 1 79 ? -3.053 -16.359 -9.328 1 98.44 79 HIS B O 1
ATOM 2598 N N . LEU B 1 80 ? -3.768 -15.766 -7.305 1 98.44 80 LEU B N 1
ATOM 2599 C CA . LEU B 1 80 ? -2.402 -15.625 -6.812 1 98.44 80 LEU B CA 1
ATOM 2600 C C . LEU B 1 80 ? -1.91 -16.922 -6.188 1 98.44 80 LEU B C 1
ATOM 2602 O O . LEU B 1 80 ? -0.81 -17.391 -6.5 1 98.44 80 LEU B O 1
ATOM 2606 N N . ALA B 1 81 ? -2.674 -17.453 -5.266 1 97.94 81 ALA B N 1
ATOM 2607 C CA . ALA B 1 81 ? -2.518 -18.859 -4.926 1 97.94 81 ALA B CA 1
ATOM 2608 C C . ALA B 1 81 ? -3.273 -19.75 -5.906 1 97.94 81 ALA B C 1
ATOM 2610 O O . ALA B 1 81 ? -4.508 -19.766 -5.914 1 97.94 81 ALA B O 1
ATOM 2611 N N . ALA B 1 82 ? -2.582 -20.484 -6.668 1 97.44 82 ALA B N 1
ATOM 2612 C CA . ALA B 1 82 ? -3.184 -21.234 -7.773 1 97.44 82 ALA B CA 1
ATOM 2613 C C . ALA B 1 82 ? -4.059 -22.375 -7.262 1 97.44 82 ALA B C 1
ATOM 2615 O O . ALA B 1 82 ? -3.646 -23.125 -6.375 1 97.44 82 ALA B O 1
ATOM 2616 N N . ALA B 1 83 ? -5.168 -22.547 -7.887 1 96.44 83 ALA B N 1
ATOM 2617 C CA . ALA B 1 83 ? -6.09 -23.609 -7.492 1 96.44 83 ALA B CA 1
ATOM 2618 C C . ALA B 1 83 ? -5.43 -24.984 -7.602 1 96.44 83 ALA B C 1
ATOM 2620 O O . ALA B 1 83 ? -5.578 -25.828 -6.711 1 96.44 83 ALA B O 1
ATOM 2621 N N . GLY B 1 84 ? -4.688 -25.156 -8.672 1 94.56 84 GLY B N 1
ATOM 2622 C CA . GLY B 1 84 ? -4.066 -26.438 -8.953 1 94.56 84 GLY B CA 1
ATOM 2623 C C . GLY B 1 84 ? -3.031 -26.828 -7.918 1 94.56 84 GLY B C 1
ATOM 2624 O O . GLY B 1 84 ? -2.596 -27.984 -7.879 1 94.56 84 GLY B O 1
ATOM 2625 N N . ASN B 1 85 ? -2.635 -25.906 -7.086 1 96.31 85 ASN B N 1
ATOM 2626 C CA . ASN B 1 85 ? -1.672 -26.203 -6.027 1 96.31 85 ASN B CA 1
ATOM 2627 C C . ASN B 1 85 ? -2.359 -26.734 -4.773 1 96.31 85 ASN B C 1
ATOM 2629 O O . ASN B 1 85 ? -1.695 -27.219 -3.855 1 96.31 85 ASN B O 1
ATOM 2633 N N . HIS B 1 86 ? -3.646 -26.625 -4.68 1 95.38 86 HIS B N 1
ATOM 2634 C CA . HIS B 1 86 ? -4.383 -26.922 -3.457 1 95.38 86 HIS B CA 1
ATOM 2635 C C . HIS B 1 86 ? -5.477 -27.953 -3.709 1 95.38 86 HIS B C 1
ATOM 2637 O O . HIS B 1 86 ? -6.668 -27.641 -3.627 1 95.38 86 HIS B O 1
ATOM 2643 N N . ARG B 1 87 ? -5.07 -29.188 -3.85 1 92.44 87 ARG B N 1
ATOM 2644 C CA . ARG B 1 87 ? -5.969 -30.234 -4.316 1 92.44 87 ARG B CA 1
ATOM 2645 C C . ARG B 1 87 ? -6.109 -31.344 -3.27 1 92.44 87 ARG B C 1
ATOM 2647 O O . ARG B 1 87 ? -6.586 -32.438 -3.572 1 92.44 87 ARG B O 1
ATOM 2654 N N . ARG B 1 88 ? -5.645 -31.109 -2.092 1 92.31 88 ARG B N 1
ATOM 2655 C CA . ARG B 1 88 ? -5.73 -32.156 -1.065 1 92.31 88 ARG B CA 1
ATOM 2656 C C . ARG B 1 88 ? -7.176 -32.375 -0.656 1 92.31 88 ARG B C 1
ATOM 2658 O O . ARG B 1 88 ? -7.57 -33.531 -0.398 1 92.31 88 ARG B O 1
ATOM 2665 N N . THR B 1 89 ? -7.902 -31.359 -0.482 1 94.25 89 THR B N 1
ATOM 2666 C CA . THR B 1 89 ? -9.328 -31.422 -0.184 1 94.25 89 THR B CA 1
ATOM 2667 C C . THR B 1 89 ? -10.102 -30.406 -1.026 1 94.25 89 THR B C 1
ATOM 2669 O O . THR B 1 89 ? -9.531 -29.438 -1.518 1 94.25 89 THR B O 1
ATOM 2672 N N . GLN B 1 90 ? -11.375 -30.672 -1.145 1 95.75 90 GLN B N 1
ATOM 2673 C CA . GLN B 1 90 ? -12.219 -29.734 -1.871 1 95.75 90 GLN B CA 1
ATOM 2674 C C . GLN B 1 90 ? -12.227 -28.359 -1.191 1 95.75 90 GLN B C 1
ATOM 2676 O O . GLN B 1 90 ? -12.281 -27.328 -1.862 1 95.75 90 GLN B O 1
ATOM 2681 N N . LYS B 1 91 ? -12.172 -28.359 0.1 1 95.38 91 LYS B N 1
ATOM 2682 C CA . LYS B 1 91 ? -12.133 -27.109 0.857 1 95.38 91 LYS B CA 1
ATOM 2683 C C . LYS B 1 91 ? -10.875 -26.312 0.531 1 95.38 91 LYS B C 1
ATOM 2685 O O . LYS B 1 91 ? -10.945 -25.094 0.362 1 95.38 91 LYS B O 1
ATOM 2690 N N . ASP B 1 92 ? -9.766 -26.969 0.462 1 94.94 92 ASP B N 1
ATOM 2691 C CA . ASP B 1 92 ? -8.516 -26.297 0.128 1 9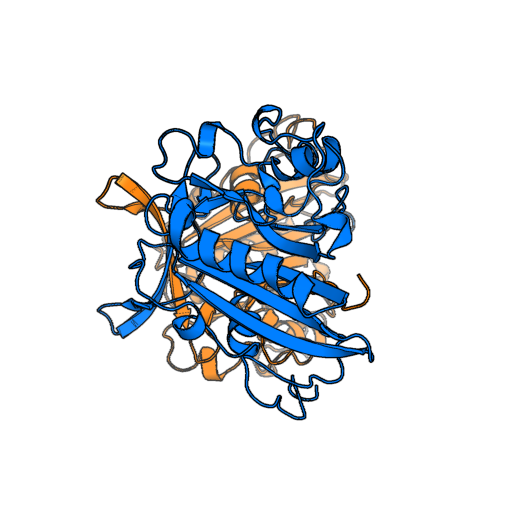4.94 92 ASP B CA 1
ATOM 2692 C C . ASP B 1 92 ? -8.617 -25.578 -1.217 1 94.94 92 ASP B C 1
ATOM 2694 O O . ASP B 1 92 ? -8.203 -24.422 -1.344 1 94.94 92 ASP B O 1
ATOM 2698 N N . MET B 1 93 ? -9.148 -26.281 -2.131 1 96.19 93 MET B N 1
ATOM 2699 C CA . MET B 1 93 ? -9.289 -25.703 -3.463 1 96.19 93 MET B CA 1
ATOM 2700 C C . MET B 1 93 ? -10.32 -24.578 -3.461 1 96.19 93 MET B C 1
ATOM 2702 O O . MET B 1 93 ? -10.086 -23.516 -4.035 1 96.19 93 MET B O 1
ATOM 2706 N N . ASN B 1 94 ? -11.414 -24.766 -2.779 1 97.12 94 ASN B N 1
ATOM 2707 C CA . ASN B 1 94 ? -12.461 -23.75 -2.682 1 97.12 94 ASN B CA 1
ATOM 2708 C C . ASN B 1 94 ? -11.922 -22.453 -2.092 1 97.12 94 ASN B C 1
ATOM 2710 O O . ASN B 1 94 ? -12.32 -21.359 -2.512 1 97.12 94 ASN B O 1
ATOM 2714 N N . ASP B 1 95 ? -11.078 -22.562 -1.199 1 97.12 95 ASP B N 1
ATOM 2715 C CA . ASP B 1 95 ? -10.531 -21.391 -0.508 1 97.12 95 ASP B CA 1
ATOM 2716 C C . ASP B 1 95 ? -9.703 -20.531 -1.457 1 97.12 95 ASP B C 1
ATOM 2718 O O . ASP B 1 95 ? -9.492 -19.344 -1.196 1 97.12 95 ASP B O 1
ATOM 2722 N N . THR B 1 96 ? -9.203 -21.125 -2.51 1 97.94 96 THR B N 1
ATOM 2723 C CA . THR B 1 96 ? -8.438 -20.328 -3.463 1 97.94 96 THR B CA 1
ATOM 2724 C C . THR B 1 96 ? -9.367 -19.469 -4.328 1 97.94 96 THR B C 1
ATOM 2726 O O . THR B 1 96 ? -8.906 -18.641 -5.109 1 97.94 96 THR B O 1
ATOM 2729 N N . PHE B 1 97 ? -10.664 -19.625 -4.203 1 98.25 97 PHE B N 1
ATOM 2730 C CA . PHE B 1 97 ? -11.617 -18.922 -5.047 1 98.25 97 PHE B CA 1
ATOM 2731 C C . PHE B 1 97 ? -12.188 -17.703 -4.316 1 98.25 97 PHE B C 1
ATOM 2733 O O . PHE B 1 97 ? -13.125 -17.062 -4.805 1 98.25 97 PHE B O 1
ATOM 2740 N N . PHE B 1 98 ? -11.648 -17.391 -3.217 1 98 98 PHE B N 1
ATOM 2741 C CA . PHE B 1 98 ? -11.938 -16.094 -2.615 1 98 98 PHE B CA 1
ATOM 2742 C C . PHE B 1 98 ? -11.453 -14.961 -3.51 1 98 98 PHE B C 1
ATOM 2744 O O . PHE B 1 98 ? -10.359 -15.031 -4.07 1 98 98 PHE B O 1
ATOM 2751 N N . TYR B 1 99 ? -12.234 -13.93 -3.57 1 98.12 99 TYR B N 1
ATOM 2752 C CA . TYR B 1 99 ? -11.82 -12.766 -4.348 1 98.12 99 TYR B CA 1
ATOM 2753 C C . TYR B 1 99 ? -10.57 -12.125 -3.75 1 98.12 99 TYR B C 1
ATOM 2755 O O . TYR B 1 99 ? -9.805 -11.461 -4.457 1 98.12 99 TYR B O 1
ATOM 2763 N N . SER B 1 100 ? -10.312 -12.32 -2.467 1 97.44 100 SER B N 1
ATOM 2764 C CA . SER B 1 100 ? -9.109 -11.781 -1.834 1 97.44 100 SER B CA 1
ATOM 2765 C C . SER B 1 100 ? -7.852 -12.422 -2.414 1 97.44 100 SER B C 1
ATOM 2767 O O . SER B 1 100 ? -6.754 -11.875 -2.279 1 97.44 100 SER B O 1
ATOM 2769 N N . ASN B 1 101 ? -8.023 -13.57 -3.07 1 98.25 101 ASN B N 1
ATOM 2770 C CA . ASN B 1 101 ? -6.902 -14.266 -3.701 1 98.25 101 ASN B CA 1
ATOM 2771 C C . ASN B 1 101 ? -6.797 -13.922 -5.184 1 98.25 101 ASN B C 1
ATOM 2773 O O . ASN B 1 101 ? -5.922 -14.438 -5.883 1 98.25 101 ASN B O 1
ATOM 2777 N N . MET B 1 102 ? -7.711 -13.086 -5.656 1 98.69 102 MET B N 1
ATOM 2778 C CA . MET B 1 102 ? -7.734 -12.75 -7.074 1 98.69 102 MET B CA 1
ATOM 2779 C C . MET B 1 102 ? -7.07 -11.391 -7.32 1 98.69 102 MET B C 1
ATOM 2781 O O . MET B 1 102 ? -7.152 -10.5 -6.477 1 98.69 102 MET B O 1
ATOM 2785 N N . ALA B 1 103 ? -6.453 -11.258 -8.414 1 98.81 103 ALA B N 1
ATOM 2786 C CA . ALA B 1 103 ? -6.016 -9.984 -8.992 1 98.81 103 ALA B CA 1
ATOM 2787 C C . ALA B 1 103 ? -6.348 -9.914 -10.477 1 98.81 103 ALA B C 1
ATOM 2789 O O . ALA B 1 103 ? -6.297 -10.93 -11.18 1 98.81 103 ALA B O 1
ATOM 2790 N N . PRO B 1 104 ? -6.711 -8.766 -10.922 1 98.94 104 PRO B N 1
ATOM 2791 C CA . PRO B 1 104 ? -6.992 -8.656 -12.352 1 98.94 104 PRO B CA 1
ATOM 2792 C C . PRO B 1 104 ? -5.781 -8.992 -13.219 1 98.94 104 PRO B C 1
ATOM 2794 O O . PRO B 1 104 ? -4.734 -8.352 -13.102 1 98.94 104 PRO B O 1
ATOM 2797 N N . GLN B 1 105 ? -5.941 -9.93 -14.078 1 98.88 105 GLN B N 1
ATOM 2798 C CA . GLN B 1 105 ? -4.883 -10.352 -14.992 1 98.88 105 GLN B CA 1
ATOM 2799 C C . GLN B 1 105 ? -5.359 -10.32 -16.438 1 98.88 105 GLN B C 1
ATOM 2801 O O . GLN B 1 105 ? -6.5 -10.68 -16.734 1 98.88 105 GLN B O 1
ATOM 2806 N N . VAL B 1 106 ? -4.438 -9.898 -17.25 1 98.75 106 VAL B N 1
ATOM 2807 C CA . VAL B 1 106 ? -4.68 -10.125 -18.672 1 98.75 106 VAL B CA 1
ATOM 2808 C C . VAL B 1 106 ? -4.91 -11.609 -18.922 1 98.75 106 VAL B C 1
ATOM 2810 O O . VAL B 1 106 ? -4.176 -12.453 -18.422 1 98.75 106 VAL B O 1
ATOM 2813 N N . GLY B 1 107 ? -5.934 -11.93 -19.719 1 98 107 GLY B N 1
ATOM 2814 C CA . GLY B 1 107 ? -6.332 -13.312 -19.938 1 98 107 GLY B CA 1
ATOM 2815 C C . GLY B 1 107 ? -5.441 -14.039 -20.938 1 98 107 GLY B C 1
ATOM 2816 O O . GLY B 1 107 ? -4.414 -14.609 -20.547 1 98 107 GLY B O 1
ATOM 2817 N N . LYS B 1 108 ? -5.859 -13.914 -22.219 1 97.38 108 LYS B N 1
ATOM 2818 C CA . LYS B 1 108 ? -5.074 -14.539 -23.281 1 97.38 108 LYS B CA 1
ATOM 2819 C C . LYS B 1 108 ? -3.678 -13.938 -23.359 1 97.38 108 LYS B C 1
ATOM 2821 O O . LYS B 1 108 ? -3.523 -12.711 -23.344 1 97.38 108 LYS B O 1
ATOM 2826 N N . GLY B 1 109 ? -2.652 -14.82 -23.375 1 97.56 109 GLY B N 1
ATOM 2827 C CA . GLY B 1 109 ? -1.266 -14.391 -23.469 1 97.56 109 GLY B CA 1
ATOM 2828 C C . GLY B 1 109 ? -0.585 -14.258 -22.125 1 97.56 109 GLY B C 1
ATOM 2829 O O . GLY B 1 109 ? 0.642 -14.172 -22.047 1 97.56 109 GLY B O 1
ATOM 2830 N N . PHE B 1 110 ? -1.39 -14.203 -21.109 1 98.5 110 PHE B N 1
ATOM 2831 C CA . PHE B 1 110 ? -0.771 -14.055 -19.812 1 98.5 110 PHE B CA 1
ATOM 2832 C C . PHE B 1 110 ? -1.334 -15.07 -18.828 1 98.5 110 PHE B C 1
ATOM 2834 O O . PHE B 1 110 ? -0.796 -16.172 -18.688 1 98.5 110 PHE B O 1
ATOM 2841 N N . ASN B 1 111 ? -2.512 -14.805 -18.156 1 98.25 111 ASN B N 1
ATOM 2842 C CA . ASN B 1 111 ? -3.08 -15.672 -17.141 1 98.25 111 ASN B CA 1
ATOM 2843 C C . ASN B 1 111 ? -3.199 -17.109 -17.625 1 98.25 111 ASN B C 1
ATOM 2845 O O . ASN B 1 111 ? -2.793 -18.047 -16.922 1 98.25 111 ASN B O 1
ATOM 2849 N N . ARG B 1 112 ? -3.658 -17.281 -18.828 1 97 112 ARG B N 1
ATOM 2850 C CA . ARG B 1 112 ? -3.99 -18.594 -19.375 1 97 112 ARG B CA 1
ATOM 2851 C C . ARG B 1 112 ? -2.82 -19.172 -20.156 1 97 112 ARG B C 1
ATOM 2853 O O . ARG B 1 112 ? -2.922 -20.266 -20.719 1 97 112 ARG B O 1
ATOM 2860 N N . ASP B 1 113 ? -1.686 -18.438 -20.219 1 97.44 113 ASP B N 1
ATOM 2861 C CA . ASP B 1 113 ? -0.544 -18.859 -21.016 1 97.44 113 ASP B CA 1
ATOM 2862 C C . ASP B 1 113 ? 0.761 -18.719 -20.234 1 97.44 113 ASP B C 1
ATOM 2864 O O . ASP B 1 113 ? 1.134 -19.609 -19.469 1 97.44 113 ASP B O 1
ATOM 2868 N N . SER B 1 114 ? 1.402 -17.531 -20.297 1 97.75 114 SER B N 1
ATOM 2869 C CA . SER B 1 114 ? 2.732 -17.375 -19.719 1 97.75 114 SER B CA 1
ATOM 2870 C C . SER B 1 114 ? 2.707 -17.562 -18.203 1 97.75 114 SER B C 1
ATOM 2872 O O . SER B 1 114 ? 3.604 -18.188 -17.641 1 97.75 114 SER B O 1
ATOM 2874 N N . TRP B 1 115 ? 1.756 -16.984 -17.562 1 98.44 115 TRP B N 1
ATOM 2875 C CA . TRP B 1 115 ? 1.635 -17.141 -16.109 1 98.44 115 TRP B CA 1
ATOM 2876 C C . TRP B 1 115 ? 1.352 -18.594 -15.734 1 98.44 115 TRP B C 1
ATOM 2878 O O . TRP B 1 115 ? 1.937 -19.125 -14.789 1 98.44 115 TRP B O 1
ATOM 2888 N N . GLU B 1 116 ? 0.455 -19.234 -16.453 1 97.19 116 GLU B N 1
ATOM 2889 C CA . GLU B 1 116 ? 0.189 -20.656 -16.234 1 97.19 116 GLU B CA 1
ATOM 2890 C C . GLU B 1 116 ? 1.448 -21.484 -16.453 1 97.19 116 GLU B C 1
ATOM 2892 O O . GLU B 1 116 ? 1.68 -22.469 -15.742 1 97.19 116 GLU B O 1
ATOM 2897 N N . ARG B 1 117 ? 2.213 -21.156 -17.453 1 98 117 ARG B N 1
ATOM 2898 C CA . ARG B 1 117 ? 3.473 -21.859 -17.688 1 98 117 ARG B CA 1
ATOM 2899 C C . ARG B 1 117 ? 4.387 -21.75 -16.469 1 98 117 ARG B C 1
ATOM 2901 O O . ARG B 1 117 ? 5.02 -22.734 -16.078 1 98 117 ARG B O 1
ATOM 2908 N N . LEU B 1 118 ? 4.457 -20.562 -15.906 1 98.62 118 LEU B N 1
ATOM 2909 C CA . LEU B 1 118 ? 5.266 -20.391 -14.703 1 98.62 118 LEU B CA 1
ATOM 2910 C C . LEU B 1 118 ? 4.719 -21.219 -13.555 1 98.62 118 LEU B C 1
ATOM 2912 O O . LEU B 1 118 ? 5.48 -21.875 -12.836 1 98.62 118 LEU B O 1
ATOM 2916 N N . GLU B 1 119 ? 3.414 -21.203 -13.375 1 98 119 GLU B N 1
ATOM 2917 C CA . GLU B 1 119 ? 2.789 -22 -12.32 1 98 119 GLU B CA 1
ATOM 2918 C C . GLU B 1 119 ? 3.098 -23.484 -12.492 1 98 119 GLU B C 1
ATOM 2920 O O . GLU B 1 119 ? 3.402 -24.172 -11.516 1 98 119 GLU B O 1
ATOM 2925 N N . SER B 1 120 ? 2.996 -23.938 -13.68 1 97.56 120 SER B N 1
ATOM 2926 C CA . SER B 1 120 ? 3.297 -25.328 -13.984 1 97.56 120 SER B CA 1
ATOM 2927 C C . SER B 1 120 ? 4.754 -25.656 -13.672 1 97.56 120 SER B C 1
ATOM 2929 O O . SER B 1 120 ? 5.043 -26.688 -13.062 1 97.56 120 SER B O 1
ATOM 2931 N N . HIS B 1 121 ? 5.621 -24.812 -14.125 1 98.31 121 HIS B N 1
ATOM 2932 C CA . HIS B 1 121 ? 7.039 -24.984 -13.82 1 98.31 121 HIS B CA 1
ATOM 2933 C C . HIS B 1 121 ? 7.266 -25.125 -12.32 1 98.31 121 HIS B C 1
ATOM 2935 O O . HIS B 1 121 ? 7.977 -26.031 -11.883 1 98.31 121 HIS B O 1
ATOM 2941 N N . VAL B 1 122 ? 6.645 -24.281 -11.547 1 98.5 122 VAL B N 1
ATOM 2942 C CA . VAL B 1 122 ? 6.816 -24.281 -10.094 1 98.5 122 VAL B CA 1
ATOM 2943 C C . VAL B 1 122 ? 6.328 -25.594 -9.516 1 98.5 122 VAL B C 1
ATOM 2945 O O . VAL B 1 122 ? 6.984 -26.188 -8.648 1 98.5 122 VAL B O 1
ATOM 2948 N N . ARG B 1 123 ? 5.215 -26.109 -9.938 1 97.81 123 ARG B N 1
ATOM 2949 C CA . ARG B 1 123 ? 4.715 -27.391 -9.477 1 97.81 123 ARG B CA 1
ATOM 2950 C C . ARG B 1 123 ? 5.707 -28.516 -9.789 1 97.81 123 ARG B C 1
ATOM 2952 O O . ARG B 1 123 ? 5.91 -29.406 -8.969 1 97.81 123 ARG B O 1
ATOM 2959 N N . GLN B 1 124 ? 6.309 -28.438 -10.93 1 97.94 124 GLN B N 1
ATOM 2960 C CA . GLN B 1 124 ? 7.227 -29.484 -11.367 1 97.94 124 GLN B CA 1
ATOM 2961 C C . GLN B 1 124 ? 8.5 -29.484 -10.531 1 97.94 124 GLN B C 1
ATOM 2963 O O . GLN B 1 124 ? 9.234 -30.484 -10.516 1 97.94 124 GLN B O 1
ATOM 2968 N N . LEU B 1 125 ? 8.758 -28.406 -9.898 1 98.19 125 LEU B N 1
ATOM 2969 C CA . LEU B 1 125 ? 9.938 -28.328 -9.047 1 98.19 125 LEU B CA 1
ATOM 2970 C C . LEU B 1 125 ? 9.844 -29.344 -7.902 1 98.19 125 LEU B C 1
ATOM 2972 O O . LEU B 1 125 ? 10.852 -29.688 -7.289 1 98.19 125 LEU B O 1
ATOM 2976 N N . THR B 1 126 ? 8.648 -29.812 -7.566 1 97.38 126 THR B N 1
ATOM 2977 C CA . THR B 1 126 ? 8.469 -30.781 -6.484 1 97.38 126 THR B CA 1
ATOM 2978 C C . THR B 1 126 ? 9.039 -32.125 -6.875 1 97.38 126 THR B C 1
ATOM 2980 O O . THR B 1 126 ? 9.18 -33.031 -6.027 1 97.38 126 THR B O 1
ATOM 2983 N N . ARG B 1 127 ? 9.336 -32.312 -8.125 1 96.81 127 ARG B N 1
ATOM 2984 C CA . ARG B 1 127 ? 10.039 -33.531 -8.562 1 96.81 127 ARG B CA 1
ATOM 2985 C C . ARG B 1 127 ? 11.508 -33.469 -8.156 1 96.81 127 ARG B C 1
ATOM 2987 O O . ARG B 1 127 ? 12.141 -34.531 -8 1 96.81 127 ARG B O 1
ATOM 2994 N N . LYS B 1 128 ? 12 -32.281 -8.031 1 96.81 128 LYS B N 1
ATOM 2995 C CA . LYS B 1 128 ? 13.414 -32.094 -7.727 1 96.81 128 LYS B CA 1
ATOM 2996 C C . LYS B 1 128 ? 13.609 -31.781 -6.242 1 96.81 128 LYS B C 1
ATOM 2998 O O . LYS B 1 128 ? 14.633 -32.125 -5.66 1 96.81 128 LYS B O 1
ATOM 3003 N N . TYR B 1 129 ? 12.703 -31.078 -5.672 1 97.81 129 TYR B N 1
ATOM 3004 C CA . TYR B 1 129 ? 12.836 -30.609 -4.297 1 97.81 129 TYR B CA 1
ATOM 3005 C C . TYR B 1 129 ? 11.812 -31.281 -3.391 1 97.81 129 TYR B C 1
ATOM 3007 O O . TYR B 1 129 ? 10.68 -31.547 -3.807 1 97.81 129 TYR B O 1
ATOM 3015 N N . THR B 1 130 ? 12.172 -31.469 -2.096 1 96.81 130 THR B N 1
ATOM 3016 C CA . THR B 1 130 ? 11.273 -32.062 -1.119 1 96.81 130 THR B CA 1
ATOM 3017 C C . THR B 1 130 ? 10.188 -31.078 -0.698 1 96.81 130 THR B C 1
ATOM 3019 O O . THR B 1 130 ? 9.078 -31.484 -0.355 1 96.81 130 THR B O 1
ATOM 3022 N N . SER B 1 131 ? 10.578 -29.797 -0.716 1 96.19 131 SER B N 1
ATOM 3023 C CA . SER B 1 131 ? 9.672 -28.719 -0.37 1 96.19 131 SER B CA 1
ATOM 3024 C C . SER B 1 131 ? 9.867 -27.516 -1.289 1 96.19 131 SER B C 1
ATOM 3026 O O . SER B 1 131 ? 11.008 -27.141 -1.603 1 96.19 131 SER B O 1
ATOM 3028 N N . VAL B 1 132 ? 8.758 -27.016 -1.695 1 97.25 132 VAL B N 1
ATOM 3029 C CA . VAL B 1 132 ? 8.781 -25.797 -2.51 1 97.25 132 VAL B CA 1
ATOM 3030 C C . VAL B 1 132 ? 7.922 -24.719 -1.86 1 97.25 132 VAL B C 1
ATOM 3032 O O . VAL B 1 132 ? 6.723 -24.922 -1.654 1 97.25 132 VAL B O 1
ATOM 3035 N N . TYR B 1 133 ? 8.531 -23.594 -1.505 1 95.56 133 TYR B N 1
ATOM 3036 C CA . TYR B 1 133 ? 7.848 -22.438 -0.955 1 95.56 133 TYR B CA 1
ATOM 3037 C C . TYR B 1 133 ? 7.688 -21.344 -2.012 1 95.56 133 TYR B C 1
ATOM 3039 O O . TYR B 1 133 ? 8.625 -21.047 -2.758 1 95.56 133 TYR B O 1
ATOM 3047 N N . VAL B 1 134 ? 6.504 -20.812 -2.016 1 97 134 VAL B N 1
ATOM 3048 C CA . VAL B 1 134 ? 6.207 -19.859 -3.084 1 97 134 VAL B CA 1
ATOM 3049 C C . VAL B 1 134 ? 5.609 -18.594 -2.49 1 97 134 VAL B C 1
ATOM 3051 O O . VAL B 1 134 ? 4.688 -18.656 -1.674 1 97 134 VAL B O 1
ATOM 3054 N N . CYS B 1 135 ? 6.121 -17.469 -2.865 1 96.5 135 CYS B N 1
ATOM 3055 C CA . CYS B 1 135 ? 5.543 -16.156 -2.578 1 96.5 135 CYS B CA 1
ATOM 3056 C C . CYS B 1 135 ? 5.152 -15.438 -3.863 1 96.5 135 CYS B C 1
ATOM 3058 O O . CYS B 1 135 ? 5.984 -15.242 -4.75 1 96.5 135 CYS B O 1
ATOM 3060 N N . THR B 1 136 ? 3.906 -15.117 -3.998 1 98.19 136 THR B N 1
ATOM 3061 C CA . THR B 1 136 ? 3.375 -14.477 -5.199 1 98.19 136 THR B CA 1
ATOM 3062 C C . THR B 1 136 ? 2.666 -13.172 -4.852 1 98.19 136 THR B C 1
ATOM 3064 O O . THR B 1 136 ? 1.979 -13.086 -3.832 1 98.19 136 THR B O 1
ATOM 3067 N N . GLY B 1 137 ? 2.789 -12.164 -5.711 1 97.88 137 GLY B N 1
ATOM 3068 C CA . GLY B 1 137 ? 2.053 -10.93 -5.484 1 97.88 137 GLY B CA 1
ATOM 3069 C C . GLY B 1 137 ? 2.129 -9.969 -6.656 1 97.88 137 GLY B C 1
ATOM 3070 O O . GLY B 1 137 ? 2.826 -10.227 -7.637 1 97.88 137 GLY B O 1
ATOM 3071 N N . PRO B 1 138 ? 1.377 -8.938 -6.543 1 98.44 138 PRO B N 1
ATOM 3072 C CA . PRO B 1 138 ? 1.381 -7.887 -7.562 1 98.44 138 PRO B CA 1
ATOM 3073 C C . PRO B 1 138 ? 2.512 -6.879 -7.371 1 98.44 138 PRO B C 1
ATOM 3075 O O . PRO B 1 138 ? 3.104 -6.812 -6.289 1 98.44 138 PRO B O 1
ATOM 3078 N N . LEU B 1 139 ? 2.873 -6.23 -8.43 1 98.69 139 LEU B N 1
ATOM 3079 C CA . LEU B 1 139 ? 3.76 -5.07 -8.43 1 98.69 139 LEU B CA 1
ATOM 3080 C C . LEU B 1 139 ? 3.158 -3.928 -9.242 1 98.69 139 LEU B C 1
ATOM 3082 O O . LEU B 1 139 ? 2.367 -4.16 -10.156 1 98.69 139 LEU B O 1
ATOM 3086 N N . TYR B 1 140 ? 3.473 -2.779 -8.883 1 98.62 140 TYR B N 1
ATOM 3087 C CA . TYR B 1 140 ? 3.16 -1.552 -9.609 1 98.62 140 TYR B CA 1
ATOM 3088 C C . TYR B 1 140 ? 4.43 -0.79 -9.961 1 98.62 140 TYR B C 1
ATOM 3090 O O . TYR B 1 140 ? 4.895 0.053 -9.188 1 98.62 140 TYR B O 1
ATOM 3098 N N . LEU B 1 141 ? 4.941 -1.109 -11.094 1 98.81 141 LEU B N 1
ATOM 3099 C CA . LEU B 1 141 ? 6.273 -0.644 -11.469 1 98.81 141 LEU B CA 1
ATOM 3100 C C . LEU B 1 141 ? 6.191 0.637 -12.289 1 98.81 141 LEU B C 1
ATOM 3102 O O . LEU B 1 141 ? 5.305 0.78 -13.133 1 98.81 141 LEU B O 1
ATOM 3106 N N . PRO B 1 142 ? 7.133 1.535 -12.031 1 98.62 142 PRO B N 1
ATOM 3107 C CA . PRO B 1 142 ? 7.156 2.783 -12.797 1 98.62 142 PRO B CA 1
ATOM 3108 C C . PRO B 1 142 ? 7.73 2.604 -14.195 1 98.62 142 PRO B C 1
ATOM 3110 O O . PRO B 1 142 ? 8.484 1.656 -14.445 1 98.62 142 PRO B O 1
ATOM 3113 N N . ARG B 1 143 ? 7.34 3.484 -14.992 1 98.25 143 ARG B N 1
ATOM 3114 C CA . ARG B 1 143 ? 7.891 3.584 -16.344 1 98.25 143 ARG B CA 1
ATOM 3115 C C . ARG B 1 143 ? 8.195 5.035 -16.703 1 98.25 143 ARG B C 1
ATOM 3117 O O . ARG B 1 143 ? 7.555 5.953 -16.188 1 98.25 143 ARG B O 1
ATOM 3124 N N . CYS B 1 144 ? 9.18 5.137 -17.516 1 98.12 144 CYS B N 1
ATOM 3125 C CA . CYS B 1 144 ? 9.531 6.469 -18 1 98.12 144 CYS B CA 1
ATOM 3126 C C . CYS B 1 144 ? 8.516 6.957 -19.031 1 98.12 144 CYS B C 1
ATOM 3128 O O . CYS B 1 144 ? 8.156 6.223 -19.953 1 98.12 144 CYS B O 1
ATOM 3130 N N . GLU B 1 145 ? 8.078 8.164 -18.859 1 97.56 145 GLU B N 1
ATOM 3131 C CA . GLU B 1 145 ? 7.137 8.742 -19.812 1 97.56 145 GLU B CA 1
ATOM 3132 C C . GLU B 1 145 ? 7.801 9.836 -20.641 1 97.56 145 GLU B C 1
ATOM 3134 O O . GLU B 1 145 ? 9.023 9.992 -20.609 1 97.56 145 GLU B O 1
ATOM 3139 N N . ALA B 1 146 ? 7.035 10.5 -21.516 1 97.19 146 ALA B N 1
ATOM 3140 C CA . ALA B 1 146 ? 7.551 11.391 -22.562 1 97.19 146 ALA B CA 1
ATOM 3141 C C . ALA B 1 146 ? 8.312 12.562 -21.938 1 97.19 146 ALA B C 1
ATOM 3143 O O . ALA B 1 146 ? 9.25 13.086 -22.531 1 97.19 146 ALA B O 1
ATOM 3144 N N . ASP B 1 147 ? 8.016 12.992 -20.797 1 97.06 147 ASP B N 1
ATOM 3145 C CA . ASP B 1 147 ? 8.664 14.133 -20.156 1 97.06 147 ASP B CA 1
ATOM 3146 C C . ASP B 1 147 ? 9.953 13.711 -19.469 1 97.06 147 ASP B C 1
ATOM 3148 O O . ASP B 1 147 ? 10.609 14.516 -18.812 1 97.06 147 ASP B O 1
ATOM 3152 N N . GLY B 1 148 ? 10.273 12.406 -19.547 1 97.25 148 GLY B N 1
ATOM 3153 C CA . GLY B 1 148 ? 11.523 11.891 -19.031 1 97.25 148 GLY B CA 1
ATOM 3154 C C . GLY B 1 148 ? 11.438 11.5 -17.562 1 97.25 148 GLY B C 1
ATOM 3155 O O . GLY B 1 148 ? 12.438 11.102 -16.969 1 97.25 148 GLY B O 1
ATOM 3156 N N . LYS B 1 149 ? 10.32 11.57 -17.016 1 98 149 LYS B N 1
ATOM 3157 C CA . LYS B 1 149 ? 10.125 11.234 -15.609 1 98 149 LYS B CA 1
ATOM 3158 C C . LYS B 1 149 ? 9.5 9.852 -15.453 1 98 149 LYS B C 1
ATOM 3160 O O . LYS B 1 149 ? 9 9.281 -16.422 1 98 149 LYS B O 1
ATOM 3165 N N . LEU B 1 150 ? 9.57 9.336 -14.266 1 98.62 150 LEU B N 1
ATOM 3166 C CA . LEU B 1 150 ? 9.047 8.008 -13.969 1 98.62 150 LEU B CA 1
ATOM 3167 C C . LEU B 1 150 ? 7.68 8.102 -13.297 1 98.62 150 LEU B C 1
ATOM 3169 O O . LEU B 1 150 ? 7.492 8.883 -12.367 1 98.62 150 LEU B O 1
ATOM 3173 N N . TYR B 1 151 ? 6.758 7.293 -13.844 1 98.88 151 TYR B N 1
ATOM 3174 C CA . TYR B 1 151 ? 5.402 7.281 -13.312 1 98.88 151 TYR B CA 1
ATOM 3175 C C . TYR B 1 151 ? 4.91 5.855 -13.094 1 98.88 151 TYR B C 1
ATOM 3177 O O . TYR B 1 151 ? 5.25 4.949 -13.852 1 98.88 151 TYR B O 1
ATOM 3185 N N . VAL B 1 152 ? 4.164 5.684 -12.055 1 98.81 152 VAL B N 1
ATOM 3186 C CA . VAL B 1 152 ? 3.316 4.504 -11.906 1 98.81 152 VAL B CA 1
ATOM 3187 C C . VAL B 1 152 ? 1.931 4.793 -12.477 1 98.81 152 VAL B C 1
ATOM 3189 O O . VAL B 1 152 ? 1.33 5.828 -12.18 1 98.81 152 VAL B O 1
ATOM 3192 N N . HIS B 1 153 ? 1.484 3.881 -13.312 1 98.75 153 HIS B N 1
ATOM 3193 C CA . HIS B 1 153 ? 0.229 4.043 -14.039 1 98.75 153 HIS B CA 1
ATOM 3194 C C . HIS B 1 153 ? -0.513 2.715 -14.156 1 98.75 153 HIS B C 1
ATOM 3196 O O . HIS B 1 153 ? -0.01 1.772 -14.773 1 98.75 153 HIS B O 1
ATOM 3202 N N . TYR B 1 154 ? -1.67 2.631 -13.547 1 98.81 154 TYR B N 1
ATOM 3203 C CA . TYR B 1 154 ? -2.42 1.382 -13.633 1 98.81 154 TYR B CA 1
ATOM 3204 C C . TYR B 1 154 ? -3.922 1.646 -13.609 1 98.81 154 TYR B C 1
ATOM 3206 O O . TYR B 1 154 ? -4.379 2.625 -13.016 1 98.81 154 TYR B O 1
ATOM 3214 N N . GLN B 1 155 ? -4.684 0.803 -14.234 1 98.81 155 GLN B N 1
ATOM 3215 C CA . GLN B 1 155 ? -6.141 0.876 -14.266 1 98.81 155 GLN B CA 1
ATOM 3216 C C . GLN B 1 155 ? -6.75 0.388 -12.953 1 98.81 155 GLN B C 1
ATOM 3218 O O . GLN B 1 155 ? -6.16 -0.443 -12.266 1 98.81 155 GLN B O 1
ATOM 3223 N N . VAL B 1 156 ? -7.895 0.918 -12.594 1 98.88 156 VAL B N 1
ATOM 3224 C CA . VAL B 1 156 ? -8.734 0.323 -11.562 1 98.88 156 VAL B CA 1
ATOM 3225 C C . VAL B 1 156 ? -10.078 -0.086 -12.156 1 98.88 156 VAL B C 1
ATOM 3227 O O . VAL B 1 156 ? -10.586 0.573 -13.07 1 98.88 156 VAL B O 1
ATOM 3230 N N . ILE B 1 157 ? -10.648 -1.162 -11.617 1 98.81 157 ILE B N 1
ATOM 3231 C CA . ILE B 1 157 ? -11.852 -1.684 -12.242 1 98.81 157 ILE B CA 1
ATOM 3232 C C . ILE B 1 157 ? -12.969 -1.784 -11.211 1 98.81 157 ILE B C 1
ATOM 3234 O O . ILE B 1 157 ? -12.711 -1.974 -10.023 1 98.81 157 ILE B O 1
ATOM 3238 N N . GLY B 1 158 ? -14.234 -1.701 -11.672 1 97.94 158 GLY B N 1
ATOM 3239 C CA . GLY B 1 158 ? -15.414 -1.883 -10.852 1 97.94 158 GLY B CA 1
ATOM 3240 C C . GLY B 1 158 ? -15.695 -0.708 -9.93 1 97.94 158 GLY B C 1
ATOM 3241 O O . GLY B 1 158 ? -14.914 0.245 -9.883 1 97.94 158 GLY B O 1
ATOM 3242 N N . ALA B 1 159 ? -16.781 -0.835 -9.203 1 95.31 159 ALA B N 1
ATOM 3243 C CA . ALA B 1 159 ? -17.219 0.233 -8.305 1 95.31 159 ALA B CA 1
ATOM 3244 C C . ALA B 1 159 ? -16.281 0.355 -7.109 1 95.31 159 ALA B C 1
ATOM 3246 O O . ALA B 1 159 ? -16.172 1.425 -6.504 1 95.31 159 ALA B O 1
ATOM 3247 N N . ASN B 1 160 ? -15.562 -0.705 -6.859 1 96.31 160 ASN B N 1
ATOM 3248 C CA . ASN B 1 160 ? -14.68 -0.694 -5.699 1 96.31 160 ASN B CA 1
ATOM 3249 C C . ASN B 1 160 ? -13.242 -0.357 -6.094 1 96.31 160 ASN B C 1
ATOM 3251 O O . ASN B 1 160 ? -12.336 -0.404 -5.262 1 96.31 160 ASN B O 1
ATOM 3255 N N . HIS B 1 161 ? -13.023 -0.097 -7.297 1 98 161 HIS B N 1
ATOM 3256 C CA . HIS B 1 161 ? -11.727 0.36 -7.785 1 98 161 HIS B CA 1
ATOM 3257 C C . HIS B 1 161 ? -10.633 -0.656 -7.48 1 98 161 HIS B C 1
ATOM 3259 O O . HIS B 1 161 ? -9.586 -0.303 -6.926 1 98 161 HIS B O 1
ATOM 3265 N N . VAL B 1 162 ? -10.852 -1.907 -7.902 1 98.81 162 VAL B N 1
ATOM 3266 C CA . VAL B 1 162 ? -9.828 -2.938 -7.758 1 98.81 162 VAL B CA 1
ATOM 3267 C C . VAL B 1 162 ? -8.648 -2.625 -8.672 1 98.81 162 VAL B C 1
ATOM 3269 O O . VAL B 1 162 ? -8.82 -2.461 -9.883 1 98.81 162 VAL B O 1
ATOM 3272 N N . ALA B 1 163 ? -7.492 -2.57 -8.125 1 98.88 163 ALA B N 1
ATOM 3273 C CA . ALA B 1 163 ? -6.305 -2.172 -8.875 1 98.88 163 ALA B CA 1
ATOM 3274 C C . ALA B 1 163 ? -5.871 -3.275 -9.836 1 98.88 163 ALA B C 1
ATOM 3276 O O . ALA B 1 163 ? -5.832 -4.453 -9.461 1 98.88 163 ALA B O 1
ATOM 3277 N N . VAL B 1 164 ? -5.527 -2.91 -11.016 1 98.94 164 VAL B N 1
ATOM 3278 C CA . VAL B 1 164 ? -4.918 -3.814 -11.992 1 98.94 164 VAL B CA 1
ATOM 3279 C C . VAL B 1 164 ? -3.398 -3.703 -11.914 1 98.94 164 VAL B C 1
ATOM 3281 O O . VAL B 1 164 ? -2.82 -2.707 -12.352 1 98.94 164 VAL B O 1
ATOM 3284 N N . PRO B 1 165 ? -2.773 -4.754 -11.414 1 98.88 165 PRO B N 1
ATOM 3285 C CA . PRO B 1 165 ? -1.319 -4.66 -11.281 1 98.88 165 PRO B CA 1
ATOM 3286 C C . PRO B 1 165 ? -0.608 -4.492 -12.617 1 98.88 165 PRO B C 1
ATOM 3288 O O . PRO B 1 165 ? -1.019 -5.086 -13.617 1 98.88 165 PRO B O 1
ATOM 3291 N N . THR B 1 166 ? 0.498 -3.764 -12.578 1 98.88 166 THR B N 1
ATOM 3292 C CA . THR B 1 166 ? 1.296 -3.648 -13.789 1 98.88 166 THR B CA 1
ATOM 3293 C C . THR B 1 166 ? 2.107 -4.918 -14.031 1 98.88 166 THR B C 1
ATOM 3295 O O . THR B 1 166 ? 2.416 -5.262 -15.172 1 98.88 166 THR B O 1
ATOM 3298 N N . HIS B 1 167 ? 2.486 -5.527 -12.977 1 98.94 167 HIS B N 1
ATOM 3299 C CA . HIS B 1 167 ? 3.307 -6.73 -13 1 98.94 167 HIS B CA 1
ATOM 3300 C C . HIS B 1 167 ? 2.918 -7.684 -11.875 1 98.94 167 HIS B C 1
ATOM 3302 O O . HIS B 1 167 ? 2.164 -7.312 -10.977 1 98.94 167 HIS B O 1
ATOM 3308 N N . PHE B 1 168 ? 3.402 -8.859 -11.977 1 98.94 168 PHE B N 1
ATOM 3309 C CA . PHE B 1 168 ? 3.332 -9.836 -10.898 1 98.94 168 PHE B CA 1
ATOM 3310 C C . PHE B 1 168 ? 4.707 -10.422 -10.609 1 98.94 168 PHE B C 1
ATOM 3312 O O . PHE B 1 168 ? 5.535 -10.555 -11.516 1 98.94 168 PHE B O 1
ATOM 3319 N N . PHE B 1 169 ? 4.902 -10.727 -9.359 1 98.81 169 PHE B N 1
ATOM 3320 C CA . PHE B 1 169 ? 6.137 -11.422 -9.023 1 98.81 169 PHE B CA 1
ATOM 3321 C C . PHE B 1 169 ? 5.836 -12.805 -8.453 1 98.81 169 PHE B C 1
ATOM 3323 O O . PHE B 1 169 ? 4.723 -13.062 -7.992 1 98.81 169 PHE B O 1
ATOM 3330 N N . LYS B 1 170 ? 6.781 -13.656 -8.555 1 98.81 170 LYS B N 1
ATOM 3331 C CA . LYS B 1 170 ? 6.809 -14.969 -7.922 1 98.81 170 LYS B CA 1
ATOM 3332 C C . LYS B 1 170 ? 8.219 -15.328 -7.461 1 98.81 170 LYS B C 1
ATOM 3334 O O . LYS B 1 170 ? 9.156 -15.352 -8.266 1 98.81 170 LYS B O 1
ATOM 3339 N N . VAL B 1 171 ? 8.391 -15.523 -6.23 1 97.56 171 VAL B N 1
ATOM 3340 C CA . VAL B 1 171 ? 9.641 -16 -5.648 1 97.56 171 VAL B CA 1
ATOM 3341 C C . VAL B 1 171 ? 9.461 -17.438 -5.145 1 97.56 171 VAL B C 1
ATOM 3343 O O . VAL B 1 171 ? 8.547 -17.719 -4.367 1 97.56 171 VAL B O 1
ATOM 3346 N N . VAL B 1 172 ? 10.336 -18.297 -5.59 1 98 172 VAL B N 1
ATOM 3347 C CA . VAL B 1 172 ? 10.227 -19.734 -5.305 1 98 172 VAL B CA 1
ATOM 3348 C C . VAL B 1 172 ? 11.5 -20.219 -4.617 1 98 172 VAL B C 1
ATOM 3350 O O . VAL B 1 172 ? 12.609 -19.922 -5.062 1 98 172 VAL B O 1
ATOM 3353 N N . VAL B 1 173 ? 11.328 -20.953 -3.555 1 96.38 173 VAL B N 1
ATOM 3354 C CA . VAL B 1 173 ? 12.445 -21.562 -2.852 1 96.38 173 VAL B CA 1
ATOM 3355 C C . VAL B 1 173 ? 12.258 -23.078 -2.812 1 96.38 173 VAL B C 1
ATOM 3357 O O . VAL B 1 173 ? 11.242 -23.578 -2.326 1 96.38 173 VAL B O 1
ATOM 3360 N N . GLY B 1 174 ? 13.172 -23.781 -3.369 1 97.38 174 GLY B N 1
ATOM 3361 C CA . GLY B 1 174 ? 13.203 -25.234 -3.299 1 97.38 174 GLY B CA 1
ATOM 3362 C C . GLY B 1 174 ? 14.211 -25.75 -2.291 1 97.38 174 GLY B C 1
ATOM 3363 O O . GLY B 1 174 ? 15.359 -25.312 -2.266 1 97.38 174 GLY B O 1
ATOM 3364 N N . GLU B 1 175 ? 13.758 -26.625 -1.475 1 96.12 175 GLU B N 1
ATOM 3365 C CA . GLU B 1 175 ? 14.633 -27.281 -0.497 1 96.12 175 GLU B CA 1
ATOM 3366 C C . GLU B 1 175 ? 14.992 -28.688 -0.933 1 96.12 175 GLU B C 1
ATOM 3368 O O . GLU B 1 175 ? 14.109 -29.5 -1.238 1 96.12 175 GLU B O 1
ATOM 3373 N N . THR B 1 176 ? 16.25 -28.953 -0.974 1 95.44 176 THR B N 1
ATOM 3374 C CA . THR B 1 176 ? 16.719 -30.281 -1.343 1 95.44 176 THR B CA 1
ATOM 3375 C C . THR B 1 176 ? 16.594 -31.25 -0.162 1 95.44 176 THR B C 1
ATOM 3377 O O . THR B 1 176 ? 16.266 -30.828 0.953 1 95.44 176 THR B O 1
ATOM 3380 N N . ASP B 1 177 ? 16.875 -32.5 -0.462 1 94.06 177 ASP B N 1
ATOM 3381 C CA . ASP B 1 177 ? 16.797 -33.531 0.561 1 94.06 177 ASP B CA 1
ATOM 3382 C C . ASP B 1 177 ? 17.828 -33.312 1.668 1 94.06 177 ASP B C 1
ATOM 3384 O O . ASP B 1 177 ? 17.609 -33.688 2.818 1 94.06 177 ASP B O 1
ATOM 3388 N N . ASN B 1 178 ? 18.922 -32.625 1.35 1 93.75 178 ASN B N 1
ATOM 3389 C CA . ASN B 1 178 ? 19.969 -32.406 2.328 1 93.75 178 ASN B CA 1
ATOM 3390 C C . ASN B 1 178 ? 19.797 -31.047 3.02 1 93.75 178 ASN B C 1
ATOM 3392 O O . ASN B 1 178 ? 20.703 -30.578 3.711 1 93.75 178 ASN B O 1
ATOM 3396 N N . GLY B 1 179 ? 18.703 -30.359 2.707 1 91.12 179 GLY B N 1
ATOM 3397 C CA . GLY B 1 179 ? 18.391 -29.125 3.416 1 91.12 179 GLY B CA 1
ATOM 3398 C C . GLY B 1 179 ? 18.938 -27.875 2.73 1 91.12 179 GLY B C 1
ATOM 3399 O O . GLY B 1 179 ? 18.812 -26.766 3.254 1 91.12 179 GLY B O 1
ATOM 3400 N N . GLU B 1 180 ? 19.531 -28.109 1.595 1 93.69 180 GLU B N 1
ATOM 3401 C CA . GLU B 1 180 ? 20 -26.953 0.839 1 93.69 180 GLU B CA 1
ATOM 3402 C C . GLU B 1 180 ? 18.844 -26.266 0.124 1 93.69 180 GLU B C 1
ATOM 3404 O O . GLU B 1 180 ? 17.828 -26.891 -0.191 1 93.69 180 GLU B O 1
ATOM 3409 N N . MET B 1 181 ? 19.078 -24.969 -0.102 1 94.81 181 MET B N 1
ATOM 3410 C CA . MET B 1 181 ? 17.984 -24.188 -0.677 1 94.81 181 MET B CA 1
ATOM 3411 C C . MET B 1 181 ? 18.438 -23.516 -1.969 1 94.81 181 MET B C 1
ATOM 3413 O O . MET B 1 181 ? 19.562 -23.016 -2.062 1 94.81 181 MET B O 1
ATOM 3417 N N . ASP B 1 182 ? 17.562 -23.578 -2.953 1 97 182 ASP B N 1
ATOM 3418 C CA . ASP B 1 182 ? 17.688 -22.844 -4.211 1 97 182 ASP B CA 1
ATOM 3419 C C . ASP B 1 182 ? 16.531 -21.859 -4.395 1 97 182 ASP B C 1
ATOM 3421 O O . ASP B 1 182 ? 15.406 -22.125 -3.941 1 97 182 ASP B O 1
ATOM 3425 N N . MET B 1 183 ? 16.859 -20.781 -5.086 1 96.88 183 MET B N 1
ATOM 3426 C CA . MET B 1 183 ? 15.812 -19.766 -5.258 1 96.88 183 MET B CA 1
ATOM 3427 C C . MET B 1 183 ? 15.688 -19.359 -6.723 1 96.88 183 MET B C 1
ATOM 3429 O O . MET B 1 183 ? 16.688 -19.266 -7.438 1 96.88 183 MET B O 1
ATOM 3433 N N . GLU B 1 184 ? 14.461 -19.156 -7.125 1 98.12 184 GLU B N 1
ATOM 3434 C CA . GLU B 1 184 ? 14.117 -18.5 -8.383 1 98.12 184 GLU B CA 1
ATOM 3435 C C . GLU B 1 184 ? 13.18 -17.312 -8.141 1 98.12 184 GLU B C 1
ATOM 3437 O O . GLU B 1 184 ? 12.273 -17.391 -7.312 1 98.12 184 GLU B O 1
ATOM 3442 N N . ALA B 1 185 ? 13.461 -16.203 -8.797 1 98.25 185 ALA B N 1
ATOM 3443 C CA . ALA B 1 185 ? 12.641 -15.008 -8.664 1 98.25 185 ALA B CA 1
ATOM 3444 C C . ALA B 1 185 ? 12.234 -14.469 -10.031 1 98.25 185 ALA B C 1
ATOM 3446 O O . ALA B 1 185 ? 13.094 -14.242 -10.891 1 98.25 185 ALA B O 1
ATOM 3447 N N . TYR B 1 186 ? 10.914 -14.203 -10.195 1 98.88 186 TYR B N 1
ATOM 3448 C CA . TYR B 1 186 ? 10.367 -13.797 -11.477 1 98.88 186 TYR B CA 1
ATOM 3449 C C . TYR B 1 186 ? 9.555 -12.508 -11.344 1 98.88 186 TYR B C 1
ATOM 3451 O O . TYR B 1 186 ? 8.859 -12.312 -10.344 1 98.88 186 TYR B O 1
ATOM 3459 N N . VAL B 1 187 ? 9.641 -11.672 -12.328 1 98.88 187 VAL B N 1
ATOM 3460 C CA . VAL B 1 187 ? 8.711 -10.57 -12.531 1 98.88 187 VAL B CA 1
ATOM 3461 C C . VAL B 1 187 ? 8.164 -10.609 -13.953 1 98.88 187 VAL B C 1
ATOM 3463 O O . VAL B 1 187 ? 8.922 -10.633 -14.922 1 98.88 187 VAL B O 1
ATOM 3466 N N . MET B 1 188 ? 6.883 -10.641 -14.055 1 98.88 188 MET B N 1
ATOM 3467 C CA . MET B 1 188 ? 6.246 -10.688 -15.367 1 98.88 188 MET B CA 1
ATOM 3468 C C . MET B 1 188 ? 5.289 -9.508 -15.547 1 98.88 188 MET B C 1
ATOM 3470 O O . MET B 1 188 ? 4.504 -9.203 -14.648 1 98.88 188 MET B O 1
ATOM 3474 N N . PRO B 1 189 ? 5.355 -8.875 -16.703 1 98.81 189 PRO B N 1
ATOM 3475 C CA . PRO B 1 189 ? 4.363 -7.828 -16.953 1 98.81 189 PRO B CA 1
ATOM 3476 C C . PRO B 1 189 ? 2.957 -8.383 -17.156 1 98.81 189 PRO B C 1
ATOM 3478 O O . PRO B 1 189 ? 2.791 -9.453 -17.75 1 98.81 189 PRO B O 1
ATOM 3481 N N . ASN B 1 190 ? 1.969 -7.723 -16.594 1 98.81 190 ASN B N 1
ATOM 3482 C CA . ASN B 1 190 ? 0.564 -8.062 -16.812 1 98.81 190 ASN B CA 1
ATOM 3483 C C . ASN B 1 190 ? 0.084 -7.633 -18.188 1 98.81 190 ASN B C 1
ATOM 3485 O O . ASN B 1 190 ? -0.758 -6.742 -18.312 1 98.81 190 ASN B O 1
ATOM 3489 N N . GLU B 1 191 ? 0.559 -8.289 -19.172 1 98.56 191 GLU B N 1
ATOM 3490 C CA . GLU B 1 191 ? 0.294 -8 -20.578 1 98.56 191 GLU B CA 1
ATOM 3491 C C . GLU B 1 191 ? 0.373 -9.273 -21.422 1 98.56 191 GLU B C 1
ATOM 3493 O O . GLU B 1 191 ? 0.783 -10.328 -20.938 1 98.56 191 GLU B O 1
ATOM 3498 N N . VAL B 1 192 ? -0.067 -9.125 -22.641 1 98.56 192 VAL B N 1
ATOM 3499 C CA . VAL B 1 192 ? 0.096 -10.25 -23.562 1 98.56 192 VAL B CA 1
ATOM 3500 C C . VAL B 1 192 ? 1.581 -10.523 -23.781 1 98.56 192 VAL B C 1
ATOM 3502 O O . VAL B 1 192 ? 2.342 -9.625 -24.141 1 98.56 192 VAL B O 1
ATOM 3505 N N . ILE B 1 193 ? 1.975 -11.742 -23.531 1 98.31 193 ILE B N 1
ATOM 3506 C CA . ILE B 1 193 ? 3.355 -12.18 -23.703 1 98.31 193 ILE B CA 1
ATOM 3507 C C . ILE B 1 193 ? 3.424 -13.273 -24.781 1 98.31 193 ILE B C 1
ATOM 3509 O O . ILE B 1 193 ? 2.621 -14.211 -24.766 1 98.31 193 ILE B O 1
ATOM 3513 N N . ASP B 1 194 ? 4.395 -13.156 -25.609 1 97.25 194 ASP B N 1
ATOM 3514 C CA . ASP B 1 194 ? 4.602 -14.172 -26.641 1 97.25 194 ASP B CA 1
ATOM 3515 C C . ASP B 1 194 ? 4.883 -15.539 -26.016 1 97.25 194 ASP B C 1
ATOM 3517 O O . ASP B 1 194 ? 5.703 -15.648 -25.094 1 97.25 194 ASP B O 1
ATOM 3521 N N . ASP B 1 195 ? 4.258 -16.5 -26.531 1 93.69 195 ASP B N 1
ATOM 3522 C CA . ASP B 1 195 ? 4.344 -17.859 -25.984 1 93.69 195 ASP B CA 1
ATOM 3523 C C . ASP B 1 195 ? 5.762 -18.406 -26.094 1 93.69 195 ASP B C 1
ATOM 3525 O O . ASP B 1 195 ? 6.137 -19.328 -25.375 1 93.69 195 ASP B O 1
ATOM 3529 N N . THR B 1 196 ? 6.488 -17.891 -26.969 1 96.06 196 THR B N 1
ATOM 3530 C CA . THR B 1 196 ? 7.828 -18.406 -27.203 1 96.06 196 THR B CA 1
ATOM 3531 C C . THR B 1 196 ? 8.828 -17.797 -26.234 1 96.06 196 THR B C 1
ATOM 3533 O O . THR B 1 196 ? 9.977 -18.234 -26.141 1 96.06 196 THR B O 1
ATOM 3536 N N . THR B 1 197 ? 8.445 -16.797 -25.5 1 97.62 197 THR B N 1
ATOM 3537 C CA . THR B 1 197 ? 9.359 -16.188 -24.547 1 97.62 197 THR B CA 1
ATOM 3538 C C . THR B 1 197 ? 9.688 -17.156 -23.406 1 97.62 197 THR B C 1
ATOM 3540 O O . THR B 1 197 ? 8.797 -17.594 -22.672 1 97.62 197 THR B O 1
ATOM 3543 N N . PRO B 1 198 ? 10.922 -17.469 -23.266 1 98 198 PRO B N 1
ATOM 3544 C CA . PRO B 1 198 ? 11.273 -18.391 -22.188 1 98 198 PRO B CA 1
ATOM 3545 C C . PRO B 1 198 ? 11.078 -17.797 -20.812 1 98 198 PRO B C 1
ATOM 3547 O O . PRO B 1 198 ? 11.258 -16.578 -20.625 1 98 198 PRO B O 1
ATOM 3550 N N . LEU B 1 199 ? 10.805 -18.594 -19.859 1 97.88 199 LEU B N 1
ATOM 3551 C CA . LEU B 1 199 ? 10.555 -18.141 -18.484 1 97.88 199 LEU B CA 1
ATOM 3552 C C . LEU B 1 199 ? 11.773 -17.422 -17.922 1 97.88 199 LEU B C 1
ATOM 3554 O O . LEU B 1 199 ? 11.641 -16.469 -17.141 1 97.88 199 LEU B O 1
ATOM 3558 N N . GLU B 1 200 ? 12.969 -17.875 -18.312 1 97.75 200 GLU B N 1
ATOM 3559 C CA . GLU B 1 200 ? 14.219 -17.328 -17.797 1 97.75 200 GLU B CA 1
ATOM 3560 C C . GLU B 1 200 ? 14.336 -15.844 -18.094 1 97.75 200 GLU B C 1
ATOM 3562 O O . GLU B 1 200 ? 15.031 -15.109 -17.391 1 97.75 200 GLU B O 1
ATOM 3567 N N . ALA B 1 201 ? 13.648 -15.422 -19.125 1 98.19 201 ALA B N 1
ATOM 3568 C CA . ALA B 1 201 ? 13.695 -14.016 -19.516 1 98.19 201 ALA B CA 1
ATOM 3569 C C . ALA B 1 201 ? 13.07 -13.117 -18.453 1 98.19 201 ALA B C 1
ATOM 3571 O O . ALA B 1 201 ? 13.289 -11.906 -18.469 1 98.19 201 ALA B O 1
ATOM 3572 N N . PHE B 1 202 ? 12.336 -13.695 -17.547 1 98.62 202 PHE B N 1
ATOM 3573 C CA . PHE B 1 202 ? 11.609 -12.914 -16.562 1 98.62 202 PHE B CA 1
ATOM 3574 C C . PHE B 1 202 ? 12.297 -12.977 -15.203 1 98.62 202 PHE B C 1
ATOM 3576 O O . PHE B 1 202 ? 11.805 -12.414 -14.227 1 98.62 202 PHE B O 1
ATOM 3583 N N . MET B 1 203 ? 13.398 -13.703 -15.125 1 98.56 203 MET B N 1
ATOM 3584 C CA . MET B 1 203 ? 14.102 -13.836 -13.852 1 98.56 203 MET B CA 1
ATOM 3585 C C . MET B 1 203 ? 14.781 -12.523 -13.469 1 98.56 203 MET B C 1
ATOM 3587 O O . MET B 1 203 ? 15.344 -11.836 -14.328 1 98.56 203 MET B O 1
ATOM 3591 N N . VAL B 1 204 ? 14.68 -12.117 -12.211 1 98 204 VAL B N 1
ATOM 3592 C CA . VAL B 1 204 ? 15.289 -10.898 -11.688 1 98 204 VAL B CA 1
ATOM 3593 C C . VAL B 1 204 ? 15.969 -11.203 -10.352 1 98 204 VAL B C 1
ATOM 3595 O O . VAL B 1 204 ? 15.68 -12.219 -9.719 1 98 204 VAL B O 1
ATOM 3598 N N . PRO B 1 205 ? 16.875 -10.312 -9.992 1 95.69 205 PRO B N 1
ATOM 3599 C CA . PRO B 1 205 ? 17.391 -10.422 -8.617 1 95.69 205 PRO B CA 1
ATOM 3600 C C . PRO B 1 205 ? 16.297 -10.242 -7.57 1 95.69 205 PRO B C 1
ATOM 3602 O O . PRO B 1 205 ? 15.328 -9.508 -7.801 1 95.69 205 PRO B O 1
ATOM 3605 N N . LEU B 1 206 ? 16.453 -10.859 -6.449 1 94.31 206 LEU B N 1
ATOM 3606 C CA . LEU B 1 206 ? 15.461 -10.797 -5.387 1 94.31 206 LEU B CA 1
ATOM 3607 C C . LEU B 1 206 ? 15.242 -9.359 -4.934 1 94.31 206 LEU B C 1
ATOM 3609 O O . LEU B 1 206 ? 14.109 -8.953 -4.664 1 94.31 206 LEU B O 1
ATOM 3613 N N . ASP B 1 207 ? 16.328 -8.57 -4.828 1 94.12 207 ASP B N 1
ATOM 3614 C CA . ASP B 1 207 ? 16.234 -7.223 -4.285 1 94.12 207 ASP B CA 1
ATOM 3615 C C . ASP B 1 207 ? 15.367 -6.332 -5.18 1 94.12 207 ASP B C 1
ATOM 3617 O O . ASP B 1 207 ? 14.75 -5.375 -4.703 1 94.12 207 ASP B O 1
ATOM 3621 N N . THR B 1 208 ? 15.289 -6.664 -6.453 1 96.31 208 THR B N 1
ATOM 3622 C CA . THR B 1 208 ? 14.398 -5.949 -7.359 1 96.31 208 THR B CA 1
ATOM 3623 C C . THR B 1 208 ? 12.945 -6.07 -6.898 1 96.31 208 THR B C 1
ATOM 3625 O O . THR B 1 208 ? 12.227 -5.074 -6.844 1 96.31 208 THR B O 1
ATOM 3628 N N . ILE B 1 209 ? 12.617 -7.23 -6.555 1 97.06 209 ILE B N 1
ATOM 3629 C CA . ILE B 1 209 ? 11.25 -7.5 -6.113 1 97.06 209 ILE B CA 1
ATOM 3630 C C . ILE B 1 209 ? 11.023 -6.891 -4.73 1 97.06 209 ILE B C 1
ATOM 3632 O O . ILE B 1 209 ? 9.992 -6.273 -4.48 1 97.06 209 ILE B O 1
ATOM 3636 N N . GLU B 1 210 ? 11.953 -7.059 -3.877 1 94.81 210 GLU B N 1
ATOM 3637 C CA . GLU B 1 210 ? 11.805 -6.559 -2.514 1 94.81 210 GLU B CA 1
ATOM 3638 C C . GLU B 1 210 ? 11.672 -5.039 -2.492 1 94.81 210 GLU B C 1
ATOM 3640 O O . GLU B 1 210 ? 10.773 -4.5 -1.843 1 94.81 210 GLU B O 1
ATOM 3645 N N . ARG B 1 211 ? 12.516 -4.363 -3.207 1 95.06 211 ARG B N 1
ATOM 3646 C CA . ARG B 1 211 ? 12.477 -2.904 -3.264 1 95.06 211 ARG B CA 1
ATOM 3647 C C . ARG B 1 211 ? 11.172 -2.414 -3.875 1 95.06 211 ARG B C 1
ATOM 3649 O O . ARG B 1 211 ? 10.578 -1.445 -3.391 1 95.06 211 ARG B O 1
ATOM 3656 N N . ALA B 1 212 ? 10.688 -3.094 -4.844 1 96.94 212 ALA B N 1
ATOM 3657 C CA . ALA B 1 212 ? 9.492 -2.664 -5.559 1 96.94 212 ALA B CA 1
ATOM 3658 C C . ALA B 1 212 ? 8.234 -2.957 -4.742 1 96.94 212 ALA B C 1
ATOM 3660 O O . ALA B 1 212 ? 7.262 -2.197 -4.793 1 96.94 212 ALA B O 1
ATOM 3661 N N . SER B 1 213 ? 8.25 -4.012 -4.043 1 95.38 213 SER B N 1
ATOM 3662 C CA . SER B 1 213 ? 7.051 -4.441 -3.328 1 95.38 213 SER B CA 1
ATOM 3663 C C . SER B 1 213 ? 7.016 -3.863 -1.917 1 95.38 213 SER B C 1
ATOM 3665 O O . SER B 1 213 ? 5.961 -3.838 -1.278 1 95.38 213 SER B O 1
ATOM 3667 N N . GLY B 1 214 ? 8.148 -3.533 -1.431 1 93.75 214 GLY B N 1
ATOM 3668 C CA . GLY B 1 214 ? 8.227 -3.113 -0.04 1 93.75 214 GLY B CA 1
ATOM 3669 C C . GLY B 1 214 ? 8.234 -4.277 0.934 1 93.75 214 GLY B C 1
ATOM 3670 O O . GLY B 1 214 ? 7.898 -4.109 2.109 1 93.75 214 GLY B O 1
ATOM 3671 N N . LEU B 1 215 ? 8.586 -5.477 0.453 1 92 215 LEU B N 1
ATOM 3672 C CA . LEU B 1 215 ? 8.539 -6.695 1.251 1 92 215 LEU B CA 1
ATOM 3673 C C . LEU B 1 215 ? 9.93 -7.312 1.377 1 92 215 LEU B C 1
ATOM 3675 O O . LEU B 1 215 ? 10.703 -7.297 0.423 1 92 215 LEU B O 1
ATOM 3679 N N . LEU B 1 216 ? 10.234 -7.773 2.564 1 90.88 216 LEU B N 1
ATOM 3680 C CA . LEU B 1 216 ? 11.367 -8.688 2.699 1 90.88 216 LEU B CA 1
ATOM 3681 C C . LEU B 1 216 ? 10.914 -10.141 2.602 1 90.88 216 LEU B C 1
ATOM 3683 O O . LEU B 1 216 ? 10.234 -10.641 3.5 1 90.88 216 LEU B O 1
ATOM 3687 N N . ILE B 1 217 ? 11.297 -10.781 1.559 1 91.44 217 ILE B N 1
ATOM 3688 C CA . ILE B 1 217 ? 10.742 -12.086 1.209 1 91.44 217 ILE B CA 1
ATOM 3689 C C . ILE B 1 217 ? 11.727 -13.18 1.612 1 91.44 217 ILE B C 1
ATOM 3691 O O . ILE B 1 217 ? 12.898 -13.141 1.234 1 91.44 217 ILE B O 1
ATOM 3695 N N . PHE B 1 218 ? 11.25 -14.117 2.361 1 89.94 218 PHE B N 1
ATOM 3696 C CA . PHE B 1 218 ? 12.047 -15.234 2.867 1 89.94 218 PHE B CA 1
ATOM 3697 C C . PHE B 1 218 ? 13.289 -14.727 3.588 1 89.94 218 PHE B C 1
ATOM 3699 O O . PHE B 1 218 ? 14.398 -15.172 3.297 1 89.94 218 PHE B O 1
ATOM 3706 N N . ASN B 1 219 ? 13.016 -13.844 4.496 1 85.69 219 ASN B N 1
ATOM 3707 C CA . ASN B 1 219 ? 14.109 -13.094 5.113 1 85.69 219 ASN B CA 1
ATOM 3708 C C . ASN B 1 219 ? 14.789 -13.898 6.211 1 85.69 219 ASN B C 1
ATOM 3710 O O . ASN B 1 219 ? 15.773 -13.445 6.801 1 85.69 219 ASN B O 1
ATOM 3714 N N . ARG B 1 220 ? 14.414 -15.102 6.402 1 81.81 220 ARG B N 1
ATOM 3715 C CA . ARG B 1 220 ? 15.047 -15.945 7.41 1 81.81 220 ARG B CA 1
ATOM 3716 C C . ARG B 1 220 ? 16.016 -16.938 6.77 1 81.81 220 ARG B C 1
ATOM 3718 O O . ARG B 1 220 ? 16.703 -17.688 7.469 1 81.81 220 ARG B O 1
ATOM 3725 N N . ILE B 1 221 ? 16 -16.891 5.496 1 84.56 221 ILE B N 1
ATOM 3726 C CA . ILE B 1 221 ? 16.938 -17.766 4.805 1 84.56 221 ILE B CA 1
ATOM 3727 C C . ILE B 1 221 ? 18.359 -17.25 4.984 1 84.56 221 ILE B C 1
ATOM 3729 O O . ILE B 1 221 ? 18.672 -16.109 4.625 1 84.56 221 ILE B O 1
ATOM 3733 N N . GLY B 1 222 ? 19.172 -18.062 5.52 1 78.31 222 GLY B N 1
ATOM 3734 C CA . GLY B 1 222 ? 20.547 -17.688 5.793 1 78.31 222 GLY B CA 1
ATOM 3735 C C . GLY B 1 222 ? 21.469 -17.844 4.59 1 78.31 222 GLY B C 1
ATOM 3736 O O . GLY B 1 222 ? 22.344 -17.016 4.363 1 78.31 222 GLY B O 1
ATOM 3737 N N . SER B 1 223 ? 21.281 -19.016 3.895 1 85.75 223 SER B N 1
ATOM 3738 C CA . SER B 1 223 ? 22.141 -19.297 2.758 1 85.75 223 SER B CA 1
ATOM 3739 C C . SER B 1 223 ? 21.375 -19.969 1.631 1 85.75 223 SER B C 1
ATOM 3741 O O . SER B 1 223 ? 20.438 -20.734 1.883 1 85.75 223 SER B O 1
ATOM 3743 N N . LEU B 1 224 ? 21.797 -19.594 0.466 1 92.88 224 LEU B N 1
ATOM 3744 C CA . LEU B 1 224 ? 21.266 -20.203 -0.746 1 92.88 224 LEU B CA 1
ATOM 3745 C C . LEU B 1 224 ? 22.375 -20.891 -1.542 1 92.88 224 LEU B C 1
ATOM 3747 O O . LEU B 1 224 ? 23.469 -20.344 -1.656 1 92.88 224 LEU B O 1
ATOM 3751 N N . ARG B 1 225 ? 22.047 -22.047 -1.963 1 94.81 225 ARG B N 1
ATOM 3752 C CA . ARG B 1 225 ? 22.969 -22.703 -2.871 1 94.81 225 ARG B CA 1
ATOM 3753 C C . ARG B 1 225 ? 22.984 -22.016 -4.238 1 94.81 225 ARG B C 1
ATOM 3755 O O . ARG B 1 225 ? 24.047 -21.672 -4.754 1 94.81 225 ARG B O 1
ATOM 3762 N N . THR B 1 226 ? 21.766 -21.797 -4.762 1 95.75 226 THR B N 1
ATOM 3763 C CA . THR B 1 226 ? 21.672 -21.141 -6.062 1 95.75 226 THR B CA 1
ATOM 3764 C C . THR B 1 226 ? 20.562 -20.094 -6.055 1 95.75 226 THR B C 1
ATOM 3766 O O . THR B 1 226 ? 19.641 -20.156 -5.234 1 95.75 226 THR B O 1
ATOM 3769 N N . MET B 1 227 ? 20.734 -19.109 -6.957 1 95.19 227 MET B N 1
ATOM 3770 C CA . MET B 1 227 ? 19.719 -18.125 -7.285 1 95.19 227 MET B CA 1
ATOM 3771 C C . MET B 1 227 ? 19.578 -17.969 -8.797 1 95.19 227 MET B C 1
ATOM 3773 O O . MET B 1 227 ? 20.547 -17.625 -9.477 1 95.19 227 MET B O 1
ATOM 3777 N N . ASN B 1 228 ? 18.406 -18.234 -9.227 1 97.06 228 ASN B N 1
ATOM 3778 C CA . ASN B 1 228 ? 18.125 -18.125 -10.648 1 97.06 228 ASN B CA 1
ATOM 3779 C C . ASN B 1 228 ? 19.094 -18.953 -11.484 1 97.06 228 ASN B C 1
ATOM 3781 O O . ASN B 1 228 ? 19.641 -18.469 -12.477 1 97.06 228 ASN B O 1
ATOM 3785 N N . GLY B 1 229 ? 19.406 -20.109 -10.977 1 92.94 229 GLY B N 1
ATOM 3786 C CA . GLY B 1 229 ? 20.188 -21.078 -11.719 1 92.94 229 GLY B CA 1
ATOM 3787 C C . GLY B 1 229 ? 21.688 -20.828 -11.617 1 92.94 229 GLY B C 1
ATOM 3788 O O . GLY B 1 229 ? 22.484 -21.594 -12.188 1 92.94 229 GLY B O 1
ATOM 3789 N N . LYS B 1 230 ? 22.078 -19.781 -10.93 1 94.94 230 LYS B N 1
ATOM 3790 C CA . LYS B 1 230 ? 23.484 -19.453 -10.727 1 94.94 230 LYS B CA 1
ATOM 3791 C C . LYS B 1 230 ? 23.859 -19.531 -9.25 1 94.94 230 LYS B C 1
ATOM 3793 O O . LYS B 1 230 ? 22.984 -19.484 -8.383 1 94.94 230 LYS B O 1
ATOM 3798 N N . ALA B 1 231 ? 25.078 -19.703 -9.008 1 92.44 231 ALA B N 1
ATOM 3799 C CA . ALA B 1 231 ? 25.547 -19.703 -7.617 1 92.44 231 ALA B CA 1
ATOM 3800 C C . ALA B 1 231 ? 25.062 -18.469 -6.875 1 92.44 231 ALA B C 1
ATOM 3802 O O . ALA B 1 231 ? 25.172 -17.344 -7.387 1 92.44 231 ALA B O 1
ATOM 3803 N N . ALA B 1 232 ? 24.578 -18.656 -5.738 1 90.81 232 ALA B N 1
ATOM 3804 C CA . ALA B 1 232 ? 24.016 -17.547 -4.969 1 90.81 232 ALA B CA 1
ATOM 3805 C C . ALA B 1 232 ? 25.125 -16.703 -4.352 1 90.81 232 ALA B C 1
ATOM 3807 O O . ALA B 1 232 ? 26.188 -17.203 -4 1 90.81 232 ALA B O 1
ATOM 3808 N N . PRO B 1 233 ? 24.781 -15.43 -4.211 1 83.81 233 PRO B N 1
ATOM 3809 C CA . PRO B 1 233 ? 25.75 -14.609 -3.479 1 83.81 233 PRO B CA 1
ATOM 3810 C C . PRO B 1 233 ? 25.828 -14.977 -1.997 1 83.81 233 PRO B C 1
ATOM 3812 O O . PRO B 1 233 ? 24.922 -15.609 -1.462 1 83.81 233 PRO B O 1
ATOM 3815 N N . LYS B 1 234 ? 26.906 -14.633 -1.333 1 76.5 234 LYS B N 1
ATOM 3816 C CA . LYS B 1 234 ? 27.125 -14.922 0.079 1 76.5 234 LYS B CA 1
ATOM 3817 C C . LYS B 1 234 ? 26.094 -14.219 0.957 1 76.5 234 LYS B C 1
ATOM 3819 O O . LYS B 1 234 ? 25.594 -14.789 1.926 1 76.5 234 LYS B O 1
ATOM 3824 N N . LEU B 1 235 ? 25.812 -13.008 0.514 1 78 235 LEU B N 1
ATOM 3825 C CA . LEU B 1 235 ? 24.812 -12.242 1.244 1 78 235 LEU B CA 1
ATOM 3826 C C . LEU B 1 235 ? 23.609 -11.914 0.353 1 78 235 LEU B C 1
ATOM 3828 O O . LEU B 1 235 ? 23.781 -11.375 -0.742 1 78 235 LEU B O 1
ATOM 3832 N N . LEU B 1 236 ? 22.469 -12.367 0.914 1 77.56 236 LEU B N 1
ATOM 3833 C CA . LEU B 1 236 ? 21.266 -12.109 0.137 1 77.56 236 LEU B CA 1
ATOM 3834 C C . LEU B 1 236 ? 20.844 -10.656 0.265 1 77.56 236 LEU B C 1
ATOM 3836 O O . LEU B 1 236 ? 20.188 -10.117 -0.632 1 77.56 236 LEU B O 1
ATOM 3840 N N . ARG B 1 237 ? 21.172 -10.047 1.472 1 79.88 237 ARG B N 1
ATOM 3841 C CA . ARG B 1 237 ? 20.812 -8.664 1.778 1 79.88 237 ARG B CA 1
ATOM 3842 C C . ARG B 1 237 ? 21.969 -7.938 2.451 1 79.88 237 ARG B C 1
ATOM 3844 O O . ARG B 1 237 ? 22.812 -8.562 3.088 1 79.88 237 ARG B O 1
ATOM 3851 N N . PRO B 1 238 ? 21.859 -6.688 2.162 1 68.88 238 PRO B N 1
ATOM 3852 C CA . PRO B 1 238 ? 22.906 -5.961 2.879 1 68.88 238 PRO B CA 1
ATOM 3853 C C . PRO B 1 238 ? 22.75 -6.055 4.398 1 68.88 238 PRO B C 1
ATOM 3855 O O . PRO B 1 238 ? 21.641 -6.191 4.906 1 68.88 238 PRO B O 1
ATOM 3858 N N . ARG B 1 239 ? 23.938 -6.305 5.027 1 60.78 239 ARG B N 1
ATOM 3859 C CA . ARG B 1 239 ? 23.938 -6.301 6.488 1 60.78 239 ARG B CA 1
ATOM 3860 C C . ARG B 1 239 ? 23.422 -4.973 7.035 1 60.78 239 ARG B C 1
ATOM 3862 O O . ARG B 1 239 ? 23.703 -3.916 6.465 1 60.78 239 ARG B O 1
ATOM 3869 N N . MET B 1 240 ? 22.203 -5.027 7.785 1 56.25 240 MET B N 1
ATOM 3870 C CA . MET B 1 240 ? 21.703 -3.805 8.406 1 56.25 240 MET B CA 1
ATOM 3871 C C . MET B 1 240 ? 22.797 -3.139 9.242 1 56.25 240 MET B C 1
ATOM 3873 O O . MET B 1 240 ? 23.688 -3.814 9.75 1 56.25 240 MET B O 1
#

Secondary structure (DSSP, 8-state):
-TT-PPP---EEE-SSEEEEEETTTTEEEEEEEEE-TTTT---TT--GGG---B--TTS-GGG---HHHHTTSS-EEEESS-GGG--SSHHHHHHTTBGGGEEEE-IIIIITTHHHHHHHHHHHGGGT-SEEEEEEEEE---EE-TTS-EEEEEEEETTTTEE--SEEEEEEEEE-TTS-EEEEEEEEESS---TTS-GGGGB--HHHHHHHHT--TTTT----SEETTEEPPS-SS---/-TT-PPP---EEE-SSEEEEEETTTTEEEEEEEEE-TTTT---TT--GGG---B--TTS-GGG---HHHHTTSS-EEEESS-GGG--SSHHHHHHTTBGGGEEEE-IIIIITTHHHHHHHHHHHGGGT-SEEEEEEEEE---EE-TTS-EEEEEEEETTTTEE--SEEEEEEEEEPTTS-EEEEEEEEESS---TTS-GGGGB--HHHHHHHHT--TTTT----SEETTEEPPS-SS---

Radius of gyration: 23.7 Å; Cα contacts (8 Å, |Δi|>4): 1075; chains: 2; bounding box: 53×70×55 Å

Foldseek 3Di:
DVVDDDDPAQWDDFDFKIFGFDQLQLETLKIKGKAAPVQLDADPVADPVPADADWDPVDDPLRIDDDQFCVPQQFDFAFQPDLSRGHNDNRRSNVSRYSRRGATFHDAQDRPAPVVVVVVVQNCCNVAARMKMKMKRAFFAWDQDPVRDTDGDWFFTGPSRNTHGQKMKMKMWGAHPVGAIEIWIFIGGRDRHDNPDDRLVGTDQPVVVCVGSVDDPPVVDQDHCYYSNHGDDNDSDPDD/DVVDDDDPAQWDDFDFKIFGFDQLQLETLKIKGKAAPVQLDADPVADPVPADADWDPVDDPLRIDDDQFCVPQQFDFAFQPDLSRGRNDNRSSNVSRYSRRGATFHDAQDRPAPVVVVVVVQNCCNVAARMKMKMKRAFFAWDQDPVRDTDGDWFFTGPSRNTHGQKMKMKMWGAHPVGAIEIWIFIDGRDRHDNPDDRLVGTDQPVVVCVGSVDDPPVVDQDHCYYSNHGDDNDSDPDD